Protein AF-A0A2D7BX86-F1 (afdb_monomer_lite)

Secondary structure (DSSP, 8-state):
-----HHHHHHHHHHHHHHHHHHHHHHHHHHHHHHHHHHHHHHHHHHHHHHHHHHHHTT--TT-TTTTS-HHHHHHHHHHHHHHHHHHHHHHHTT-HHHHHHHHHHHHHHHHHHHHHHHHHHHHS----------S-----SSEEEEE-TTS-EEEEEEE--SSGGG-EEEEEEE-TTS-EEEEEEEE-TTS-TT--EEEE-SSEEEEE-BSEEEEEETTT--EEEEEESB-TTT--SSS---B-TTT-SEEEEEEEES-TTPPTTSEEEEEEEEETTSEEEEEEEEEEEE---SS-SSPEEEEEEEEEE-----TTS--SEEEEEETTEEEEEETTEEEEEE--SSPPP-TTSSSPPTT--EEPPEEEEEE-BTTB-EEEEEEEE-TT-TT-EEEEEEETTS-EEEEEE-SSSSS-PEE-TT---GGGS-S----EEEE-SSSSS-PEEEE-

pLDDT: mean 82.87, std 12.18, range [40.62, 97.62]

Sequence (453 aa):
MGESESTDHVKRVERELAKEDSLLANMIEQAPGMIGMALMFIVTIVLGIWLQPWFDAAGLQAFGESGSTEVRWIALELVAIFAFTFMILWLAKNHLQHFIKYGILFVLFLALCYTTVPGAHILLVPEVETEAFEFTESEDIQEELFAVNSDGTMITHKTVYGDNVSNHTMKVSKRSLNTSLEWSTSLESFPGSPDIFAVAEGEFGYTVNNDAWIWTLNKEDGSVMSKYACFDVDTWNGSLQLSLNQDIGPCVSALEVIEDPDAETGEPKGAVYVLTLKNTIVRLNTFEGELVESNYTNDTELHRKAAEWIYPPIDMNGKALMNRQYDSETWLIGTASGVVMIELEETAGSYGGGSIAPPEWYDEASLEWLYVSEANNPISALNVVSSPWGDDEILAMVGHEDGEIDAWVMDSNKDGNLTEEKRFKGGDSFTGPIVFIASYDIDRENGDEVWIA

Foldseek 3Di:
DDDPPPPVVVVVVVVVVVVVVVVVVVCVVCVVVVVVVVVVVVVVVVLCVLLVVVCLVVQVDPQGPPQPPDPVNVVVVVVVVVVVVVVLVVCVVVPVVVCNVVVVVVVVVVVCCVSVVSVCCSVPPPPPCPPPDDDPDDDDDPWAWFAQDPQRKTWTWDWDDDPDLQPIWIKIFIAHNVRHTQEIDIGGQPPFDNVQWDWAAEPQFIWIDRQFKIFGAGPRHRDTPAIATQADQLPDDRDNDTRGPPQRHGFLDKDDAQPAPPADAQGFGGWIWTQHPQQKTWTWTFGPPAAHDHPNDDGHTDTHTAFMAHEDDDPSVDRWLHWYDPDNFWTWTHDQFWIWIFGPDRHADDDPPDDDDPPPDGGHTQTLDITGDDPVKTWQHWDKEQDLVDDPWIKIWTWIQQFDIWIWTDDPPPPSYTHTDPVDPRDPVDGGTWNDWYWDPPPVPRDTDIDID

Structure (mmCIF, N/CA/C/O backbone):
data_AF-A0A2D7BX86-F1
#
_entry.id   AF-A0A2D7BX86-F1
#
loop_
_atom_site.group_PDB
_atom_site.id
_atom_site.type_symbol
_atom_site.label_atom_id
_atom_site.label_alt_id
_atom_site.label_comp_id
_atom_site.label_asym_id
_atom_site.label_entity_id
_atom_site.label_seq_id
_atom_site.pdbx_PDB_ins_code
_atom_site.Cartn_x
_atom_site.Cartn_y
_atom_site.Cartn_z
_atom_site.occupancy
_atom_site.B_iso_or_equiv
_atom_site.auth_seq_id
_atom_site.auth_comp_id
_atom_site.auth_asym_id
_atom_site.auth_atom_id
_atom_site.pdbx_PDB_model_num
ATOM 1 N N . MET A 1 1 ? -107.412 25.456 51.724 1.00 43.81 1 MET A N 1
ATOM 2 C CA . MET A 1 1 ? -106.820 24.439 50.832 1.00 43.81 1 MET A CA 1
ATOM 3 C C . MET A 1 1 ? -105.575 25.076 50.234 1.00 43.81 1 MET A C 1
ATOM 5 O O . MET A 1 1 ? -105.695 26.214 49.799 1.00 43.81 1 MET A O 1
ATOM 9 N N . GLY A 1 2 ? -104.418 24.416 50.332 1.00 40.62 2 GLY A N 1
ATOM 10 C CA . GLY A 1 2 ? -103.083 24.972 50.042 1.00 40.62 2 GLY A CA 1
ATOM 11 C C . GLY A 1 2 ? -102.268 25.146 51.331 1.00 40.62 2 GLY A C 1
ATOM 12 O O . GLY A 1 2 ? -102.244 26.237 51.887 1.00 40.62 2 GLY A O 1
ATOM 13 N N . GLU A 1 3 ? -101.973 24.063 52.055 1.00 40.66 3 GLU A N 1
ATOM 14 C CA . GLU A 1 3 ? -100.733 23.257 51.954 1.00 40.66 3 GLU A CA 1
ATOM 15 C C . GLU A 1 3 ? -99.474 24.020 52.396 1.00 40.66 3 GLU A C 1
ATOM 17 O O . GLU A 1 3 ? -98.858 24.774 51.651 1.00 40.66 3 GLU A O 1
ATOM 22 N N . SER A 1 4 ? -99.096 23.797 53.658 1.00 46.91 4 SER A N 1
ATOM 23 C CA . SER A 1 4 ? -97.821 24.192 54.251 1.00 46.91 4 SER A CA 1
ATOM 24 C C . SER A 1 4 ? -96.759 23.121 53.964 1.00 46.91 4 SER A C 1
ATOM 26 O O . SER A 1 4 ? -96.308 22.437 54.881 1.00 46.91 4 SER A O 1
ATOM 28 N N . GLU A 1 5 ? -96.386 22.936 52.696 1.00 51.25 5 GLU A N 1
ATOM 29 C CA . GLU A 1 5 ? -95.314 21.999 52.313 1.00 51.25 5 GLU A CA 1
ATOM 30 C C . GLU A 1 5 ? -93.905 22.510 52.678 1.00 51.25 5 GLU A C 1
ATOM 32 O O . GLU A 1 5 ? -92.954 21.739 52.723 1.00 51.25 5 GLU A O 1
ATOM 37 N N . SER A 1 6 ? -93.714 23.793 52.998 1.00 53.91 6 SER A N 1
ATOM 38 C CA . SER A 1 6 ? -92.361 24.373 53.025 1.00 53.91 6 SER A CA 1
ATOM 39 C C . SER A 1 6 ? -91.492 24.020 54.241 1.00 53.91 6 SER A C 1
ATOM 41 O O . SER A 1 6 ? -90.282 24.218 54.189 1.00 53.91 6 SER A O 1
ATOM 43 N N . THR A 1 7 ? -92.048 23.522 55.349 1.00 54.53 7 THR A N 1
ATOM 44 C CA . THR A 1 7 ? -91.280 23.316 56.597 1.00 54.53 7 THR A CA 1
ATOM 45 C C . THR A 1 7 ? -90.671 21.921 56.737 1.00 54.53 7 THR A C 1
ATOM 47 O O . THR A 1 7 ? -89.726 21.758 57.511 1.00 54.53 7 THR A O 1
ATOM 50 N N . ASP A 1 8 ? -91.160 20.932 55.986 1.00 54.47 8 ASP A N 1
ATOM 51 C CA . ASP A 1 8 ? -90.662 19.549 56.047 1.00 54.47 8 ASP A CA 1
ATOM 52 C C . ASP A 1 8 ? -89.486 19.319 55.076 1.00 54.47 8 ASP A C 1
ATOM 54 O O . ASP A 1 8 ? -88.525 18.618 55.400 1.00 54.47 8 ASP A O 1
ATOM 58 N N . HIS A 1 9 ? -89.481 20.012 53.930 1.00 58.41 9 HIS A N 1
ATOM 59 C CA . HIS A 1 9 ? -88.342 20.024 53.004 1.00 58.41 9 HIS A CA 1
ATOM 60 C C . HIS A 1 9 ? -87.117 20.724 53.597 1.00 58.41 9 HIS A C 1
ATOM 62 O O . HIS A 1 9 ? -86.016 20.197 53.490 1.00 58.41 9 HIS A O 1
ATOM 68 N N . VAL A 1 10 ? -87.294 21.855 54.287 1.00 64.19 10 VAL A N 1
ATOM 69 C CA . VAL A 1 10 ? -86.173 22.595 54.898 1.00 64.19 10 VAL A CA 1
ATOM 70 C C . VAL A 1 10 ? -85.510 21.774 56.006 1.00 64.19 10 VAL A C 1
ATOM 72 O O . VAL A 1 10 ? -84.294 21.636 56.013 1.00 64.19 10 VAL A O 1
ATOM 75 N N . LYS A 1 11 ? -86.286 21.118 56.880 1.00 60.84 11 LYS A N 1
ATOM 76 C CA . LYS A 1 11 ? -85.730 20.253 57.940 1.00 60.84 11 LYS A CA 1
ATOM 77 C C . LYS A 1 11 ? -85.091 18.967 57.411 1.00 60.84 11 LYS A C 1
ATOM 79 O O . LYS A 1 11 ? -84.198 18.418 58.058 1.00 60.84 11 LYS A O 1
ATOM 84 N N . ARG A 1 12 ? -85.548 18.461 56.260 1.00 65.06 12 ARG A N 1
ATOM 85 C CA . ARG A 1 12 ? -84.904 17.342 55.557 1.00 65.06 12 ARG A CA 1
ATOM 86 C C . ARG A 1 12 ? -83.574 17.778 54.944 1.00 65.06 12 ARG A C 1
ATOM 88 O O . ARG A 1 12 ? -82.581 17.099 55.170 1.00 65.06 12 ARG A O 1
ATOM 95 N N . VAL A 1 13 ? -83.554 18.922 54.262 1.00 66.88 13 VAL A N 1
ATOM 96 C CA . VAL A 1 13 ? -82.348 19.513 53.666 1.00 66.88 13 VAL A CA 1
ATOM 97 C C . VAL A 1 13 ? -81.322 19.876 54.744 1.00 66.88 13 VAL A C 1
ATOM 99 O O . VAL A 1 13 ? -80.152 19.577 54.574 1.00 66.88 13 VAL A O 1
ATOM 102 N N . GLU A 1 14 ? -81.736 20.398 55.902 1.00 64.62 14 GLU A N 1
ATOM 103 C CA . GLU A 1 14 ? -80.836 20.658 57.040 1.00 64.62 14 GLU A CA 1
ATOM 104 C C . GLU A 1 14 ? -80.234 19.373 57.637 1.00 64.62 14 GLU A C 1
ATOM 106 O O . GLU A 1 14 ? -79.075 19.368 58.046 1.00 64.62 14 GLU A O 1
ATOM 111 N N . ARG A 1 15 ? -80.981 18.257 57.669 1.00 63.88 15 ARG A N 1
ATOM 112 C CA . ARG A 1 15 ? -80.430 16.950 58.079 1.00 63.88 15 ARG A CA 1
ATOM 113 C C . ARG A 1 15 ? -79.520 16.333 57.024 1.00 63.88 15 ARG A C 1
ATOM 115 O O . ARG A 1 15 ? -78.590 15.627 57.401 1.00 63.88 15 ARG A O 1
ATOM 122 N N . GLU A 1 16 ? -79.795 16.552 55.742 1.00 62.09 16 GLU A N 1
ATOM 123 C CA . GLU A 1 16 ? -78.922 16.112 54.650 1.00 62.09 16 GLU A CA 1
ATOM 124 C C . GLU A 1 16 ? -77.624 16.931 54.626 1.00 62.09 16 GLU A C 1
ATOM 126 O O . GLU A 1 16 ? -76.559 16.326 54.624 1.00 62.09 16 GLU A O 1
ATOM 131 N N . LEU A 1 17 ? -77.691 18.257 54.797 1.00 58.97 17 LEU A N 1
ATOM 132 C CA . LEU A 1 17 ? -76.531 19.146 54.969 1.00 58.97 17 LEU A CA 1
ATOM 133 C C . LEU A 1 17 ? -75.704 18.797 56.212 1.00 58.97 17 LEU A C 1
ATOM 135 O O . LEU A 1 17 ? -74.488 18.699 56.124 1.00 58.97 17 LEU A O 1
ATOM 139 N N . ALA A 1 18 ? -76.335 18.529 57.361 1.00 61.97 18 ALA A N 1
ATOM 140 C CA . ALA A 1 18 ? -75.609 18.113 58.567 1.00 61.97 18 ALA A CA 1
ATOM 141 C C . ALA A 1 18 ? -74.947 16.729 58.415 1.00 61.97 18 ALA A C 1
ATOM 143 O O . ALA A 1 18 ? -73.921 16.447 59.037 1.00 61.97 18 ALA A O 1
ATOM 144 N N . LYS A 1 19 ? -75.526 15.849 57.587 1.00 60.62 19 LYS A N 1
ATOM 145 C CA . LYS A 1 19 ? -74.945 14.545 57.258 1.00 60.62 19 LYS A CA 1
ATOM 146 C C . LYS A 1 19 ? -73.789 14.695 56.265 1.00 60.62 19 LYS A C 1
ATOM 148 O O . LYS A 1 19 ? -72.775 14.028 56.456 1.00 60.62 19 LYS A O 1
ATOM 153 N N . GLU A 1 20 ? -73.904 15.579 55.276 1.00 58.81 20 GLU A N 1
ATOM 154 C CA . GLU A 1 20 ? -72.831 15.934 54.339 1.00 58.81 20 GLU A CA 1
ATOM 155 C C . GLU A 1 20 ? -71.655 16.633 55.033 1.00 58.81 20 GLU A C 1
ATOM 157 O O . GLU A 1 20 ? -70.522 16.216 54.817 1.00 58.81 20 GLU A O 1
ATOM 162 N N . ASP A 1 21 ? -71.891 17.575 55.950 1.00 59.38 21 ASP A N 1
ATOM 163 C CA . ASP A 1 21 ? -70.834 18.192 56.769 1.00 59.38 21 ASP A CA 1
ATOM 164 C C . ASP A 1 21 ? -70.145 17.162 57.672 1.00 59.38 21 ASP A C 1
ATOM 166 O O . ASP A 1 21 ? -68.929 17.206 57.846 1.00 59.38 21 ASP A O 1
ATOM 170 N N . SER A 1 22 ? -70.880 16.175 58.203 1.00 66.44 22 SER A N 1
ATOM 171 C CA . SER A 1 22 ? -70.264 15.069 58.950 1.00 66.44 22 SER A CA 1
ATOM 172 C C . SER A 1 22 ? -69.425 14.151 58.051 1.00 66.44 22 SER A C 1
ATOM 174 O O . SER A 1 22 ? -68.390 13.654 58.482 1.00 66.44 22 SER A O 1
ATOM 176 N N . LEU A 1 23 ? -69.830 13.935 56.795 1.00 65.56 23 LEU A N 1
ATOM 177 C CA . LEU A 1 23 ? -69.080 13.133 55.824 1.00 65.56 23 LEU A CA 1
ATOM 178 C C . LEU A 1 23 ? -67.841 13.879 55.319 1.00 65.56 23 LEU A C 1
ATOM 180 O O . LEU A 1 23 ? -66.780 13.270 55.231 1.00 65.56 23 LEU A O 1
ATOM 184 N N . LEU A 1 24 ? -67.940 15.184 55.060 1.00 68.19 24 LEU A N 1
ATOM 185 C CA . LEU A 1 24 ? -66.812 16.041 54.700 1.00 68.19 24 LEU A CA 1
ATOM 186 C C . LEU A 1 24 ? -65.831 16.212 55.862 1.00 68.19 24 LEU A C 1
ATOM 188 O O . LEU A 1 24 ? -64.629 16.115 55.640 1.00 68.19 24 LEU A O 1
ATOM 192 N N . ALA A 1 25 ? -66.309 16.383 57.097 1.00 72.94 25 ALA A N 1
ATOM 193 C CA . ALA A 1 25 ? -65.452 16.420 58.282 1.00 72.94 25 ALA A CA 1
ATOM 194 C C . ALA A 1 25 ? -64.713 15.087 58.483 1.00 72.94 25 ALA A C 1
ATOM 196 O O . ALA A 1 25 ? -63.497 15.088 58.661 1.00 72.94 25 ALA A O 1
ATOM 197 N N . ASN A 1 26 ? -65.411 13.954 58.341 1.00 72.38 26 ASN A N 1
ATOM 198 C CA . ASN A 1 26 ? -64.800 12.622 58.404 1.00 72.38 26 ASN A CA 1
ATOM 199 C C . ASN A 1 26 ? -63.818 12.367 57.238 1.00 72.38 26 ASN A C 1
ATOM 201 O O . ASN A 1 26 ? -62.797 11.705 57.425 1.00 72.38 26 ASN A O 1
ATOM 205 N N . MET A 1 27 ? -64.086 12.901 56.040 1.00 66.44 27 MET A N 1
ATOM 206 C CA . MET A 1 27 ? -63.169 12.833 54.894 1.00 66.44 27 MET A CA 1
ATOM 207 C C . MET A 1 27 ? -61.939 13.723 55.083 1.00 66.44 27 MET A C 1
ATOM 209 O O . MET A 1 27 ? -60.846 13.301 54.726 1.00 66.44 27 MET A O 1
ATOM 213 N N . ILE A 1 28 ? -62.081 14.919 55.658 1.00 73.88 28 ILE A N 1
ATOM 214 C CA . ILE A 1 28 ? -60.965 15.827 55.969 1.00 73.88 28 ILE A CA 1
ATOM 215 C C . ILE A 1 28 ? -60.084 15.244 57.080 1.00 73.88 28 ILE A C 1
ATOM 217 O O . ILE A 1 28 ? -58.862 15.355 57.010 1.00 73.88 28 ILE A O 1
ATOM 221 N N . GLU A 1 29 ? -60.676 14.565 58.063 1.00 74.88 29 GLU A N 1
ATOM 222 C CA . GLU A 1 29 ? -59.941 13.894 59.139 1.00 74.88 29 GLU A CA 1
ATOM 223 C C . GLU A 1 29 ? -59.154 12.664 58.632 1.00 74.88 29 GLU A C 1
ATOM 225 O O . GLU A 1 29 ? -58.073 12.365 59.138 1.00 74.88 29 GLU A O 1
ATOM 230 N N . GLN A 1 30 ? -59.626 11.998 57.567 1.00 66.81 30 GLN A N 1
ATOM 231 C CA . GLN A 1 30 ? -58.925 10.886 56.897 1.00 66.81 30 GLN A CA 1
ATOM 232 C C . GLN A 1 30 ? -58.059 11.301 55.690 1.00 66.81 30 GLN A C 1
ATOM 234 O O . GLN A 1 30 ? -57.198 10.529 55.254 1.00 66.81 30 GLN A O 1
ATOM 239 N N . ALA A 1 31 ? -58.228 12.519 55.168 1.00 72.75 31 ALA A N 1
ATOM 240 C CA . ALA A 1 31 ? -57.461 13.071 54.054 1.00 72.75 31 ALA A CA 1
ATOM 241 C C . ALA A 1 31 ? -55.935 13.031 54.261 1.00 72.75 31 ALA A C 1
ATOM 243 O O . ALA A 1 31 ? -55.249 12.601 53.334 1.00 72.75 31 ALA A O 1
ATOM 244 N N . PRO A 1 32 ? -55.356 13.393 55.427 1.00 78.31 32 PRO A N 1
ATOM 245 C CA . PRO A 1 32 ? -53.901 13.359 55.592 1.00 78.31 32 PRO A CA 1
ATOM 246 C C . PRO A 1 32 ? -53.319 11.939 55.487 1.00 78.31 32 PRO A C 1
ATOM 248 O O . PRO A 1 32 ? -52.226 11.767 54.949 1.00 78.31 32 PRO A O 1
ATOM 251 N N . GLY A 1 33 ? -54.057 10.910 55.921 1.00 78.25 33 GLY A N 1
ATOM 252 C CA . GLY A 1 33 ? -53.639 9.511 55.772 1.00 78.25 33 GLY A CA 1
ATOM 253 C C . GLY A 1 33 ? -53.737 9.009 54.327 1.00 78.25 33 GLY A C 1
ATOM 254 O O . GLY A 1 33 ? -52.836 8.322 53.843 1.00 78.25 33 GLY A O 1
ATOM 255 N N . MET A 1 34 ? -54.799 9.394 53.614 1.00 80.75 34 MET A N 1
ATOM 256 C CA . MET A 1 34 ? -55.014 9.011 52.213 1.00 80.75 34 MET A CA 1
ATOM 257 C C . MET A 1 34 ? -54.033 9.715 51.261 1.00 80.75 34 MET A C 1
ATOM 259 O O . MET A 1 34 ? -53.487 9.084 50.356 1.00 80.75 34 MET A O 1
ATOM 263 N N . ILE A 1 35 ? -53.746 10.997 51.507 1.00 86.31 35 ILE A N 1
ATOM 264 C CA . ILE A 1 35 ? -52.751 11.781 50.762 1.00 86.31 35 ILE A CA 1
ATOM 265 C C . ILE A 1 35 ? -51.341 11.230 50.999 1.00 86.31 35 ILE A C 1
ATOM 267 O O . ILE A 1 35 ? -50.559 11.146 50.056 1.00 86.31 35 ILE A O 1
ATOM 271 N N . GLY A 1 36 ? -51.021 10.797 52.224 1.00 86.81 36 GLY A N 1
ATOM 272 C CA . GLY A 1 36 ? -49.720 10.204 52.545 1.00 86.81 36 GLY A CA 1
ATOM 273 C C . GLY A 1 36 ? -49.411 8.943 51.729 1.00 86.81 36 GLY A C 1
ATOM 274 O O . GLY A 1 36 ? -48.318 8.827 51.174 1.00 86.81 36 GLY A O 1
ATOM 275 N N . MET A 1 37 ? -50.380 8.030 51.587 1.00 87.44 37 MET A N 1
ATOM 276 C CA . MET A 1 37 ? -50.205 6.844 50.735 1.00 87.44 37 MET A CA 1
ATOM 277 C C . MET A 1 37 ? -50.089 7.202 49.250 1.00 87.44 37 MET A C 1
ATOM 279 O O . MET A 1 37 ? -49.246 6.638 48.553 1.00 87.44 37 MET A O 1
ATOM 283 N N . ALA A 1 38 ? -50.888 8.157 48.768 1.00 86.62 38 ALA A N 1
ATOM 284 C CA . ALA A 1 38 ? -50.807 8.606 47.380 1.00 86.62 38 ALA A CA 1
ATOM 285 C C . ALA A 1 38 ? -49.444 9.247 47.059 1.00 86.62 38 ALA A C 1
ATOM 287 O O . ALA A 1 38 ? -48.861 8.973 46.013 1.00 86.62 38 ALA A O 1
ATOM 288 N N . LEU A 1 39 ? -48.898 10.050 47.978 1.00 90.69 39 LEU A N 1
ATOM 289 C CA . LEU A 1 39 ? -47.591 10.686 47.817 1.00 90.69 39 LEU A CA 1
ATOM 290 C C . LEU A 1 39 ? -46.468 9.647 47.775 1.00 90.69 39 LEU A C 1
ATOM 292 O O . LEU A 1 39 ? -45.618 9.712 46.890 1.00 90.69 39 LEU A O 1
ATOM 296 N N . MET A 1 40 ? -46.487 8.658 48.675 1.00 90.62 40 MET A N 1
ATOM 297 C CA . MET A 1 40 ? -45.496 7.577 48.668 1.00 90.62 40 MET A CA 1
ATOM 298 C C . MET A 1 40 ? -45.510 6.810 47.338 1.00 90.62 40 MET A C 1
ATOM 300 O O . MET A 1 40 ? -44.451 6.504 46.791 1.00 90.62 40 MET A O 1
ATOM 304 N N . PHE A 1 41 ? -46.699 6.547 46.789 1.00 91.69 41 PHE A N 1
ATOM 305 C CA . PHE A 1 41 ? -46.853 5.883 45.496 1.00 91.69 41 PHE A CA 1
ATOM 306 C C . PHE A 1 41 ? -46.245 6.701 44.348 1.00 91.69 41 PHE A C 1
ATOM 308 O O . PHE A 1 41 ? -45.435 6.176 43.587 1.00 91.69 41 PHE A O 1
ATOM 315 N N . ILE A 1 42 ? -46.563 7.998 44.266 1.00 93.38 42 ILE A N 1
ATOM 316 C CA . ILE A 1 42 ? -46.030 8.888 43.223 1.00 93.38 42 ILE A CA 1
ATOM 317 C C . ILE A 1 42 ? -44.505 8.993 43.320 1.00 93.38 42 ILE A C 1
ATOM 319 O O . ILE A 1 42 ? -43.817 8.839 42.315 1.00 93.38 42 ILE A O 1
ATOM 323 N N . VAL A 1 43 ? -43.964 9.203 44.524 1.00 93.06 43 VAL A N 1
ATOM 324 C CA . VAL A 1 43 ? -42.511 9.304 44.735 1.00 93.06 43 VAL A CA 1
ATOM 325 C C . VAL A 1 43 ? -41.798 8.017 44.320 1.00 93.06 43 VAL A C 1
ATOM 327 O O . VAL A 1 43 ? -40.744 8.084 43.696 1.00 93.06 43 VAL A O 1
ATOM 330 N N . THR A 1 44 ? -42.382 6.850 44.602 1.00 91.06 44 THR A N 1
ATOM 331 C CA . THR A 1 44 ? -41.794 5.558 44.214 1.00 91.06 44 THR A CA 1
ATOM 332 C C . THR A 1 44 ? -41.770 5.382 42.694 1.00 91.06 44 THR A C 1
ATOM 334 O O . THR A 1 44 ? -40.770 4.913 42.160 1.00 91.06 44 THR A O 1
ATOM 337 N N . ILE A 1 45 ? -42.825 5.803 41.985 1.00 90.56 45 ILE A N 1
ATOM 338 C CA . ILE A 1 45 ? -42.850 5.774 40.513 1.00 90.56 45 ILE A CA 1
ATOM 339 C C . ILE A 1 45 ? -41.782 6.702 39.937 1.00 90.56 45 ILE A C 1
ATOM 341 O O . ILE A 1 45 ? -41.036 6.292 39.054 1.00 90.56 45 ILE A O 1
ATOM 345 N N . VAL A 1 46 ? -41.679 7.932 40.448 1.00 92.00 46 VAL A N 1
ATOM 346 C CA . VAL A 1 46 ? -40.685 8.906 39.972 1.00 92.00 46 VAL A CA 1
ATOM 347 C C . VAL A 1 46 ? -39.263 8.397 40.206 1.00 92.00 46 VAL A C 1
ATOM 349 O O . VAL A 1 46 ? -38.444 8.467 39.298 1.00 92.00 46 VAL A O 1
ATOM 352 N N . LEU A 1 47 ? -38.980 7.831 41.384 1.00 88.56 47 LEU A N 1
ATOM 353 C CA . LEU A 1 47 ? -37.682 7.211 41.671 1.00 88.56 47 LEU A CA 1
ATOM 354 C C . LEU A 1 47 ? -37.405 6.004 40.767 1.00 88.56 47 LEU A C 1
ATOM 356 O O . LEU A 1 47 ? -36.270 5.824 40.339 1.00 88.56 47 LEU A O 1
ATOM 360 N N . GLY A 1 48 ? -38.427 5.204 40.455 1.00 87.25 48 GLY A N 1
ATOM 361 C CA . GLY A 1 48 ? -38.313 4.082 39.524 1.00 87.25 48 GLY A CA 1
ATOM 362 C C . GLY A 1 48 ? -37.940 4.533 38.113 1.00 87.25 48 GLY A C 1
ATOM 363 O O . GLY A 1 48 ? -36.965 4.036 37.562 1.00 87.25 48 GLY A O 1
ATOM 364 N N . ILE A 1 49 ? -38.657 5.522 37.567 1.00 88.69 49 ILE A N 1
ATOM 365 C CA . ILE A 1 49 ? -38.369 6.105 36.244 1.00 88.69 49 ILE A CA 1
ATOM 366 C C . ILE A 1 49 ? -36.972 6.737 36.223 1.00 88.69 49 ILE A C 1
ATOM 368 O O . ILE A 1 49 ? -36.248 6.601 35.244 1.00 88.69 49 ILE A O 1
ATOM 372 N N . TRP A 1 50 ? -36.575 7.404 37.308 1.00 88.44 50 TRP A N 1
ATOM 373 C CA . TRP A 1 50 ? -35.266 8.049 37.404 1.00 88.44 50 TRP A CA 1
ATOM 374 C C . TRP A 1 50 ? -34.098 7.052 37.442 1.00 88.44 50 TRP A C 1
ATOM 376 O O . TRP A 1 50 ? -33.051 7.325 36.869 1.00 88.44 50 TRP A O 1
ATOM 386 N N . LEU A 1 51 ? -34.270 5.891 38.081 1.00 87.31 51 LEU A N 1
ATOM 387 C CA . LEU A 1 51 ? -33.243 4.844 38.129 1.00 87.31 51 LEU A CA 1
ATOM 388 C C . LEU A 1 51 ? -33.212 3.960 36.875 1.00 87.31 51 LEU A C 1
ATOM 390 O O . LEU A 1 51 ? -32.183 3.347 36.594 1.00 87.31 51 LEU A O 1
ATOM 394 N N . GLN A 1 52 ? -34.320 3.890 36.136 1.00 84.94 52 GLN A N 1
ATOM 395 C CA . GLN A 1 52 ? -34.487 3.036 34.962 1.00 84.94 52 GLN A CA 1
ATOM 396 C C . GLN A 1 52 ? -33.319 3.080 33.949 1.00 84.94 52 GLN A C 1
ATOM 398 O O . GLN A 1 52 ? -32.806 2.004 33.641 1.00 84.94 52 GLN A O 1
ATOM 403 N N . PRO A 1 53 ? -32.833 4.246 33.468 1.00 82.38 53 PRO A N 1
ATOM 404 C CA . PRO A 1 53 ? -31.810 4.284 32.416 1.00 82.38 53 PRO A CA 1
ATOM 405 C C . PRO A 1 53 ? -30.500 3.585 32.803 1.00 82.38 53 PRO A C 1
ATOM 407 O O . PRO A 1 53 ? -29.871 2.952 31.963 1.00 82.38 53 PRO A O 1
ATOM 410 N N . TRP A 1 54 ? -30.104 3.632 34.079 1.00 82.50 54 TRP A N 1
ATOM 411 C CA . TRP A 1 54 ? -28.891 2.956 34.545 1.00 82.50 54 TRP A CA 1
ATOM 412 C C . TRP A 1 54 ? -29.051 1.431 34.574 1.00 82.50 54 TRP A C 1
ATOM 414 O O . TRP A 1 54 ? -28.135 0.703 34.197 1.00 82.50 54 TRP A O 1
ATOM 424 N N . PHE A 1 55 ? -30.218 0.934 34.998 1.00 80.56 55 PHE A N 1
ATOM 425 C CA . PHE A 1 55 ? -30.495 -0.506 35.019 1.00 80.56 55 PHE A CA 1
ATOM 426 C C . PHE A 1 55 ? -30.665 -1.090 33.613 1.00 80.56 55 PHE A C 1
ATOM 428 O O . PHE A 1 55 ? -30.259 -2.234 33.393 1.00 80.56 55 PHE A O 1
ATOM 435 N N . ASP A 1 56 ? -31.219 -0.306 32.684 1.00 78.12 56 ASP A N 1
ATOM 436 C CA . ASP A 1 56 ? -31.343 -0.674 31.273 1.00 78.12 56 ASP A CA 1
ATOM 437 C C . ASP A 1 56 ? -29.960 -0.705 30.594 1.00 78.12 56 ASP A C 1
ATOM 439 O O . ASP A 1 56 ? -29.618 -1.708 29.972 1.00 78.12 56 ASP A O 1
ATOM 443 N N . ALA A 1 57 ? -29.112 0.313 30.802 1.00 72.12 57 ALA A N 1
ATOM 444 C CA . ALA A 1 57 ? -27.749 0.354 30.254 1.00 72.12 57 ALA A CA 1
ATOM 445 C C . ALA A 1 57 ? -26.831 -0.754 30.806 1.00 72.12 57 ALA A C 1
ATOM 447 O O . ALA A 1 57 ? -26.023 -1.321 30.076 1.00 72.12 57 ALA A O 1
ATOM 448 N N . ALA A 1 58 ? -26.960 -1.096 32.091 1.00 68.75 58 ALA A N 1
ATOM 449 C CA . ALA A 1 58 ? -26.171 -2.158 32.715 1.00 68.75 58 ALA A CA 1
ATOM 450 C C . ALA A 1 58 ? -26.704 -3.577 32.421 1.00 68.75 58 ALA A C 1
ATOM 452 O O . ALA A 1 58 ? -26.147 -4.552 32.929 1.00 68.75 58 ALA A O 1
ATOM 453 N N . GLY A 1 59 ? -27.805 -3.716 31.667 1.00 67.50 59 GLY A N 1
ATOM 454 C CA . GLY A 1 59 ? -28.406 -5.013 31.342 1.00 67.50 59 GLY A CA 1
ATOM 455 C C . GLY A 1 59 ? -28.848 -5.820 32.570 1.00 67.50 59 GLY A C 1
ATOM 456 O O . GLY A 1 59 ? -28.950 -7.043 32.510 1.00 67.50 59 GLY A O 1
ATOM 457 N N . LEU A 1 60 ? -29.117 -5.163 33.706 1.00 65.06 60 LEU A N 1
ATOM 458 C CA . LEU A 1 60 ? -29.378 -5.805 35.008 1.00 65.06 60 LEU A CA 1
ATOM 459 C C . LEU A 1 60 ? -30.813 -6.332 35.164 1.00 65.06 60 LEU A C 1
ATOM 461 O O . LEU A 1 60 ? -31.287 -6.610 36.269 1.00 65.06 60 LEU A O 1
ATOM 465 N N . GLN A 1 61 ? -31.520 -6.490 34.054 1.00 69.75 61 GLN A N 1
ATOM 466 C CA . GLN A 1 61 ? -32.832 -7.109 34.017 1.00 69.75 61 GLN A CA 1
ATOM 467 C C . GLN A 1 61 ? -32.654 -8.618 34.222 1.00 69.75 61 GLN A C 1
ATOM 469 O O . GLN A 1 61 ? -31.948 -9.276 33.462 1.00 69.75 61 GLN A O 1
ATOM 474 N N . ALA A 1 62 ? -33.326 -9.195 35.225 1.00 63.81 62 ALA A N 1
ATOM 475 C CA . ALA A 1 62 ? -33.173 -10.609 35.596 1.00 63.81 62 ALA A CA 1
ATOM 476 C C . ALA A 1 62 ? -33.436 -11.609 34.446 1.00 63.81 62 ALA A C 1
ATOM 478 O O . ALA A 1 62 ? -33.038 -12.768 34.551 1.00 63.81 62 ALA A O 1
ATOM 479 N N . PHE A 1 63 ? -34.088 -11.168 33.360 1.00 59.50 63 PHE A N 1
ATOM 480 C CA . PHE A 1 63 ? -34.406 -11.984 32.186 1.00 59.50 63 PHE A CA 1
ATOM 481 C C . PHE A 1 63 ? -34.034 -11.332 30.833 1.00 59.50 63 PHE A C 1
ATOM 483 O O . PHE A 1 63 ? -34.435 -11.849 29.792 1.00 59.50 63 PHE A O 1
ATOM 490 N N . GLY A 1 64 ? -33.247 -10.246 30.826 1.00 61.28 64 GLY A N 1
ATOM 491 C CA . GLY A 1 64 ? -32.835 -9.527 29.609 1.00 61.28 64 GLY A CA 1
ATOM 492 C C . GLY A 1 64 ? -33.980 -8.848 28.835 1.00 61.28 64 GLY A C 1
ATOM 493 O O . GLY A 1 64 ? -35.155 -8.979 29.186 1.00 61.28 64 GLY A O 1
ATOM 494 N N . GLU A 1 65 ? -33.632 -8.162 27.742 1.00 59.31 65 GLU A N 1
ATOM 495 C CA . GLU A 1 65 ? -34.549 -7.327 26.942 1.00 59.31 65 GLU A CA 1
ATOM 496 C C . GLU A 1 65 ? -35.740 -8.124 26.365 1.00 59.31 65 GLU A C 1
ATOM 498 O O . GLU A 1 65 ? -36.857 -7.623 26.237 1.00 59.31 65 GLU A O 1
ATOM 503 N N . SER A 1 66 ? -35.538 -9.418 26.094 1.00 58.03 66 SER A N 1
ATOM 504 C CA . SER A 1 66 ? -36.561 -10.322 25.548 1.00 58.03 66 SER A CA 1
ATOM 505 C C . SER A 1 66 ? -37.376 -11.079 26.613 1.00 58.03 66 SER A C 1
ATOM 507 O O . SER A 1 66 ? -38.358 -11.742 26.280 1.00 58.03 66 SER A O 1
ATOM 509 N N . GLY A 1 67 ? -36.996 -11.023 27.895 1.00 54.69 67 GLY A N 1
ATOM 510 C CA . GLY A 1 67 ? -37.540 -11.907 28.936 1.00 54.69 67 GLY A CA 1
ATOM 511 C C . GLY A 1 67 ? -38.815 -11.427 29.631 1.00 54.69 67 GLY A C 1
ATOM 512 O O . GLY A 1 67 ? -39.497 -12.216 30.278 1.00 54.69 67 GLY A O 1
ATOM 513 N N . SER A 1 68 ? -39.185 -10.155 29.487 1.00 55.56 68 SER A N 1
ATOM 514 C CA . SER A 1 68 ? -40.368 -9.572 30.148 1.00 55.56 68 SER A CA 1
ATOM 515 C C . SER A 1 68 ? -41.709 -10.027 29.531 1.00 55.56 68 SER A C 1
ATOM 517 O O . SER A 1 68 ? -42.750 -9.991 30.190 1.00 55.56 68 SER A O 1
ATOM 519 N N . THR A 1 69 ? -41.702 -10.527 28.288 1.00 59.66 69 THR A N 1
ATOM 520 C CA . THR A 1 69 ? -42.935 -10.834 27.537 1.00 59.66 69 THR A CA 1
ATOM 521 C C . THR A 1 69 ? -43.297 -12.322 27.461 1.00 59.66 69 THR A C 1
ATOM 523 O O . THR A 1 69 ? -44.426 -12.647 27.082 1.00 59.66 69 THR A O 1
ATOM 526 N N . GLU A 1 70 ? -42.417 -13.248 27.868 1.00 67.38 70 GLU A N 1
ATOM 527 C CA . GLU A 1 70 ? -42.769 -14.675 27.903 1.00 67.38 70 GLU A CA 1
ATOM 528 C C . GLU A 1 70 ? -43.409 -15.075 29.242 1.00 67.38 70 GLU A C 1
ATOM 530 O O . GLU A 1 70 ? -42.827 -14.926 30.317 1.00 67.38 70 GLU A O 1
ATOM 535 N N . VAL A 1 71 ? -44.572 -15.730 29.173 1.00 76.94 71 VAL A N 1
ATOM 536 C CA . VAL A 1 71 ? -45.300 -16.290 30.334 1.00 76.94 71 VAL A CA 1
ATOM 537 C C . VAL A 1 71 ? -44.419 -17.205 31.206 1.00 76.94 71 VAL A C 1
ATOM 539 O O . VAL A 1 71 ? -44.643 -17.328 32.412 1.00 76.94 71 VAL A O 1
ATOM 542 N N . ARG A 1 72 ? -43.392 -17.831 30.616 1.00 75.62 72 ARG A N 1
ATOM 543 C CA . ARG A 1 72 ? -42.420 -18.687 31.311 1.00 75.62 72 ARG A CA 1
ATOM 544 C C . ARG A 1 72 ? -41.633 -17.934 32.390 1.00 75.62 72 ARG A C 1
ATOM 546 O O . ARG A 1 72 ? -41.442 -18.483 33.473 1.00 75.62 72 ARG A O 1
ATOM 553 N N . TRP A 1 73 ? -41.200 -16.705 32.116 1.00 78.56 73 TRP A N 1
ATOM 554 C CA . TRP A 1 73 ? -40.370 -15.923 33.038 1.00 78.56 73 TRP A CA 1
ATOM 555 C C . TRP A 1 73 ? -41.185 -15.363 34.204 1.00 78.56 73 TRP A C 1
ATOM 557 O O . TRP A 1 73 ? -40.761 -15.465 35.354 1.00 78.56 73 TRP A O 1
ATOM 567 N N . ILE A 1 74 ? -42.422 -14.938 33.933 1.00 79.12 74 ILE A N 1
ATOM 568 C CA . ILE A 1 74 ? -43.389 -14.517 34.960 1.00 79.12 74 ILE A CA 1
ATOM 569 C C . ILE A 1 74 ? -43.684 -15.667 35.941 1.00 79.12 74 ILE A C 1
ATOM 571 O O . ILE A 1 74 ? -43.760 -15.469 37.155 1.00 79.12 74 ILE A O 1
ATOM 575 N N . ALA A 1 75 ? -43.823 -16.900 35.438 1.00 82.56 75 ALA A N 1
ATOM 576 C CA . ALA A 1 75 ? -44.030 -18.068 36.293 1.00 82.56 75 ALA A CA 1
ATOM 577 C C . ALA A 1 75 ? -42.812 -18.362 37.190 1.00 82.56 75 ALA A C 1
ATOM 579 O O . ALA A 1 75 ? -42.984 -18.751 38.347 1.00 82.56 75 ALA A O 1
ATOM 580 N N . LEU A 1 76 ? -41.593 -18.157 36.680 1.00 82.06 76 LEU A N 1
ATOM 581 C CA . LEU A 1 76 ? -40.356 -18.348 37.441 1.00 82.06 76 LEU A CA 1
ATOM 582 C C . LEU A 1 76 ? -40.218 -17.301 38.556 1.00 82.06 76 LEU A C 1
ATOM 584 O O . LEU A 1 76 ? -39.914 -17.666 39.693 1.00 82.06 76 LEU A O 1
ATOM 588 N N . GLU A 1 77 ? -40.512 -16.032 38.267 1.00 84.06 77 GLU A N 1
ATOM 589 C CA . GLU A 1 77 ? -40.528 -14.950 39.261 1.00 84.06 77 GLU A CA 1
ATOM 590 C C . GLU A 1 77 ? -41.491 -15.259 40.418 1.00 84.06 77 GLU A C 1
ATOM 592 O O . GLU A 1 77 ? -41.127 -15.189 41.595 1.00 84.06 77 GLU A O 1
ATOM 597 N N . LEU A 1 78 ? -42.708 -15.702 40.093 1.00 87.19 78 LEU A N 1
ATOM 598 C CA . LEU A 1 78 ? -43.722 -16.055 41.083 1.00 87.19 78 LEU A CA 1
ATOM 599 C C . LEU A 1 78 ? -43.266 -17.221 41.983 1.00 87.19 78 LEU A C 1
ATOM 601 O O . LEU A 1 78 ? -43.462 -17.185 43.203 1.00 87.19 78 LEU A O 1
ATOM 605 N N . VAL A 1 79 ? -42.597 -18.231 41.414 1.00 89.44 79 VAL A N 1
ATOM 606 C CA . VAL A 1 79 ? -41.990 -19.332 42.185 1.00 89.44 79 VAL A CA 1
ATOM 607 C C . VAL A 1 79 ? -40.883 -18.822 43.110 1.00 89.44 79 VAL A C 1
ATOM 609 O O . VAL A 1 79 ? -40.816 -19.255 44.263 1.00 89.44 79 VAL A O 1
ATOM 612 N N . ALA A 1 80 ? -40.047 -17.885 42.658 1.00 87.00 80 ALA A N 1
ATOM 613 C CA . ALA A 1 80 ? -38.984 -17.305 43.476 1.00 87.00 80 ALA A CA 1
ATOM 614 C C . ALA A 1 80 ? -39.542 -16.543 44.692 1.00 87.00 80 ALA A C 1
ATOM 616 O O . ALA A 1 80 ? -39.034 -16.705 45.805 1.00 87.00 80 ALA A O 1
ATOM 617 N N . ILE A 1 81 ? -40.641 -15.798 44.527 1.00 90.12 81 ILE A N 1
ATOM 618 C CA . ILE A 1 81 ? -41.332 -15.118 45.637 1.00 90.12 81 ILE A CA 1
ATOM 619 C C . ILE A 1 81 ? -41.872 -16.137 46.651 1.00 90.12 81 ILE A C 1
ATOM 621 O O . ILE A 1 81 ? -41.725 -15.960 47.867 1.00 90.12 81 ILE A O 1
ATOM 625 N N . PHE A 1 82 ? -42.463 -17.242 46.187 1.00 92.06 82 PHE A N 1
ATOM 626 C CA . PHE A 1 82 ? -42.920 -18.308 47.084 1.00 92.06 82 PHE A CA 1
ATOM 627 C C . PHE A 1 82 ? -41.770 -19.012 47.807 1.00 92.06 82 PHE A C 1
ATOM 629 O O . PHE A 1 82 ? -41.878 -19.288 49.002 1.00 92.06 82 PHE A O 1
ATOM 636 N N . ALA A 1 83 ? -40.648 -19.248 47.131 1.00 91.12 83 ALA A N 1
ATOM 637 C CA . ALA A 1 83 ? -39.458 -19.808 47.759 1.00 91.12 83 ALA A CA 1
ATOM 638 C C . ALA A 1 83 ? -38.894 -18.864 48.836 1.00 91.12 83 ALA A C 1
ATOM 640 O O . ALA A 1 83 ? -38.600 -19.299 49.951 1.00 91.12 83 ALA A O 1
ATOM 641 N N . PHE A 1 84 ? -38.813 -17.564 48.543 1.00 88.44 84 PHE A N 1
ATOM 642 C CA . PHE A 1 84 ? -38.338 -16.549 49.480 1.00 88.44 84 PHE A CA 1
ATOM 643 C C . PHE A 1 84 ? -39.247 -16.419 50.710 1.00 88.44 84 PHE A C 1
ATOM 645 O O . PHE A 1 84 ? -38.774 -16.436 51.848 1.00 88.44 84 PHE A O 1
ATOM 652 N N . THR A 1 85 ? -40.565 -16.362 50.506 1.00 89.88 85 THR A N 1
ATOM 653 C CA . THR A 1 85 ? -41.537 -16.291 51.610 1.00 89.88 85 THR A CA 1
ATOM 654 C C . THR A 1 85 ? -41.520 -17.561 52.462 1.00 89.88 85 THR A C 1
ATOM 656 O O . THR A 1 85 ? -41.510 -17.468 53.692 1.00 89.88 85 THR A O 1
ATOM 659 N N . PHE A 1 86 ? -41.426 -18.746 51.847 1.00 91.06 86 PHE A N 1
ATOM 660 C CA . PHE A 1 86 ? -41.241 -20.007 52.567 1.00 91.06 86 PHE A CA 1
ATOM 661 C C . PHE A 1 86 ? -39.947 -20.012 53.391 1.00 91.06 86 PHE A C 1
ATOM 663 O O . PHE A 1 86 ? -39.974 -20.393 54.561 1.00 91.06 86 PHE A O 1
ATOM 670 N N . MET A 1 87 ? -38.832 -19.543 52.820 1.00 85.88 87 MET A N 1
ATOM 671 C CA . MET A 1 87 ? -37.543 -19.458 53.509 1.00 85.88 87 MET A CA 1
ATOM 672 C C . MET A 1 87 ? -37.617 -18.555 54.746 1.00 85.88 87 MET A C 1
ATOM 674 O O . MET A 1 87 ? -37.144 -18.946 55.815 1.00 85.88 87 MET A O 1
ATOM 678 N N . ILE A 1 88 ? -38.266 -17.390 54.643 1.00 85.19 88 ILE A N 1
ATOM 679 C CA . ILE A 1 88 ? -38.472 -16.491 55.788 1.00 85.19 88 ILE A CA 1
ATOM 680 C C . ILE A 1 88 ? -39.332 -17.159 56.867 1.00 85.19 88 ILE A C 1
ATOM 682 O O . ILE A 1 88 ? -38.973 -17.124 58.046 1.00 85.19 88 ILE A O 1
ATOM 686 N N . LEU A 1 89 ? -40.444 -17.798 56.492 1.00 86.44 89 LEU A N 1
ATOM 687 C CA . LEU A 1 89 ? -41.326 -18.477 57.448 1.00 86.44 89 LEU A CA 1
ATOM 688 C C . LEU A 1 89 ? -40.637 -19.670 58.127 1.00 86.44 89 LEU A C 1
ATOM 690 O O . LEU A 1 89 ? -40.822 -19.900 59.324 1.00 86.44 89 LEU A O 1
ATOM 694 N N . TRP A 1 90 ? -39.812 -20.411 57.388 1.00 85.94 90 TRP A N 1
ATOM 695 C CA . TRP A 1 90 ? -39.013 -21.510 57.920 1.00 85.94 90 TRP A CA 1
ATOM 696 C C . TRP A 1 90 ? -37.953 -21.016 58.914 1.00 85.94 90 TRP A C 1
ATOM 698 O O . TRP A 1 90 ? -37.842 -21.559 60.016 1.00 85.94 90 TRP A O 1
ATOM 708 N N . LEU A 1 91 ? -37.237 -19.936 58.580 1.00 82.25 91 LEU A N 1
ATOM 709 C CA . LEU A 1 91 ? -36.290 -19.278 59.487 1.00 82.25 91 LEU A CA 1
ATOM 710 C C . LEU A 1 91 ? -36.981 -18.772 60.761 1.00 82.25 91 LEU A C 1
ATOM 712 O O . LEU A 1 91 ? -36.453 -18.957 61.861 1.00 82.25 91 LEU A O 1
ATOM 716 N N . ALA A 1 92 ? -38.180 -18.195 60.628 1.00 81.69 92 ALA A N 1
ATOM 717 C CA . ALA A 1 92 ? -38.986 -17.732 61.755 1.00 81.69 92 ALA A CA 1
ATOM 718 C C . ALA A 1 92 ? -39.405 -18.884 62.682 1.00 81.69 92 ALA A C 1
ATOM 720 O O . ALA A 1 92 ? -39.292 -18.767 63.903 1.00 81.69 92 ALA A O 1
ATOM 721 N N . LYS A 1 93 ? -39.824 -20.022 62.114 1.00 84.31 93 LYS A N 1
ATOM 722 C CA . LYS A 1 93 ? -40.234 -21.212 62.874 1.00 84.31 93 LYS A CA 1
ATOM 723 C C . LYS A 1 93 ? -39.081 -21.845 63.661 1.00 84.31 93 LYS A C 1
ATOM 725 O O . LYS A 1 93 ? -39.305 -22.365 64.750 1.00 84.31 93 LYS A O 1
ATOM 730 N N . ASN A 1 94 ? -37.856 -21.784 63.142 1.00 81.06 94 ASN A N 1
ATOM 731 C CA . ASN A 1 94 ? -36.683 -22.373 63.794 1.00 81.06 94 ASN A CA 1
ATOM 732 C C . ASN A 1 94 ? -36.073 -21.486 64.898 1.00 81.06 94 ASN A C 1
ATOM 734 O O . ASN A 1 94 ? -35.056 -21.858 65.475 1.00 81.06 94 ASN A O 1
ATOM 738 N N . HIS A 1 95 ? -36.675 -20.332 65.220 1.00 73.12 95 HIS A N 1
ATOM 739 C CA . HIS A 1 95 ? -36.209 -19.409 66.266 1.00 73.12 95 HIS A CA 1
ATOM 740 C C . HIS A 1 95 ? -34.751 -18.925 66.103 1.00 73.12 95 HIS A C 1
ATOM 742 O O . HIS A 1 95 ? -34.117 -18.514 67.078 1.00 73.12 95 HIS A O 1
ATOM 748 N N . LEU A 1 96 ? -34.216 -18.885 64.874 1.00 72.12 96 LEU A N 1
ATOM 749 C CA . LEU A 1 96 ? -32.893 -18.317 64.573 1.00 72.12 96 LEU A CA 1
ATOM 750 C C . LEU A 1 96 ? -32.937 -16.774 64.589 1.00 72.12 96 LEU A C 1
ATOM 752 O O . LEU A 1 96 ? -32.698 -16.102 63.587 1.00 72.12 96 LEU A O 1
ATOM 756 N N . GLN A 1 97 ? -33.238 -16.192 65.751 1.00 72.12 97 GLN A N 1
ATOM 757 C CA . GLN A 1 97 ? -33.445 -14.747 65.920 1.00 72.12 97 GLN A CA 1
ATOM 758 C C . GLN A 1 97 ? -32.237 -13.904 65.478 1.00 72.12 97 GLN A C 1
ATOM 760 O O . GLN A 1 97 ? -32.412 -12.825 64.915 1.00 72.12 97 GLN A O 1
ATOM 765 N N . HIS A 1 98 ? -31.015 -14.409 65.669 1.00 74.31 98 HIS A N 1
ATOM 766 C CA . HIS A 1 98 ? -29.795 -13.735 65.217 1.00 74.31 98 HIS A CA 1
ATOM 767 C C . HIS A 1 98 ? -29.692 -13.711 63.685 1.00 74.31 98 HIS A C 1
ATOM 769 O O . HIS A 1 98 ? -29.379 -12.672 63.110 1.00 74.31 98 HIS A O 1
ATOM 775 N N . PHE A 1 99 ? -30.023 -14.819 63.019 1.00 76.38 99 PHE A N 1
ATOM 776 C CA . PHE A 1 99 ? -29.949 -14.922 61.561 1.00 76.38 99 PHE A CA 1
ATOM 777 C C . PHE A 1 99 ? -31.008 -14.052 60.877 1.00 76.38 99 PHE A C 1
ATOM 779 O O . PHE A 1 99 ? -30.719 -13.409 59.878 1.00 76.38 99 PHE A O 1
ATOM 786 N N . ILE A 1 100 ? -32.208 -13.955 61.456 1.00 77.12 100 ILE A N 1
ATOM 787 C CA . ILE A 1 100 ? -33.269 -13.068 60.956 1.00 77.12 100 ILE A CA 1
ATOM 788 C C . ILE A 1 100 ? -32.845 -11.601 61.087 1.00 77.12 100 ILE A C 1
ATOM 790 O O . ILE A 1 100 ? -32.965 -10.837 60.133 1.00 77.12 100 ILE A O 1
ATOM 794 N N . LYS A 1 101 ? -32.308 -11.203 62.249 1.00 80.88 101 LYS A N 1
ATOM 795 C CA . LYS A 1 101 ? -31.909 -9.812 62.499 1.00 80.88 101 LYS A CA 1
ATOM 796 C C . LYS A 1 101 ? -30.773 -9.363 61.578 1.00 80.88 101 LYS A C 1
ATOM 798 O O . LYS A 1 101 ? -30.881 -8.307 60.964 1.00 80.88 101 LYS A O 1
ATOM 803 N N . TYR A 1 102 ? -29.701 -10.149 61.482 1.00 84.62 102 TYR A N 1
ATOM 804 C CA . TYR A 1 102 ? -28.556 -9.795 60.638 1.00 84.62 102 TYR A CA 1
ATOM 805 C C . TYR A 1 102 ? -28.828 -10.038 59.151 1.00 84.62 102 TYR A C 1
ATOM 807 O O . TYR A 1 102 ? -28.407 -9.233 58.330 1.00 84.62 102 TYR A O 1
ATOM 815 N N . GLY A 1 103 ? -29.577 -11.087 58.802 1.00 84.50 103 GLY A N 1
ATOM 816 C CA . GLY A 1 103 ? -29.931 -11.401 57.419 1.00 84.50 103 GLY A CA 1
ATOM 817 C C . GLY A 1 103 ? -30.834 -10.345 56.787 1.00 84.50 103 GLY A C 1
ATOM 818 O O . GLY A 1 103 ? -30.536 -9.874 55.695 1.00 84.50 103 GLY A O 1
ATOM 819 N N . ILE A 1 104 ? -31.888 -9.899 57.483 1.00 85.31 104 ILE A N 1
ATOM 820 C CA . ILE A 1 104 ? -32.754 -8.822 56.971 1.00 85.31 104 ILE A CA 1
ATOM 821 C C . ILE A 1 104 ? -31.976 -7.508 56.875 1.00 85.31 104 ILE A C 1
ATOM 823 O O . ILE A 1 104 ? -32.100 -6.805 55.877 1.00 85.31 104 ILE A O 1
ATOM 827 N N . LEU A 1 105 ? -31.146 -7.189 57.875 1.00 87.38 105 LEU A N 1
ATOM 828 C CA . LEU A 1 105 ? -30.314 -5.985 57.840 1.00 87.38 105 LEU A CA 1
ATOM 829 C C . LEU A 1 105 ? -29.339 -6.003 56.653 1.00 87.38 105 LEU A C 1
ATOM 831 O O . LEU A 1 105 ? -29.151 -4.977 56.010 1.00 87.38 105 LEU A O 1
ATOM 835 N N . PHE A 1 106 ? -28.757 -7.162 56.343 1.00 88.50 106 PHE A N 1
ATOM 836 C CA . PHE A 1 106 ? -27.859 -7.341 55.205 1.00 88.50 106 PHE A CA 1
ATOM 837 C C . PHE A 1 106 ? -28.581 -7.192 53.861 1.00 88.50 106 PHE A C 1
ATOM 839 O O . PHE A 1 106 ? -28.102 -6.472 52.991 1.00 88.50 106 PHE A O 1
ATOM 846 N N . VAL A 1 107 ? -29.756 -7.809 53.701 1.00 88.44 107 VAL A N 1
ATOM 847 C CA . VAL A 1 107 ? -30.574 -7.652 52.484 1.00 88.44 107 VAL A CA 1
ATOM 848 C C . VAL A 1 107 ? -31.000 -6.193 52.300 1.00 88.44 107 VAL A C 1
ATOM 850 O O . VAL A 1 107 ? -30.943 -5.673 51.191 1.00 88.44 107 VAL A O 1
ATOM 853 N N . LEU A 1 108 ? -31.366 -5.507 53.386 1.00 89.25 108 LEU A N 1
ATOM 854 C CA . LEU A 1 108 ? -31.730 -4.091 53.351 1.00 89.25 108 LEU A CA 1
ATOM 855 C C . LEU A 1 108 ? -30.528 -3.205 52.997 1.00 89.25 108 LEU A C 1
ATOM 857 O O . LEU A 1 108 ? -30.670 -2.273 52.212 1.00 89.25 108 LEU A O 1
ATOM 861 N N . PHE A 1 109 ? -29.341 -3.519 53.522 1.00 91.25 109 PHE A N 1
ATOM 862 C CA . PHE A 1 109 ? -28.099 -2.837 53.158 1.00 91.25 109 PHE A CA 1
ATOM 863 C C . PHE A 1 109 ? -27.768 -3.012 51.672 1.00 91.25 109 PHE A C 1
ATOM 865 O O . PHE A 1 109 ? -27.496 -2.021 51.000 1.00 91.25 109 PHE A O 1
ATOM 872 N N . LEU A 1 110 ? -27.856 -4.237 51.140 1.00 90.31 110 LEU A N 1
ATOM 873 C CA . LEU A 1 110 ? -27.658 -4.478 49.710 1.00 90.31 110 LEU A CA 1
ATOM 874 C C . LEU A 1 110 ? -28.677 -3.708 48.868 1.00 90.31 110 LEU A C 1
ATOM 876 O O . LEU A 1 110 ? -28.274 -3.010 47.946 1.00 90.31 110 LEU A O 1
ATOM 880 N N . ALA A 1 111 ? -29.967 -3.761 49.208 1.00 89.56 111 ALA A N 1
ATOM 881 C CA . ALA A 1 111 ? -30.999 -3.007 48.494 1.00 89.56 111 ALA A CA 1
ATOM 882 C C . ALA A 1 111 ? -30.729 -1.490 48.504 1.00 89.56 111 ALA A C 1
ATOM 884 O O . ALA A 1 111 ? -30.948 -0.809 47.502 1.00 89.56 111 ALA A O 1
ATOM 885 N N . LEU A 1 112 ? -30.205 -0.958 49.614 1.00 90.50 112 LEU A N 1
ATOM 886 C CA . LEU A 1 112 ? -29.799 0.441 49.700 1.00 90.50 112 LEU A CA 1
ATOM 887 C C . LEU A 1 112 ? -28.601 0.734 48.787 1.00 90.50 112 LEU A C 1
ATOM 889 O O . LEU A 1 112 ? -28.666 1.678 48.015 1.00 90.50 112 LEU A O 1
ATOM 893 N N . CYS A 1 113 ? -27.540 -0.078 48.811 1.00 89.75 113 CYS A N 1
ATOM 894 C CA . CYS A 1 113 ? -26.391 0.099 47.915 1.00 89.75 113 CYS A CA 1
ATOM 895 C C . CYS A 1 113 ? -26.789 0.024 46.434 1.00 89.75 113 CYS A C 1
ATOM 897 O O . CYS A 1 113 ? -26.380 0.875 45.649 1.00 89.75 113 CYS A O 1
ATOM 899 N N . TYR A 1 114 ? -27.633 -0.944 46.070 1.00 86.25 114 TYR A N 1
ATOM 900 C CA . TYR A 1 114 ? -28.133 -1.124 44.704 1.00 86.25 114 TYR A CA 1
ATOM 901 C C . TYR A 1 114 ? -29.091 -0.019 44.243 1.00 86.25 114 TYR A C 1
ATOM 903 O O . TYR A 1 114 ? -29.410 0.033 43.065 1.00 86.25 114 TYR A O 1
ATOM 911 N N . THR A 1 115 ? -29.537 0.881 45.123 1.00 87.31 115 THR A N 1
ATOM 912 C CA . THR A 1 115 ? -30.342 2.054 44.735 1.00 87.31 115 THR A CA 1
ATOM 913 C C . THR A 1 115 ? -29.551 3.358 44.827 1.00 87.31 115 THR A C 1
ATOM 915 O O . THR A 1 115 ? -29.692 4.221 43.964 1.00 87.31 115 THR A O 1
ATOM 918 N N . THR A 1 116 ? -28.675 3.513 45.824 1.00 88.12 116 THR A N 1
ATOM 919 C CA . THR A 1 116 ? -27.912 4.752 46.034 1.00 88.12 116 THR A CA 1
ATOM 920 C C . THR A 1 116 ? -26.688 4.878 45.138 1.00 88.12 116 THR A C 1
ATOM 922 O O . THR A 1 116 ? -26.383 5.992 44.728 1.00 88.12 116 THR A O 1
ATOM 925 N N . VAL A 1 117 ? -25.994 3.781 44.812 1.00 87.12 117 VAL A N 1
ATOM 926 C CA . VAL A 1 117 ? -24.815 3.824 43.929 1.00 87.12 117 VAL A CA 1
ATOM 927 C C . VAL A 1 117 ? -25.204 4.221 42.499 1.00 87.12 117 VAL A C 1
ATOM 929 O O . VAL A 1 117 ? -24.621 5.183 41.999 1.00 87.12 117 VAL A O 1
ATOM 932 N N . PRO A 1 118 ? -26.222 3.601 41.865 1.00 84.44 118 PRO A N 1
ATOM 933 C CA . PRO A 1 118 ? -26.729 4.062 40.571 1.00 84.44 118 PRO A CA 1
ATOM 934 C C . PRO A 1 118 ? -27.200 5.512 40.610 1.00 84.44 118 PRO A C 1
ATOM 936 O O . PRO A 1 118 ? -26.838 6.309 39.751 1.00 84.44 118 PRO A O 1
ATOM 939 N N . GLY A 1 119 ? -27.948 5.886 41.654 1.00 84.00 119 GLY A N 1
ATOM 940 C CA . GLY A 1 119 ? -28.432 7.254 41.806 1.00 84.00 119 GLY A CA 1
ATOM 941 C C . GLY A 1 119 ? -27.303 8.281 41.939 1.00 84.00 119 GLY A C 1
ATOM 942 O O . GLY A 1 119 ? -27.387 9.370 41.379 1.00 84.00 119 GLY A O 1
ATOM 943 N N . ALA A 1 120 ? -26.224 7.937 42.646 1.00 85.12 120 ALA A N 1
ATOM 944 C CA . ALA A 1 120 ? -25.037 8.779 42.732 1.00 85.12 120 ALA A CA 1
ATOM 945 C C . ALA A 1 120 ? -24.305 8.865 41.387 1.00 85.12 120 ALA A C 1
ATOM 947 O O . ALA A 1 120 ? -23.848 9.944 41.032 1.00 85.12 120 ALA A O 1
ATOM 948 N N . HIS A 1 121 ? -24.230 7.770 40.628 1.00 81.00 121 HIS A N 1
ATOM 949 C CA . HIS A 1 121 ? -23.615 7.760 39.302 1.00 81.00 121 HIS A CA 1
ATOM 950 C C . HIS A 1 121 ? -24.365 8.670 38.322 1.00 81.00 121 HIS A C 1
ATOM 952 O O . HIS A 1 121 ? -23.737 9.492 37.669 1.00 81.00 121 HIS A O 1
ATOM 958 N N . ILE A 1 122 ? -25.700 8.585 38.282 1.00 80.25 122 ILE A N 1
ATOM 959 C CA . ILE A 1 122 ? -26.552 9.456 37.451 1.00 80.25 122 ILE A CA 1
ATOM 960 C C . ILE A 1 122 ? -26.373 10.940 37.822 1.00 80.25 122 ILE A C 1
ATOM 962 O O . ILE A 1 122 ? -26.496 11.812 36.972 1.00 80.25 122 ILE A O 1
ATOM 966 N N . LEU A 1 123 ? -26.104 11.249 39.096 1.00 79.25 123 LEU A N 1
ATOM 967 C CA . LEU A 1 123 ? -26.007 12.631 39.577 1.00 79.25 123 LEU A CA 1
ATOM 968 C C . LEU A 1 123 ? -24.593 13.225 39.468 1.00 79.25 123 LEU A C 1
ATOM 970 O O . LEU A 1 123 ? -24.458 14.434 39.297 1.00 79.25 123 LEU A O 1
ATOM 974 N N . LEU A 1 124 ? -23.551 12.407 39.641 1.00 76.69 124 LEU A N 1
ATOM 975 C CA . LEU A 1 124 ? -22.162 12.861 39.781 1.00 76.69 124 LEU A CA 1
ATOM 976 C C . LEU A 1 124 ? -21.312 12.661 38.529 1.00 76.69 124 LEU A C 1
ATOM 978 O O . LEU A 1 124 ? -20.300 13.347 38.401 1.00 76.69 124 LEU A O 1
ATOM 982 N N . VAL A 1 125 ? -21.676 11.731 37.646 1.00 67.06 125 VAL A N 1
ATOM 983 C CA . VAL A 1 125 ? -20.990 11.553 36.366 1.00 67.06 125 VAL A CA 1
ATOM 984 C C . VAL A 1 125 ? -21.714 12.450 35.368 1.00 67.06 125 VAL A C 1
ATOM 986 O O . VAL A 1 125 ? -22.842 12.117 35.005 1.00 67.06 125 VAL A O 1
ATOM 989 N N . PRO A 1 126 ? -21.147 13.608 34.974 1.00 58.25 126 PRO A N 1
ATOM 990 C CA . PRO A 1 126 ? -21.701 14.340 33.846 1.00 58.25 126 PRO A CA 1
ATOM 991 C C . PRO A 1 126 ? -21.755 13.369 32.669 1.00 58.25 126 PRO A C 1
ATOM 993 O O . PRO A 1 126 ? -20.786 12.642 32.434 1.00 58.25 126 PRO A O 1
ATOM 996 N N . GLU A 1 127 ? -22.894 13.321 31.976 1.00 57.72 127 GLU A N 1
ATOM 997 C CA . GLU A 1 127 ? -22.946 12.709 30.654 1.00 57.72 127 GLU A CA 1
ATOM 998 C C . GLU A 1 127 ? -21.758 13.292 29.892 1.00 57.72 127 GLU A C 1
ATOM 1000 O O . GLU A 1 127 ? -21.611 14.514 29.806 1.00 57.72 127 GLU A O 1
ATOM 1005 N N . VAL A 1 128 ? -20.833 12.435 29.458 1.00 53.19 128 VAL A N 1
ATOM 1006 C CA . VAL A 1 128 ? -19.845 12.863 28.480 1.00 53.19 128 VAL A CA 1
ATOM 1007 C C . VAL A 1 128 ? -20.699 13.158 27.261 1.00 53.19 128 VAL A C 1
ATOM 1009 O O . VAL A 1 128 ? -21.104 12.235 26.555 1.00 53.19 128 VAL A O 1
ATOM 1012 N N . GLU A 1 129 ? -21.078 14.426 27.098 1.00 50.56 129 GLU A N 1
ATOM 1013 C CA . GLU A 1 129 ? -21.588 14.958 25.848 1.00 50.56 129 GLU A CA 1
ATOM 1014 C C . GLU A 1 129 ? -20.454 14.737 24.852 1.00 50.56 129 GLU A C 1
ATOM 1016 O O . GLU A 1 129 ? -19.573 15.567 24.655 1.00 50.56 129 GLU A O 1
ATOM 1021 N N . THR A 1 130 ? -20.409 13.530 24.295 1.00 52.47 130 THR A N 1
ATOM 1022 C CA . THR A 1 130 ? -19.724 13.282 23.045 1.00 52.47 130 THR A CA 1
ATOM 1023 C C . THR A 1 130 ? -20.610 13.968 22.029 1.00 52.47 130 THR A C 1
ATOM 1025 O O . THR A 1 130 ? -21.558 13.393 21.496 1.00 52.47 130 THR A O 1
ATOM 1028 N N . GLU A 1 131 ? -20.394 15.276 21.878 1.00 56.25 131 GLU A N 1
ATOM 1029 C CA . GLU A 1 131 ? -20.923 16.010 20.743 1.00 56.25 131 GLU A CA 1
ATOM 1030 C C . GLU A 1 131 ? -20.618 15.151 19.516 1.00 56.25 131 GLU A C 1
ATOM 1032 O O . GLU A 1 131 ? -19.486 14.677 19.356 1.00 56.25 131 GLU A O 1
ATOM 1037 N N . ALA A 1 132 ? -21.650 14.840 18.726 1.00 57.78 132 ALA A N 1
ATOM 1038 C CA . ALA A 1 132 ? -21.460 14.026 17.538 1.00 57.78 132 ALA A CA 1
ATOM 1039 C C . ALA A 1 132 ? -20.339 14.671 16.724 1.00 57.78 132 ALA A C 1
ATOM 1041 O O . ALA A 1 132 ? -20.350 15.885 16.527 1.00 57.78 132 ALA A O 1
ATOM 1042 N N . PHE A 1 133 ? -19.353 13.876 16.315 1.00 53.31 133 PHE A N 1
ATOM 1043 C CA . PHE A 1 133 ? -18.246 14.383 15.522 1.00 53.31 133 PHE A CA 1
ATOM 1044 C C . PHE A 1 133 ? -18.811 15.029 14.248 1.00 53.31 133 PHE A C 1
ATOM 1046 O O . PHE A 1 133 ? -19.307 14.344 13.353 1.00 53.31 133 PHE A O 1
ATOM 1053 N N . GLU A 1 134 ? -18.796 16.360 14.202 1.00 66.44 134 GLU A N 1
ATOM 1054 C CA . GLU A 1 134 ? -19.230 17.139 13.051 1.00 66.44 134 GLU A CA 1
ATOM 1055 C C . GLU A 1 134 ? -17.990 17.623 12.305 1.00 66.44 134 GLU A C 1
ATOM 1057 O O . GLU A 1 134 ? -17.162 18.360 12.845 1.00 66.44 134 GLU A O 1
ATOM 1062 N N . PHE A 1 135 ? -17.865 17.217 11.039 1.00 64.69 135 PHE A N 1
ATOM 1063 C CA . PHE A 1 135 ? -16.854 17.768 10.145 1.00 64.69 135 PHE A CA 1
ATOM 1064 C C . PHE A 1 135 ? -17.077 19.280 10.022 1.00 64.69 135 PHE A C 1
ATOM 1066 O O . PHE A 1 135 ? -18.089 19.730 9.483 1.00 64.69 135 PHE A O 1
ATOM 1073 N N . THR A 1 136 ? -16.133 20.070 10.528 1.00 69.12 136 THR A N 1
ATOM 1074 C CA . THR A 1 136 ? -16.190 21.537 10.473 1.00 69.12 136 THR A CA 1
ATOM 1075 C C . THR A 1 136 ? -15.972 22.064 9.059 1.00 69.12 136 THR A C 1
ATOM 1077 O O . THR A 1 136 ? -16.538 23.095 8.692 1.00 69.12 136 THR A O 1
ATOM 1080 N N . GLU A 1 137 ? -15.187 21.347 8.255 1.00 69.75 137 GLU A N 1
ATOM 1081 C CA . GLU A 1 137 ? -14.872 21.675 6.870 1.00 69.75 137 GLU A CA 1
ATOM 1082 C C . GLU A 1 137 ? -14.784 20.389 6.035 1.00 69.75 137 GLU A C 1
ATOM 1084 O O . GLU A 1 137 ? -14.280 19.364 6.490 1.00 69.75 137 GLU A O 1
ATOM 1089 N N . SER A 1 138 ? -15.287 20.440 4.801 1.00 72.12 138 SER A N 1
ATOM 1090 C CA . SER A 1 138 ? -15.149 19.367 3.814 1.00 72.12 138 SER A CA 1
ATOM 1091 C C . SER A 1 138 ? -14.681 19.975 2.497 1.00 72.12 138 SER A C 1
ATOM 1093 O O . SER A 1 138 ? -15.378 20.824 1.932 1.00 72.12 138 SER A O 1
ATOM 1095 N N . GLU A 1 139 ? -13.525 19.547 2.001 1.00 76.81 139 GLU A N 1
ATOM 1096 C CA . GLU A 1 139 ? -13.004 19.951 0.697 1.00 76.81 139 GLU A CA 1
ATOM 1097 C C . GLU A 1 139 ? -13.145 18.788 -0.291 1.00 76.81 139 GLU A C 1
ATOM 1099 O O . GLU A 1 139 ? -12.698 17.676 -0.020 1.00 76.81 139 GLU A O 1
ATOM 1104 N N . ASP A 1 140 ? -13.786 19.040 -1.433 1.00 79.75 140 ASP A N 1
ATOM 1105 C CA . ASP A 1 140 ? -13.896 18.060 -2.514 1.00 79.75 140 ASP A CA 1
ATOM 1106 C C . ASP A 1 140 ? -12.732 18.250 -3.491 1.00 79.75 140 ASP A C 1
ATOM 1108 O O . ASP A 1 140 ? -12.664 19.234 -4.240 1.00 79.75 140 ASP A O 1
ATOM 1112 N N . ILE A 1 141 ? -11.799 17.303 -3.462 1.00 83.00 141 ILE A N 1
ATOM 1113 C CA . ILE A 1 141 ? -10.679 17.240 -4.390 1.00 83.00 141 ILE A CA 1
ATOM 1114 C C . ILE A 1 141 ? -11.076 16.283 -5.509 1.00 83.00 141 ILE A C 1
ATOM 1116 O O . ILE A 1 141 ? -11.257 15.091 -5.295 1.00 83.00 141 ILE A O 1
ATOM 1120 N N . GLN A 1 142 ? -11.149 16.794 -6.737 1.00 86.88 142 GLN A N 1
ATOM 1121 C CA . GLN A 1 142 ? -11.446 15.998 -7.936 1.00 86.88 142 GLN A CA 1
ATOM 1122 C C . GLN A 1 142 ? -10.245 15.144 -8.397 1.00 86.88 142 GLN A C 1
ATOM 1124 O O . GLN A 1 142 ? -9.887 15.172 -9.584 1.00 86.88 142 GLN A O 1
ATOM 1129 N N . GLU A 1 143 ? -9.583 14.473 -7.461 1.00 89.88 143 GLU A N 1
ATOM 1130 C CA . GLU A 1 143 ? -8.460 13.550 -7.628 1.00 89.88 143 GLU A CA 1
ATOM 1131 C C . GLU A 1 143 ? -8.722 12.358 -6.699 1.00 89.88 143 GLU A C 1
ATOM 1133 O O . GLU A 1 143 ? -9.258 12.510 -5.605 1.00 89.88 143 GLU A O 1
ATOM 1138 N N . GLU A 1 144 ? -8.390 11.160 -7.150 1.00 89.81 144 GLU A N 1
ATOM 1139 C CA . GLU A 1 144 ? -8.619 9.937 -6.398 1.00 89.81 144 GLU A CA 1
ATOM 1140 C C . GLU A 1 144 ? -7.455 9.681 -5.437 1.00 89.81 144 GLU A C 1
ATOM 1142 O O . GLU A 1 144 ? -6.297 9.744 -5.845 1.00 89.81 144 GLU A O 1
ATOM 1147 N N . LEU A 1 145 ? -7.749 9.372 -4.171 1.00 88.19 145 LEU A N 1
ATOM 1148 C CA . LEU A 1 145 ? -6.742 8.909 -3.215 1.00 88.19 145 LEU A CA 1
ATOM 1149 C C . LEU A 1 145 ? -6.310 7.478 -3.564 1.00 88.19 145 LEU A C 1
ATOM 1151 O O . LEU A 1 145 ? -7.160 6.591 -3.727 1.00 88.19 145 LEU A O 1
ATOM 1155 N N . PHE A 1 146 ? -4.995 7.275 -3.665 1.00 87.06 146 PHE A N 1
ATOM 1156 C CA . PHE A 1 146 ? -4.390 5.982 -3.989 1.00 87.06 146 PHE A CA 1
ATOM 1157 C C . PHE A 1 146 ? -3.492 5.434 -2.888 1.00 87.06 146 PHE A C 1
ATOM 1159 O O . PHE A 1 146 ? -3.539 4.235 -2.646 1.00 87.06 146 PHE A O 1
ATOM 1166 N N . ALA A 1 147 ? -2.698 6.279 -2.230 1.00 86.75 147 ALA A N 1
ATOM 1167 C CA . ALA A 1 147 ? -1.823 5.840 -1.148 1.00 86.75 147 ALA A CA 1
ATOM 1168 C C . ALA A 1 147 ? -1.666 6.921 -0.078 1.00 86.75 147 ALA A C 1
ATOM 1170 O O . ALA A 1 147 ? -1.705 8.118 -0.377 1.00 86.75 147 ALA A O 1
ATOM 1171 N N . VAL A 1 148 ? -1.456 6.473 1.158 1.00 86.44 148 VAL A N 1
ATOM 1172 C CA . VAL A 1 148 ? -0.978 7.291 2.275 1.00 86.44 148 VAL A CA 1
ATOM 1173 C C . VAL A 1 148 ? 0.436 6.819 2.593 1.00 86.44 148 VAL A C 1
ATOM 1175 O O . VAL A 1 148 ? 0.663 5.629 2.795 1.00 86.44 148 VAL A O 1
ATOM 1178 N N . ASN A 1 149 ? 1.383 7.746 2.577 1.00 87.19 149 ASN A N 1
ATOM 1179 C CA . ASN A 1 149 ? 2.806 7.470 2.724 1.00 87.19 149 ASN A CA 1
ATOM 1180 C C . ASN A 1 149 ? 3.217 7.397 4.198 1.00 87.19 149 ASN A C 1
ATOM 1182 O O . ASN A 1 149 ? 2.488 7.836 5.091 1.00 87.19 149 ASN A O 1
ATOM 1186 N N . SER A 1 150 ? 4.434 6.913 4.441 1.00 82.44 150 SER A N 1
ATOM 1187 C CA . SER A 1 150 ? 5.048 6.862 5.775 1.00 82.44 150 SER A CA 1
ATOM 1188 C C . SER A 1 150 ? 5.105 8.218 6.505 1.00 82.44 150 SER A C 1
ATOM 1190 O O . SER A 1 150 ? 4.955 8.266 7.723 1.00 82.44 150 SER A O 1
ATOM 1192 N N . ASP A 1 151 ? 5.260 9.326 5.774 1.00 83.00 151 ASP A N 1
ATOM 1193 C CA . ASP A 1 151 ? 5.274 10.700 6.304 1.00 83.00 151 ASP A CA 1
ATOM 1194 C C . ASP A 1 151 ? 3.862 11.293 6.517 1.00 83.00 151 ASP A C 1
ATOM 1196 O O . ASP A 1 151 ? 3.717 12.460 6.888 1.00 83.00 151 ASP A O 1
ATOM 1200 N N . GLY A 1 152 ? 2.809 10.505 6.269 1.00 82.50 152 GLY A N 1
ATOM 1201 C CA . GLY A 1 152 ? 1.408 10.921 6.327 1.00 82.50 152 GLY A CA 1
ATOM 1202 C C . GLY A 1 152 ? 0.936 11.708 5.101 1.00 82.50 152 GLY A C 1
ATOM 1203 O O . GLY A 1 152 ? -0.236 12.074 5.017 1.00 82.50 152 GLY A O 1
ATOM 1204 N N . THR A 1 153 ? 1.808 11.978 4.129 1.00 90.00 153 THR A N 1
ATOM 1205 C CA . THR A 1 153 ? 1.386 12.614 2.877 1.00 90.00 153 THR A CA 1
ATOM 1206 C C . THR A 1 153 ? 0.590 11.641 2.014 1.00 90.00 153 THR A C 1
ATOM 1208 O O . THR A 1 153 ? 0.663 10.424 2.161 1.00 90.00 153 THR A O 1
ATOM 1211 N N . MET A 1 154 ? -0.203 12.179 1.098 1.00 91.50 154 MET A N 1
ATOM 1212 C CA . MET A 1 154 ? -1.115 11.415 0.258 1.00 91.50 154 MET A CA 1
ATOM 1213 C C . MET A 1 154 ? -0.674 11.474 -1.198 1.00 91.50 154 MET A C 1
ATOM 1215 O O . MET A 1 154 ? -0.441 12.561 -1.734 1.00 91.50 154 MET A O 1
ATOM 1219 N N . ILE A 1 155 ? -0.641 10.322 -1.864 1.00 93.50 155 ILE A N 1
ATOM 1220 C CA . ILE A 1 155 ? -0.548 10.251 -3.321 1.00 93.50 155 ILE A CA 1
ATOM 1221 C C . ILE A 1 155 ? -1.955 10.162 -3.897 1.00 93.50 155 ILE A C 1
ATOM 1223 O O . ILE A 1 155 ? -2.750 9.276 -3.565 1.00 93.50 155 ILE A O 1
ATOM 1227 N N . THR A 1 156 ? -2.247 11.102 -4.787 1.00 93.69 156 THR A N 1
ATOM 1228 C CA . THR A 1 156 ? -3.515 11.193 -5.505 1.00 93.69 156 THR A CA 1
ATOM 1229 C C . THR A 1 156 ? -3.291 11.091 -7.005 1.00 93.69 156 THR A C 1
ATOM 1231 O O . THR A 1 156 ? -2.245 11.487 -7.527 1.00 93.69 156 THR A O 1
ATOM 1234 N N . HIS A 1 157 ? -4.288 10.561 -7.702 1.00 93.25 157 HIS A N 1
ATOM 1235 C CA . HIS A 1 157 ? -4.247 10.313 -9.134 1.00 93.25 157 HIS A CA 1
ATOM 1236 C C . HIS A 1 157 ? -5.469 10.916 -9.828 1.00 93.25 157 HIS A C 1
ATOM 1238 O O . HIS A 1 157 ? -6.580 10.941 -9.294 1.00 93.25 157 HIS A O 1
ATOM 1244 N N . LYS A 1 158 ? -5.276 11.400 -11.053 1.00 94.69 158 LYS A N 1
ATOM 1245 C CA . LYS A 1 158 ? -6.361 11.829 -11.928 1.00 94.69 158 LYS A CA 1
ATOM 1246 C C . LYS A 1 158 ? -6.057 11.489 -13.378 1.00 94.69 158 LYS A C 1
ATOM 1248 O O . LYS A 1 158 ? -5.118 12.032 -13.963 1.00 94.69 158 LYS A O 1
ATOM 1253 N N . THR A 1 159 ? -6.940 10.705 -13.984 1.00 94.56 159 THR A N 1
ATOM 1254 C CA . THR A 1 159 ? -6.944 10.485 -15.428 1.00 94.56 159 THR A CA 1
ATOM 1255 C C . THR A 1 159 ? -7.346 11.760 -16.172 1.00 94.56 159 THR A C 1
ATOM 1257 O O . THR A 1 159 ? -8.375 12.380 -15.880 1.00 94.56 159 THR A O 1
ATOM 1260 N N . VAL A 1 160 ? -6.557 12.144 -17.176 1.00 94.31 160 VAL A N 1
ATOM 1261 C CA . VAL A 1 160 ? -6.861 13.246 -18.093 1.00 94.31 160 VAL A CA 1
ATOM 1262 C C . VAL A 1 160 ? -6.970 12.693 -19.512 1.00 94.31 160 VAL A C 1
ATOM 1264 O O . VAL A 1 160 ? -5.979 12.352 -20.157 1.00 94.31 160 VAL A O 1
ATOM 1267 N N . TYR A 1 161 ? -8.200 12.619 -20.018 1.00 93.88 161 TYR A N 1
ATOM 1268 C CA . TYR A 1 161 ? -8.469 12.150 -21.375 1.00 93.88 161 TYR A CA 1
ATOM 1269 C C . TYR A 1 161 ? -8.249 13.272 -22.399 1.00 93.88 161 TYR A C 1
ATOM 1271 O O . TYR A 1 161 ? -8.931 14.299 -22.375 1.00 93.88 161 TYR A O 1
ATOM 1279 N N . GLY A 1 162 ? -7.289 13.069 -23.302 1.00 91.19 162 GLY A N 1
ATOM 1280 C CA . GLY A 1 162 ? -7.106 13.879 -24.507 1.00 91.19 162 GLY A CA 1
ATOM 1281 C C . GLY A 1 162 ? -8.036 13.466 -25.658 1.00 91.19 162 GLY A C 1
ATOM 1282 O O . GLY A 1 162 ? -8.861 12.568 -25.526 1.00 91.19 162 GLY A O 1
ATOM 1283 N N . ASP A 1 163 ? -7.869 14.099 -26.824 1.00 91.25 163 ASP A N 1
ATOM 1284 C CA . ASP A 1 163 ? -8.706 13.829 -28.010 1.00 91.25 163 ASP A CA 1
ATOM 1285 C C . ASP A 1 163 ? -8.554 12.398 -28.563 1.00 91.25 163 ASP A C 1
ATOM 1287 O O . ASP A 1 163 ? -9.468 11.872 -29.195 1.00 91.25 163 ASP A O 1
ATOM 1291 N N . ASN A 1 164 ? -7.391 11.780 -28.337 1.00 89.81 164 ASN A N 1
ATOM 1292 C CA . ASN A 1 164 ? -7.041 10.425 -28.757 1.00 89.81 164 ASN A CA 1
ATOM 1293 C C . ASN A 1 164 ? -6.335 9.692 -27.607 1.00 89.81 164 ASN A C 1
ATOM 1295 O O . ASN A 1 164 ? -5.698 10.335 -26.774 1.00 89.81 164 ASN A O 1
ATOM 1299 N N . VAL A 1 165 ? -6.337 8.353 -27.647 1.00 86.31 165 VAL A N 1
ATOM 1300 C CA . VAL A 1 165 ? -5.693 7.483 -26.636 1.00 86.31 165 VAL A CA 1
ATOM 1301 C C . VAL A 1 165 ? -4.214 7.820 -26.417 1.00 86.31 165 VAL A C 1
ATOM 1303 O O . VAL A 1 165 ? -3.734 7.798 -25.294 1.00 86.31 165 VAL A O 1
ATOM 1306 N N . SER A 1 166 ? -3.499 8.215 -27.473 1.00 87.75 166 SER A N 1
ATOM 1307 C CA . SER A 1 166 ? -2.093 8.635 -27.400 1.00 87.75 166 SER A CA 1
ATOM 1308 C C . SER A 1 166 ? -1.855 9.930 -26.614 1.00 87.75 166 SER A C 1
ATOM 1310 O O . SER A 1 166 ? -0.732 10.198 -26.211 1.00 87.75 166 SER A O 1
ATOM 1312 N N . ASN A 1 167 ? -2.896 10.743 -26.423 1.00 91.44 167 ASN A N 1
ATOM 1313 C CA . ASN A 1 167 ? -2.833 12.024 -25.716 1.00 91.44 167 ASN A CA 1
ATOM 1314 C C . ASN A 1 167 ? -3.429 11.932 -24.306 1.00 91.44 167 ASN A C 1
ATOM 1316 O O . ASN A 1 167 ? -3.584 12.958 -23.646 1.00 91.44 167 ASN A O 1
ATOM 1320 N N . HIS A 1 168 ? -3.836 10.741 -23.867 1.00 93.75 168 HIS A N 1
ATOM 1321 C CA . HIS A 1 168 ? -4.263 10.538 -22.493 1.00 93.75 168 HIS A CA 1
ATOM 1322 C C . HIS A 1 168 ? -3.052 10.673 -21.562 1.00 93.75 168 HIS A C 1
ATOM 1324 O O . HIS A 1 168 ? -1.977 10.128 -21.839 1.00 93.75 168 HIS A O 1
ATOM 1330 N N . THR A 1 169 ? -3.233 11.362 -20.443 1.00 94.94 169 THR A N 1
ATOM 1331 C CA . THR A 1 169 ? -2.200 11.529 -19.420 1.00 94.94 169 THR A CA 1
ATOM 1332 C C . THR A 1 169 ? -2.727 11.146 -18.045 1.00 94.94 169 THR A C 1
ATOM 1334 O O . THR A 1 169 ? -3.933 11.142 -17.788 1.00 94.94 169 THR A O 1
ATOM 1337 N N . MET A 1 170 ? -1.799 10.807 -17.161 1.00 94.62 170 MET A N 1
ATOM 1338 C CA . MET A 1 170 ? -2.039 10.475 -15.764 1.00 94.62 170 MET A CA 1
ATOM 1339 C C . MET A 1 170 ? -1.431 11.581 -14.924 1.00 94.62 170 MET A C 1
ATOM 1341 O O . MET A 1 170 ? -0.225 11.822 -14.978 1.00 94.62 170 MET A O 1
ATOM 1345 N N . LYS A 1 171 ? -2.260 12.301 -14.177 1.00 95.94 171 LYS A N 1
ATOM 1346 C CA . LYS A 1 171 ? -1.781 13.327 -13.259 1.00 95.94 171 LYS A CA 1
ATOM 1347 C C . LYS A 1 171 ? -1.587 12.693 -11.889 1.00 95.94 171 LYS A C 1
ATOM 1349 O O . LYS A 1 171 ? -2.560 12.258 -11.279 1.00 95.94 171 LYS A O 1
ATOM 1354 N N . VAL A 1 172 ? -0.348 12.673 -11.421 1.00 96.38 172 VAL A N 1
ATOM 1355 C CA . VAL A 1 172 ? 0.038 12.196 -10.091 1.00 96.38 172 VAL A CA 1
ATOM 1356 C C . VAL A 1 172 ? 0.350 13.409 -9.233 1.00 96.38 172 VAL A C 1
ATOM 1358 O O . VAL A 1 172 ? 1.051 14.318 -9.681 1.00 96.38 172 VAL A O 1
ATOM 1361 N N . SER A 1 173 ? -0.189 13.459 -8.022 1.00 96.38 173 SER A N 1
ATOM 1362 C CA . SER A 1 173 ? 0.020 14.583 -7.113 1.00 96.38 173 SER A CA 1
ATOM 1363 C C . SER A 1 173 ? 0.321 14.089 -5.707 1.00 96.38 173 SER A C 1
ATOM 1365 O O . SER A 1 173 ? -0.402 13.234 -5.192 1.00 96.38 173 SER A O 1
ATOM 1367 N N . LYS A 1 174 ? 1.322 14.693 -5.065 1.00 95.88 174 LYS A N 1
ATOM 1368 C CA . LYS A 1 174 ? 1.554 14.553 -3.627 1.00 95.88 174 LYS A CA 1
ATOM 1369 C C . LYS A 1 174 ? 0.857 15.682 -2.888 1.00 95.88 174 LYS A C 1
ATOM 1371 O O . LYS A 1 174 ? 0.972 16.857 -3.256 1.00 95.88 174 LYS A O 1
ATOM 1376 N N . ARG A 1 175 ? 0.110 15.320 -1.854 1.00 93.94 175 ARG A N 1
ATOM 1377 C CA . ARG A 1 175 ? -0.629 16.249 -1.006 1.00 93.94 175 ARG A CA 1
ATOM 1378 C C . ARG A 1 175 ? -0.231 16.071 0.443 1.00 93.94 175 ARG A C 1
ATOM 1380 O O . ARG A 1 175 ? -0.028 14.953 0.901 1.00 93.94 175 ARG A O 1
ATOM 1387 N N . SER A 1 176 ? -0.158 17.176 1.163 1.00 91.38 176 SER A N 1
ATOM 1388 C CA . SER A 1 176 ? 0.084 17.148 2.599 1.00 91.38 176 SER A CA 1
ATOM 1389 C C . SER A 1 176 ? -1.170 16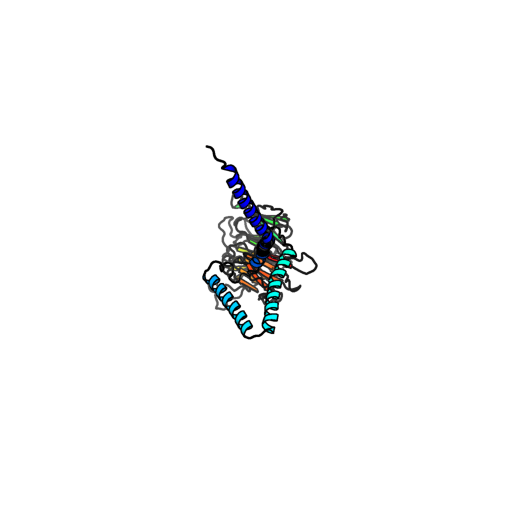.688 3.358 1.00 91.38 176 SER A C 1
ATOM 1391 O O . SER A 1 176 ? -2.263 16.623 2.790 1.00 91.38 176 SER A O 1
ATOM 1393 N N . LEU A 1 177 ? -1.033 16.414 4.658 1.00 83.62 177 LEU A N 1
ATOM 1394 C CA . LEU A 1 177 ? -2.125 16.004 5.557 1.00 83.62 177 LEU A CA 1
ATOM 1395 C C . LEU A 1 177 ? -3.312 16.979 5.548 1.00 83.62 177 LEU A C 1
ATOM 1397 O O . LEU A 1 177 ? -4.460 16.583 5.708 1.00 83.62 177 LEU A O 1
ATOM 1401 N N . ASN A 1 178 ? -3.039 18.264 5.325 1.00 84.12 178 ASN A N 1
ATOM 1402 C CA . ASN A 1 178 ? -4.046 19.318 5.213 1.00 84.12 178 ASN A CA 1
ATOM 1403 C C . ASN A 1 178 ? -4.590 19.491 3.784 1.00 84.12 178 ASN A C 1
ATOM 1405 O O . ASN A 1 178 ? -4.943 20.612 3.430 1.00 84.12 178 ASN A O 1
ATOM 1409 N N . THR A 1 179 ? -4.516 18.445 2.954 1.00 85.44 179 THR A N 1
ATOM 1410 C CA . THR A 1 179 ? -4.918 18.397 1.535 1.00 85.44 179 THR A CA 1
ATOM 1411 C C . THR A 1 179 ? -4.189 19.343 0.578 1.00 85.44 179 THR A C 1
ATOM 1413 O O . THR A 1 179 ? -4.400 19.263 -0.640 1.00 85.44 179 THR A O 1
ATOM 1416 N N . SER A 1 180 ? -3.289 20.205 1.062 1.00 91.00 180 SER A N 1
ATOM 1417 C CA . SER A 1 180 ? -2.563 21.147 0.210 1.00 91.00 180 SER A CA 1
ATOM 1418 C C . SER A 1 180 ? -1.657 20.426 -0.790 1.00 91.00 180 SER A C 1
ATOM 1420 O O . SER A 1 180 ? -1.083 19.379 -0.499 1.00 91.00 180 SER A O 1
ATOM 1422 N N . LEU A 1 181 ? -1.566 20.974 -2.003 1.00 94.44 181 LEU A N 1
ATOM 1423 C CA . LEU A 1 181 ? -0.749 20.405 -3.071 1.00 94.44 181 LEU A CA 1
ATOM 1424 C C . LEU A 1 181 ? 0.732 20.713 -2.822 1.00 94.44 181 LEU A C 1
ATOM 1426 O O . LEU A 1 181 ? 1.099 21.887 -2.800 1.00 94.44 181 LEU A O 1
ATOM 1430 N N . GLU A 1 182 ? 1.565 19.678 -2.701 1.00 95.31 182 GLU A N 1
ATOM 1431 C CA . GLU A 1 182 ? 3.024 19.830 -2.629 1.00 95.31 182 GLU A CA 1
ATOM 1432 C C . GLU A 1 182 ? 3.613 19.891 -4.039 1.00 95.31 182 GLU A C 1
ATOM 1434 O O . GLU A 1 182 ? 4.199 20.899 -4.437 1.00 95.31 182 GLU A O 1
ATOM 1439 N N . TRP A 1 183 ? 3.365 18.853 -4.837 1.00 97.00 183 TRP A N 1
ATOM 1440 C CA . TRP A 1 183 ? 3.767 18.798 -6.238 1.00 97.00 183 TRP A CA 1
ATOM 1441 C C . TRP A 1 183 ? 2.762 18.013 -7.074 1.00 97.00 183 TRP A C 1
ATOM 1443 O O . TRP A 1 183 ? 1.935 17.253 -6.565 1.00 97.00 183 TRP A O 1
ATOM 1453 N N . SER A 1 184 ? 2.824 18.216 -8.389 1.00 96.75 184 SER A N 1
ATOM 1454 C CA . SER A 1 184 ? 2.051 17.436 -9.346 1.00 96.75 184 SER A CA 1
ATOM 1455 C C . SER A 1 184 ? 2.794 17.264 -10.659 1.00 96.75 184 SER A C 1
ATOM 1457 O O . SER A 1 184 ? 3.304 18.237 -11.217 1.00 96.75 184 SER A O 1
ATOM 1459 N N . THR A 1 185 ? 2.755 16.043 -11.180 1.00 96.88 185 THR A N 1
ATOM 1460 C CA . THR A 1 185 ? 3.422 15.640 -12.414 1.00 96.88 185 THR A CA 1
ATOM 1461 C C . THR A 1 185 ? 2.421 14.968 -13.340 1.00 96.88 185 THR A C 1
ATOM 1463 O O . THR A 1 185 ? 1.587 14.170 -12.918 1.00 96.88 185 THR A O 1
ATOM 1466 N N . SER A 1 186 ? 2.466 15.331 -14.621 1.00 96.56 186 SER A N 1
ATOM 1467 C CA . SER A 1 186 ? 1.657 14.691 -15.660 1.00 96.56 186 SER A CA 1
ATOM 1468 C C . SER A 1 186 ? 2.516 13.699 -16.427 1.00 96.56 186 SER A C 1
ATOM 1470 O O . SER A 1 186 ? 3.476 14.101 -17.079 1.00 96.56 186 SER A O 1
ATOM 1472 N N . LEU A 1 187 ? 2.147 12.427 -16.347 1.00 95.56 187 LEU A N 1
ATOM 1473 C CA . LEU A 1 187 ? 2.788 11.317 -17.036 1.00 95.56 187 LEU A CA 1
ATOM 1474 C C . LEU A 1 187 ? 1.985 10.954 -18.282 1.00 95.56 187 LEU A C 1
ATOM 1476 O O . LEU A 1 187 ? 0.756 11.053 -18.316 1.00 95.56 187 LEU A O 1
ATOM 1480 N N . GLU A 1 188 ? 2.680 10.553 -19.332 1.00 93.19 188 GLU A N 1
ATOM 1481 C CA . GLU A 1 188 ? 2.047 10.022 -20.534 1.00 93.19 188 GLU A CA 1
ATOM 1482 C C . GLU A 1 188 ? 1.508 8.621 -20.271 1.00 93.19 188 GLU A C 1
ATOM 1484 O O . GLU A 1 188 ? 2.176 7.806 -19.652 1.00 93.19 188 GLU A O 1
ATOM 1489 N N . SER A 1 189 ? 0.295 8.321 -20.736 1.00 92.44 189 SER A N 1
ATOM 1490 C CA . SER A 1 189 ? -0.265 6.987 -20.492 1.00 92.44 189 SER A CA 1
ATOM 1491 C C . SER A 1 189 ? 0.032 5.991 -21.614 1.00 92.44 189 SER A C 1
ATOM 1493 O O . SER A 1 189 ? 0.154 4.797 -21.374 1.00 92.44 189 SER A O 1
ATOM 1495 N N . PHE A 1 190 ? 0.186 6.458 -22.849 1.00 92.50 190 PHE A N 1
ATOM 1496 C CA . PHE A 1 190 ? 0.297 5.592 -24.020 1.00 92.50 190 PHE A CA 1
ATOM 1497 C C . PHE A 1 190 ? 1.652 4.872 -24.098 1.00 92.50 190 PHE A C 1
ATOM 1499 O O . PHE A 1 190 ? 2.673 5.542 -23.953 1.00 92.50 190 PHE A O 1
ATOM 1506 N N . PRO A 1 191 ? 1.710 3.561 -24.418 1.00 91.25 191 PRO A N 1
ATOM 1507 C CA . PRO A 1 191 ? 0.621 2.690 -24.888 1.00 91.25 191 PRO A CA 1
ATOM 1508 C C . PRO A 1 191 ? -0.183 1.980 -23.788 1.00 91.25 191 PRO A C 1
ATOM 1510 O O . PRO A 1 191 ? -1.080 1.207 -24.121 1.00 91.25 191 PRO A O 1
ATOM 1513 N N . GLY A 1 192 ? 0.130 2.228 -22.517 1.00 89.75 192 GLY A N 1
ATOM 1514 C CA . GLY A 1 192 ? -0.633 1.747 -21.367 1.00 89.75 192 GLY A CA 1
ATOM 1515 C C . GLY A 1 192 ? -1.986 2.442 -21.201 1.00 89.75 192 GLY A C 1
ATOM 1516 O O . GLY A 1 192 ? -2.472 3.163 -22.081 1.00 89.75 192 GLY A O 1
ATOM 1517 N N . SER A 1 193 ? -2.613 2.208 -20.050 1.00 89.94 193 SER A N 1
ATOM 1518 C CA . SER A 1 193 ? -3.925 2.767 -19.719 1.00 89.94 193 SER A CA 1
ATOM 1519 C C . SER A 1 193 ? -3.790 3.807 -18.616 1.00 89.94 193 SER A C 1
ATOM 1521 O O . SER A 1 193 ? -3.162 3.509 -17.606 1.00 89.94 193 SER A O 1
ATOM 1523 N N . PRO A 1 194 ? -4.412 4.994 -18.733 1.00 90.69 194 PRO A N 1
ATOM 1524 C CA . PRO A 1 194 ? -4.398 5.953 -17.640 1.00 90.69 194 PRO A CA 1
ATOM 1525 C C . PRO A 1 194 ? -5.238 5.510 -16.435 1.00 90.69 194 PRO A C 1
ATOM 1527 O O . PRO A 1 194 ? -5.061 6.036 -15.348 1.00 90.69 194 PRO A O 1
ATOM 1530 N N . ASP A 1 195 ? -6.148 4.553 -16.629 1.00 89.75 195 ASP A N 1
ATOM 1531 C CA . ASP A 1 195 ? -7.041 4.056 -15.579 1.00 89.75 195 ASP A CA 1
ATOM 1532 C C . ASP A 1 195 ? -6.427 2.895 -14.785 1.00 89.75 195 ASP A C 1
ATOM 1534 O O . ASP A 1 195 ? -6.957 2.509 -13.747 1.00 89.75 195 ASP A O 1
ATOM 1538 N N . ILE A 1 196 ? -5.317 2.333 -15.274 1.00 88.75 196 ILE A N 1
ATOM 1539 C CA . ILE A 1 196 ? -4.515 1.370 -14.523 1.00 88.75 196 ILE A CA 1
ATOM 1540 C C . ILE A 1 196 ? -3.408 2.172 -13.854 1.00 88.75 196 ILE A C 1
ATOM 1542 O O . ILE A 1 196 ? -2.589 2.786 -14.532 1.00 88.75 196 ILE A O 1
ATOM 1546 N N . PHE A 1 197 ? -3.415 2.188 -12.528 1.00 90.50 197 PHE A N 1
ATOM 1547 C CA . PHE A 1 197 ? -2.464 2.942 -11.729 1.00 90.50 197 PHE A CA 1
ATOM 1548 C C . PHE A 1 197 ? -2.098 2.128 -10.496 1.00 90.50 197 PHE A C 1
ATOM 1550 O O . PHE A 1 197 ? -2.975 1.739 -9.724 1.00 90.50 197 PHE A O 1
ATOM 1557 N N . ALA A 1 198 ? -0.804 1.927 -10.289 1.00 91.81 198 ALA A N 1
ATOM 1558 C CA . ALA A 1 198 ? -0.265 1.499 -9.012 1.00 91.81 198 ALA A CA 1
ATOM 1559 C C . ALA A 1 198 ? 0.910 2.401 -8.642 1.00 91.81 198 ALA A C 1
ATOM 1561 O O . ALA A 1 198 ? 1.604 2.936 -9.510 1.00 91.81 198 ALA A O 1
ATOM 1562 N N . VAL A 1 199 ? 1.085 2.600 -7.339 1.00 93.88 199 VAL A N 1
ATOM 1563 C CA . VAL A 1 199 ? 2.197 3.351 -6.765 1.00 93.88 199 VAL A CA 1
ATOM 1564 C C . VAL A 1 199 ? 2.787 2.550 -5.617 1.00 93.88 199 VAL A C 1
ATOM 1566 O O . VAL A 1 199 ? 2.038 2.033 -4.786 1.00 93.88 199 VAL A O 1
ATOM 1569 N N . ALA A 1 200 ? 4.110 2.453 -5.591 1.00 94.75 200 ALA A N 1
ATOM 1570 C CA . ALA A 1 200 ? 4.888 1.939 -4.479 1.00 94.75 200 ALA A CA 1
ATOM 1571 C C . ALA A 1 200 ? 5.768 3.059 -3.912 1.00 94.75 200 ALA A C 1
ATOM 1573 O O . ALA A 1 200 ? 6.460 3.766 -4.652 1.00 94.75 200 ALA A O 1
ATOM 1574 N N . GLU A 1 201 ? 5.749 3.228 -2.595 1.00 95.25 201 GLU A N 1
ATOM 1575 C CA . GLU A 1 201 ? 6.701 4.089 -1.896 1.00 95.25 201 GLU A CA 1
ATOM 1576 C C . GLU A 1 201 ? 8.035 3.341 -1.749 1.00 95.25 201 GLU A C 1
ATOM 1578 O O . GLU A 1 201 ? 8.142 2.437 -0.929 1.00 95.25 201 GLU A O 1
ATOM 1583 N N . GLY A 1 202 ? 9.046 3.691 -2.545 1.00 94.44 202 GLY A N 1
ATOM 1584 C CA . GLY A 1 202 ? 10.415 3.186 -2.385 1.00 94.44 202 GLY A CA 1
ATOM 1585 C C . GLY A 1 202 ? 11.254 4.082 -1.480 1.00 94.44 202 GLY A C 1
ATOM 1586 O O . GLY A 1 202 ? 10.819 5.173 -1.113 1.00 94.44 202 GLY A O 1
ATOM 1587 N N . GLU A 1 203 ? 12.475 3.675 -1.140 1.00 92.19 203 GLU A N 1
ATOM 1588 C CA . GLU A 1 203 ? 13.396 4.508 -0.349 1.00 92.19 203 GLU A CA 1
ATOM 1589 C C . GLU A 1 203 ? 13.747 5.814 -1.092 1.00 92.19 203 GLU A C 1
ATOM 1591 O O . GLU A 1 203 ? 13.595 6.912 -0.549 1.00 92.19 203 GLU A O 1
ATOM 1596 N N . PHE A 1 204 ? 14.103 5.697 -2.377 1.00 89.62 204 PHE A N 1
ATOM 1597 C CA . PHE A 1 204 ? 14.599 6.797 -3.213 1.00 89.62 204 PHE A CA 1
ATOM 1598 C C . PHE A 1 204 ? 13.503 7.630 -3.892 1.00 89.62 204 PHE A C 1
ATOM 1600 O O . PHE A 1 204 ? 13.708 8.809 -4.184 1.00 89.62 204 PHE A O 1
ATOM 1607 N N . GLY A 1 205 ? 12.335 7.042 -4.152 1.00 94.31 205 GLY A N 1
ATOM 1608 C CA . GLY A 1 205 ? 11.289 7.673 -4.954 1.00 94.31 205 GLY A CA 1
ATOM 1609 C C . GLY A 1 205 ? 9.956 6.938 -4.895 1.00 94.31 205 GLY A C 1
ATOM 1610 O O . GLY A 1 205 ? 9.851 5.845 -4.342 1.00 94.31 205 GLY A O 1
ATOM 1611 N N . TYR A 1 206 ? 8.924 7.545 -5.475 1.00 96.50 206 TYR A N 1
ATOM 1612 C CA . TYR A 1 206 ? 7.642 6.880 -5.703 1.00 96.50 206 TYR A CA 1
ATOM 1613 C C . TYR A 1 206 ? 7.680 6.184 -7.057 1.00 96.50 206 TYR A C 1
ATOM 1615 O O . TYR A 1 206 ? 7.761 6.856 -8.084 1.00 96.50 206 TYR A O 1
ATOM 1623 N N . THR A 1 207 ? 7.610 4.855 -7.066 1.00 96.62 207 THR A N 1
ATOM 1624 C CA . THR A 1 207 ? 7.540 4.085 -8.311 1.00 96.62 207 THR A CA 1
ATOM 1625 C C . THR A 1 207 ? 6.082 3.960 -8.726 1.00 96.62 207 THR A C 1
ATOM 1627 O O . THR A 1 207 ? 5.256 3.485 -7.955 1.00 96.62 207 THR A O 1
ATOM 1630 N N . VAL A 1 208 ? 5.746 4.420 -9.923 1.00 95.50 208 VAL A N 1
ATOM 1631 C CA . VAL A 1 208 ? 4.386 4.492 -10.456 1.00 95.50 208 VAL A CA 1
ATOM 1632 C C . VAL A 1 208 ? 4.333 3.731 -11.768 1.00 95.50 208 VAL A C 1
ATOM 1634 O O . VAL A 1 208 ? 5.225 3.886 -12.597 1.00 95.50 208 VAL A O 1
ATOM 1637 N N . ASN A 1 209 ? 3.286 2.950 -12.009 1.00 93.69 209 ASN A N 1
ATOM 1638 C CA . ASN A 1 209 ? 3.133 2.218 -13.264 1.00 93.69 209 ASN A CA 1
ATOM 1639 C C . ASN A 1 209 ? 1.709 2.269 -13.811 1.00 93.69 209 ASN A C 1
ATOM 1641 O O . ASN A 1 209 ? 0.747 2.530 -13.087 1.00 93.69 209 ASN A O 1
ATOM 1645 N N . ASN A 1 210 ? 1.597 1.998 -15.113 1.00 92.31 210 ASN A N 1
ATOM 1646 C CA . ASN A 1 210 ? 0.333 2.051 -15.840 1.00 92.31 210 ASN A CA 1
ATOM 1647 C C . ASN A 1 210 ? 0.105 0.870 -16.795 1.00 92.31 210 ASN A C 1
ATOM 1649 O O . ASN A 1 210 ? -0.386 1.034 -17.918 1.00 92.31 210 ASN A O 1
ATOM 1653 N N . ASP A 1 211 ? 0.500 -0.319 -16.344 1.00 88.81 211 ASP A N 1
ATOM 1654 C CA . ASP A 1 211 ? 0.594 -1.569 -17.111 1.00 88.81 211 ASP A CA 1
ATOM 1655 C C . ASP A 1 211 ? 1.761 -1.628 -18.114 1.00 88.81 211 ASP A C 1
ATOM 1657 O O . ASP A 1 211 ? 2.470 -2.632 -18.177 1.00 88.81 211 ASP A O 1
ATOM 1661 N N . ALA A 1 212 ? 2.004 -0.553 -18.872 1.00 90.88 212 ALA A N 1
ATOM 1662 C CA . ALA A 1 212 ? 3.031 -0.529 -19.919 1.00 90.88 212 ALA A CA 1
ATOM 1663 C C . ALA A 1 212 ? 4.339 0.143 -19.489 1.00 90.88 212 ALA A C 1
ATOM 1665 O O . ALA A 1 212 ? 5.418 -0.329 -19.846 1.00 90.88 212 ALA A O 1
ATOM 1666 N N . TRP A 1 213 ? 4.247 1.251 -18.763 1.00 93.62 213 TRP A N 1
ATOM 1667 C CA . TRP A 1 213 ? 5.390 2.030 -18.306 1.00 93.62 213 TRP A CA 1
ATOM 1668 C C . TRP A 1 213 ? 5.508 1.982 -16.790 1.00 93.62 213 TRP A C 1
ATOM 1670 O O . TRP A 1 213 ? 4.517 1.804 -16.079 1.00 93.62 213 TRP A O 1
ATOM 1680 N N . ILE A 1 214 ? 6.734 2.192 -16.327 1.00 95.75 214 ILE A N 1
ATOM 1681 C CA . ILE A 1 214 ? 7.108 2.369 -14.930 1.00 95.75 214 ILE A CA 1
ATOM 1682 C C . ILE A 1 214 ? 7.907 3.670 -14.858 1.00 95.75 214 ILE A C 1
ATOM 1684 O O . ILE A 1 214 ? 8.832 3.862 -15.642 1.00 95.75 214 ILE A O 1
ATOM 1688 N N . TRP A 1 215 ? 7.571 4.553 -13.929 1.00 97.19 215 TRP A N 1
ATOM 1689 C CA . TRP A 1 215 ? 8.305 5.783 -13.648 1.00 97.19 215 TRP A CA 1
ATOM 1690 C C . TRP A 1 215 ? 8.672 5.827 -12.182 1.00 97.19 215 TRP A C 1
ATOM 1692 O O . TRP A 1 215 ? 7.830 5.518 -11.344 1.00 97.19 215 TRP A O 1
ATOM 1702 N N . THR A 1 216 ? 9.855 6.330 -11.867 1.00 97.25 216 THR A N 1
ATOM 1703 C CA . THR A 1 216 ? 10.176 6.709 -10.492 1.00 97.25 216 THR A CA 1
ATOM 1704 C C . THR A 1 216 ? 10.171 8.217 -10.375 1.00 97.25 216 THR A C 1
ATOM 1706 O O . THR A 1 216 ? 10.857 8.923 -11.117 1.00 97.25 216 THR A O 1
ATOM 1709 N N . LEU A 1 217 ? 9.357 8.721 -9.454 1.00 97.62 217 LEU A N 1
ATOM 1710 C CA . LEU A 1 217 ? 9.207 10.139 -9.170 1.00 97.62 217 LEU A CA 1
ATOM 1711 C C . LEU A 1 217 ? 10.003 10.507 -7.924 1.00 97.62 217 LEU A C 1
ATOM 1713 O O . LEU A 1 217 ? 9.941 9.816 -6.904 1.00 97.62 217 LEU A O 1
ATOM 1717 N N . ASN A 1 218 ? 10.692 11.640 -7.980 1.00 96.69 218 ASN A N 1
ATOM 1718 C CA . ASN A 1 218 ? 11.358 12.212 -6.822 1.00 96.69 218 ASN A CA 1
ATOM 1719 C C . ASN A 1 218 ? 10.327 12.585 -5.741 1.00 96.69 218 ASN A C 1
ATOM 1721 O O . ASN A 1 218 ? 9.297 13.199 -6.034 1.00 96.69 218 ASN A O 1
ATOM 1725 N N . LYS A 1 219 ? 10.602 12.236 -4.479 1.00 94.56 219 LYS A N 1
ATOM 1726 C CA . LYS A 1 219 ? 9.662 12.475 -3.372 1.00 94.56 219 LYS A CA 1
ATOM 1727 C C . LYS A 1 219 ? 9.432 13.957 -3.060 1.00 94.56 219 LYS A C 1
ATOM 1729 O O . LYS A 1 219 ? 8.351 14.305 -2.576 1.00 94.56 219 LYS A O 1
ATOM 1734 N N . GLU A 1 220 ? 10.425 14.809 -3.309 1.00 94.50 220 GLU A N 1
ATOM 1735 C CA . GLU A 1 220 ? 10.413 16.228 -2.946 1.00 94.50 220 GLU A CA 1
ATOM 1736 C C . GLU A 1 220 ? 9.701 17.097 -3.986 1.00 94.50 220 GLU A C 1
ATOM 1738 O O . GLU A 1 220 ? 8.921 17.973 -3.613 1.00 94.50 220 GLU A O 1
ATOM 1743 N N . ASP A 1 221 ? 9.951 16.870 -5.280 1.00 95.62 221 ASP A N 1
ATOM 1744 C CA . ASP A 1 221 ? 9.454 17.741 -6.356 1.00 95.62 221 ASP A CA 1
ATOM 1745 C C . ASP A 1 221 ? 8.589 17.038 -7.414 1.00 95.62 221 ASP A C 1
ATOM 1747 O O . ASP A 1 221 ? 8.009 17.706 -8.275 1.00 95.62 221 ASP A O 1
ATOM 1751 N N . GLY A 1 222 ? 8.468 15.708 -7.353 1.00 95.31 222 GLY A N 1
ATOM 1752 C CA . GLY A 1 222 ? 7.693 14.911 -8.300 1.00 95.31 222 GLY A CA 1
ATOM 1753 C C . GLY A 1 222 ? 8.325 14.772 -9.684 1.00 95.31 222 GLY A C 1
ATOM 1754 O O . GLY A 1 222 ? 7.662 14.272 -10.597 1.00 95.31 222 GLY A O 1
ATOM 1755 N N . SER A 1 223 ? 9.564 15.226 -9.887 1.00 97.12 223 SER A N 1
ATOM 1756 C CA . SER A 1 223 ? 10.264 15.074 -11.164 1.00 97.12 223 SER A CA 1
ATOM 1757 C C . SER A 1 223 ? 10.514 13.599 -11.490 1.00 97.12 223 SER A C 1
ATOM 1759 O O . SER A 1 223 ? 10.735 12.779 -10.600 1.00 97.12 223 SER A O 1
ATOM 1761 N N . VAL A 1 224 ? 10.454 13.247 -12.776 1.00 96.81 224 VAL A N 1
ATOM 1762 C CA . VAL A 1 224 ? 10.744 11.882 -13.237 1.00 96.81 224 VAL A CA 1
ATOM 1763 C C . VAL A 1 224 ? 12.251 11.656 -13.151 1.00 96.81 224 VAL A C 1
ATOM 1765 O O . VAL A 1 224 ? 13.013 12.339 -13.835 1.00 96.81 224 VAL A O 1
ATOM 1768 N N . MET A 1 225 ? 12.659 10.716 -12.303 1.00 94.69 225 MET A N 1
ATOM 1769 C CA . MET A 1 225 ? 14.053 10.317 -12.109 1.00 94.69 225 MET A CA 1
ATOM 1770 C C . MET A 1 225 ? 14.466 9.232 -13.096 1.00 94.69 225 MET A C 1
ATOM 1772 O O . MET A 1 225 ? 15.541 9.328 -13.677 1.00 94.69 225 MET A O 1
ATOM 1776 N N . SER A 1 226 ? 13.602 8.237 -13.288 1.00 95.31 226 SER A N 1
ATOM 1777 C CA . SER A 1 226 ? 13.833 7.092 -14.166 1.00 95.31 226 SER A CA 1
ATOM 1778 C C . SER A 1 226 ? 12.528 6.659 -14.831 1.00 95.31 226 SER A C 1
ATOM 1780 O O . SER A 1 226 ? 11.422 6.967 -14.359 1.00 95.31 226 SER A O 1
ATOM 1782 N N . LYS A 1 227 ? 12.653 5.968 -15.965 1.00 96.00 227 LYS A N 1
ATOM 1783 C CA . LYS A 1 227 ? 11.522 5.441 -16.732 1.00 96.00 227 LYS A CA 1
ATOM 1784 C C . LYS A 1 227 ? 11.886 4.112 -17.381 1.00 96.00 227 LYS A C 1
ATOM 1786 O O . LYS A 1 227 ? 12.836 4.034 -18.154 1.00 96.00 227 LYS A O 1
ATOM 1791 N N . TYR A 1 22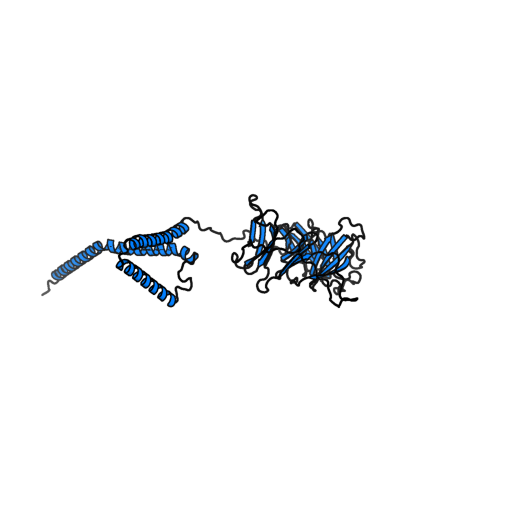8 ? 11.064 3.099 -17.143 1.00 94.38 228 TYR A N 1
ATOM 1792 C CA . TYR A 1 228 ? 11.227 1.736 -17.644 1.00 94.38 228 TYR A CA 1
ATOM 1793 C C . TYR A 1 228 ? 9.949 1.249 -18.332 1.00 94.38 228 TYR A C 1
ATOM 1795 O O . TYR A 1 228 ? 8.880 1.845 -18.195 1.00 94.38 228 TYR A O 1
ATOM 1803 N N . ALA A 1 229 ? 10.049 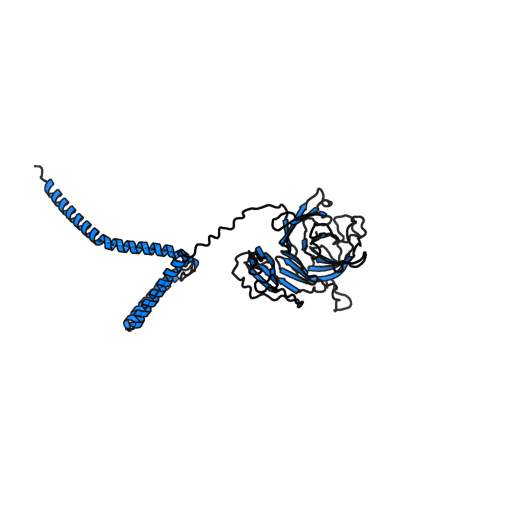0.145 -19.072 1.00 92.56 229 ALA A N 1
ATOM 1804 C CA . ALA A 1 229 ? 8.939 -0.417 -19.836 1.00 92.56 229 ALA A CA 1
ATOM 1805 C C . ALA A 1 229 ? 8.686 -1.891 -19.517 1.00 92.56 229 ALA A C 1
ATOM 1807 O O . ALA A 1 229 ? 9.619 -2.676 -19.389 1.00 92.56 229 ALA A O 1
ATOM 1808 N N . CYS A 1 230 ? 7.419 -2.283 -19.509 1.00 90.75 230 CYS A N 1
ATOM 1809 C CA . CYS A 1 230 ? 6.950 -3.658 -19.304 1.00 90.75 230 CYS A CA 1
ATOM 1810 C C . CYS A 1 230 ? 6.784 -4.442 -20.618 1.00 90.75 230 CYS A C 1
ATOM 1812 O O . CYS A 1 230 ? 6.244 -5.547 -20.657 1.00 90.75 230 CYS A O 1
ATOM 1814 N N . PHE A 1 231 ? 7.226 -3.856 -21.729 1.00 89.44 231 PHE A N 1
ATOM 1815 C CA . PHE A 1 231 ? 7.127 -4.404 -23.076 1.00 89.44 231 PHE A CA 1
ATOM 1816 C C . PHE A 1 231 ? 8.441 -4.197 -23.834 1.00 89.44 231 PHE A C 1
ATOM 1818 O O . PHE A 1 231 ? 9.304 -3.425 -23.414 1.00 89.44 231 PHE A O 1
ATOM 1825 N N . ASP A 1 232 ? 8.584 -4.869 -24.974 1.00 87.81 232 ASP A N 1
ATOM 1826 C CA . ASP A 1 232 ? 9.809 -4.811 -25.776 1.00 87.81 232 ASP A CA 1
ATOM 1827 C C . ASP A 1 232 ? 9.889 -3.497 -26.578 1.00 87.81 232 ASP A C 1
ATOM 1829 O O . ASP A 1 232 ? 9.353 -3.374 -27.684 1.00 87.81 232 ASP A O 1
ATOM 1833 N N . VAL A 1 233 ? 10.536 -2.482 -25.999 1.00 88.25 233 VAL A N 1
ATOM 1834 C CA . VAL A 1 233 ? 10.644 -1.115 -26.553 1.00 88.25 233 VAL A CA 1
ATOM 1835 C C . VAL A 1 233 ? 11.460 -1.046 -27.849 1.00 88.25 233 VAL A C 1
ATOM 1837 O O . VAL A 1 233 ? 11.186 -0.204 -28.711 1.00 88.25 233 VAL A O 1
ATOM 1840 N N . ASP A 1 234 ? 12.438 -1.934 -28.007 1.00 85.38 234 ASP A N 1
ATOM 1841 C CA . ASP A 1 234 ? 13.319 -2.045 -29.176 1.00 85.38 234 ASP A CA 1
ATOM 1842 C C . ASP A 1 234 ? 12.566 -2.509 -30.437 1.00 85.38 234 ASP A C 1
ATOM 1844 O O . ASP A 1 234 ? 12.854 -2.071 -31.554 1.00 85.38 234 ASP A O 1
ATOM 1848 N N . THR A 1 235 ? 11.563 -3.372 -30.260 1.00 85.69 235 THR A N 1
ATOM 1849 C CA . THR A 1 235 ? 10.717 -3.896 -31.344 1.00 85.69 235 THR A CA 1
ATOM 1850 C C . THR A 1 235 ? 9.377 -3.174 -31.477 1.00 85.69 235 THR A C 1
ATOM 1852 O O . THR A 1 235 ? 8.632 -3.412 -32.437 1.00 85.69 235 THR A O 1
ATOM 1855 N N . TRP A 1 236 ? 9.063 -2.269 -30.549 1.00 88.94 236 TRP A N 1
ATOM 1856 C CA . TRP A 1 236 ? 7.806 -1.538 -30.548 1.00 88.94 236 TRP A CA 1
ATOM 1857 C C . TRP A 1 236 ? 7.697 -0.571 -31.733 1.00 88.94 236 TRP A C 1
ATOM 1859 O O . TRP A 1 236 ? 8.624 0.153 -32.088 1.00 88.94 236 TRP A O 1
ATOM 1869 N N . ASN A 1 237 ? 6.518 -0.548 -32.356 1.00 85.19 237 ASN A N 1
ATOM 1870 C CA . ASN A 1 237 ? 6.227 0.214 -33.573 1.00 85.19 237 ASN A CA 1
ATOM 1871 C C . ASN A 1 237 ? 5.321 1.438 -33.331 1.00 85.19 237 ASN A C 1
ATOM 1873 O O . ASN A 1 237 ? 4.704 1.944 -34.274 1.00 85.19 237 ASN A O 1
ATOM 1877 N N . GLY A 1 238 ? 5.188 1.882 -32.079 1.00 84.88 238 GLY A N 1
ATOM 1878 C CA . GLY A 1 238 ? 4.317 3.001 -31.712 1.00 84.88 238 GLY A CA 1
ATOM 1879 C C . GLY A 1 238 ? 2.820 2.675 -31.761 1.00 84.88 238 GLY A C 1
ATOM 1880 O O . GLY A 1 238 ? 2.004 3.586 -31.894 1.00 84.88 238 GLY A O 1
ATOM 1881 N N . SER A 1 239 ? 2.437 1.394 -31.719 1.00 84.94 239 SER A N 1
ATOM 1882 C CA . SER A 1 239 ? 1.031 0.963 -31.719 1.00 84.94 239 SER A CA 1
ATOM 1883 C C . SER A 1 239 ? 0.550 0.503 -30.339 1.00 84.94 239 SER A C 1
ATOM 1885 O O . SER A 1 239 ? 1.348 0.221 -29.452 1.00 84.94 239 SER A O 1
ATOM 1887 N N . LEU A 1 240 ? -0.772 0.377 -30.173 1.00 82.50 240 LEU A N 1
ATOM 1888 C CA . LEU A 1 240 ? -1.390 -0.216 -28.975 1.00 82.50 240 LEU A CA 1
ATOM 1889 C C . LEU A 1 240 ? -1.144 -1.728 -28.855 1.00 82.50 240 LEU A C 1
ATOM 1891 O O . LEU A 1 240 ? -1.385 -2.309 -27.804 1.00 82.50 240 LEU A O 1
ATOM 1895 N N . GLN A 1 241 ? -0.721 -2.391 -29.935 1.00 79.44 241 GLN A N 1
ATOM 1896 C CA . GLN A 1 241 ? -0.367 -3.804 -29.877 1.00 79.44 241 GLN A CA 1
ATOM 1897 C C . GLN A 1 241 ? 1.068 -3.919 -29.380 1.00 79.44 241 GLN A C 1
ATOM 1899 O O . GLN A 1 241 ? 2.019 -3.799 -30.153 1.00 79.44 241 GLN A O 1
ATOM 1904 N N . LEU A 1 242 ? 1.201 -4.131 -28.075 1.00 77.31 242 LEU A N 1
ATOM 1905 C CA . LEU A 1 242 ? 2.488 -4.366 -27.445 1.00 77.31 242 LEU A CA 1
ATOM 1906 C C . LEU A 1 242 ? 2.971 -5.785 -27.761 1.00 77.31 242 LEU A C 1
ATOM 1908 O O . LEU A 1 242 ? 2.222 -6.757 -27.623 1.00 77.31 242 LEU A O 1
ATOM 1912 N N . SER A 1 243 ? 4.239 -5.900 -28.162 1.00 71.44 243 SER A N 1
ATOM 1913 C CA . SER A 1 243 ? 4.983 -7.141 -27.946 1.00 71.44 243 SER A CA 1
ATOM 1914 C C . SER A 1 243 ? 5.198 -7.233 -26.445 1.00 71.44 243 SER A C 1
ATOM 1916 O O . SER A 1 243 ? 6.085 -6.571 -25.906 1.00 71.44 243 SER A O 1
ATOM 1918 N N . LEU A 1 244 ? 4.309 -7.953 -25.759 1.00 67.44 244 LEU A N 1
ATOM 1919 C CA . LEU A 1 244 ? 4.507 -8.240 -24.346 1.00 67.44 244 LEU A CA 1
ATOM 1920 C C . LEU A 1 244 ? 5.827 -8.982 -24.217 1.00 67.44 244 LEU A C 1
ATOM 1922 O O . LEU A 1 244 ? 6.014 -10.024 -24.855 1.00 67.44 244 LEU A O 1
ATOM 1926 N N . ASN A 1 245 ? 6.697 -8.455 -23.363 1.00 68.50 245 ASN A N 1
ATOM 1927 C CA . ASN A 1 245 ? 7.884 -9.176 -22.972 1.00 68.50 245 ASN A CA 1
ATOM 1928 C C . ASN A 1 245 ? 7.404 -10.466 -22.292 1.00 68.50 245 ASN A C 1
ATOM 1930 O O . ASN A 1 245 ? 6.750 -10.416 -21.246 1.00 68.50 245 ASN A O 1
ATOM 1934 N N . GLN A 1 246 ? 7.646 -11.620 -22.925 1.00 65.94 246 GLN A N 1
ATOM 1935 C CA . GLN A 1 246 ? 7.130 -12.911 -22.445 1.00 65.94 246 GLN A CA 1
ATOM 1936 C C . GLN A 1 246 ? 7.605 -13.233 -21.026 1.00 65.94 246 GLN A C 1
ATOM 1938 O O . GLN A 1 246 ? 6.959 -14.018 -20.328 1.00 65.94 246 GLN A O 1
ATOM 1943 N N . ASP A 1 247 ? 8.705 -12.607 -20.618 1.00 65.56 247 ASP A N 1
ATOM 1944 C CA . ASP A 1 247 ? 9.359 -12.836 -19.352 1.00 65.56 247 ASP A CA 1
ATOM 1945 C C . ASP A 1 247 ? 8.824 -11.966 -18.200 1.00 65.56 247 ASP A C 1
ATOM 1947 O O . ASP A 1 247 ? 9.165 -12.258 -17.055 1.00 65.56 247 ASP A O 1
ATOM 1951 N N . ILE A 1 248 ? 8.008 -10.938 -18.484 1.00 74.75 248 ILE A N 1
ATOM 1952 C CA . ILE A 1 248 ? 7.452 -9.986 -17.495 1.00 74.75 248 ILE A CA 1
ATOM 1953 C C . ILE A 1 248 ? 5.919 -9.953 -17.575 1.00 74.75 248 ILE A C 1
ATOM 1955 O O . ILE A 1 248 ? 5.228 -10.092 -16.569 1.00 74.75 248 ILE A O 1
ATOM 1959 N N . GLY A 1 249 ? 5.361 -9.836 -18.784 1.00 71.75 249 GLY A N 1
ATOM 1960 C CA . GLY A 1 249 ? 3.930 -9.605 -18.975 1.00 71.75 249 GLY A CA 1
ATOM 1961 C C . GLY A 1 249 ? 3.465 -8.211 -18.503 1.00 71.75 249 GLY A C 1
ATOM 1962 O O . GLY A 1 249 ? 4.287 -7.313 -18.346 1.00 71.75 249 GLY A O 1
ATOM 1963 N N . PRO A 1 250 ? 2.144 -8.010 -18.335 1.00 75.38 250 PRO A N 1
ATOM 1964 C CA . PRO A 1 250 ? 1.566 -6.760 -17.830 1.00 75.38 250 PRO A CA 1
ATOM 1965 C C . PRO A 1 250 ? 2.023 -6.442 -16.397 1.00 75.38 250 PRO A C 1
ATOM 1967 O O . PRO A 1 250 ? 1.965 -7.314 -15.521 1.00 75.38 250 PRO A O 1
ATOM 1970 N N . CYS A 1 251 ? 2.454 -5.201 -16.161 1.00 87.69 251 CYS A N 1
ATOM 1971 C CA . CYS A 1 251 ? 2.936 -4.746 -14.857 1.00 87.69 251 CYS A CA 1
ATOM 1972 C C . CYS A 1 251 ? 1.780 -4.347 -13.947 1.00 87.69 251 CYS A C 1
ATOM 1974 O O . CYS A 1 251 ? 1.127 -3.327 -14.170 1.00 87.69 251 CYS A O 1
ATOM 1976 N N . VAL A 1 252 ? 1.579 -5.114 -12.877 1.00 89.88 252 VAL A N 1
ATOM 1977 C CA . VAL A 1 252 ? 0.544 -4.833 -11.877 1.00 89.88 252 VAL A CA 1
ATOM 1978 C C . VAL A 1 252 ? 1.017 -3.740 -10.928 1.00 89.88 252 VAL A C 1
ATOM 1980 O O . VAL A 1 252 ? 0.356 -2.718 -10.778 1.00 89.88 252 VAL A O 1
ATOM 1983 N N . SER A 1 253 ? 2.200 -3.917 -10.347 1.00 92.44 253 SER A N 1
ATOM 1984 C CA . SER A 1 253 ? 2.872 -2.931 -9.501 1.00 92.44 253 SER A CA 1
ATOM 1985 C C . SER A 1 253 ? 4.376 -3.053 -9.697 1.00 92.44 253 SER A C 1
ATOM 1987 O O . SER A 1 253 ? 4.865 -4.138 -10.014 1.00 92.44 253 SER A O 1
ATOM 1989 N N . ALA A 1 254 ? 5.112 -1.969 -9.487 1.00 94.56 254 ALA A N 1
ATOM 1990 C CA . ALA A 1 254 ? 6.563 -1.971 -9.578 1.00 94.56 254 ALA A CA 1
ATOM 1991 C C . ALA A 1 254 ? 7.203 -1.186 -8.430 1.00 94.56 254 ALA A C 1
ATOM 1993 O O . ALA A 1 254 ? 6.593 -0.258 -7.902 1.00 94.56 254 ALA A O 1
ATOM 1994 N N . LEU A 1 255 ? 8.436 -1.550 -8.090 1.00 96.38 255 LEU A N 1
ATOM 1995 C CA . LEU A 1 255 ? 9.287 -0.867 -7.124 1.00 96.38 255 LEU A CA 1
ATOM 1996 C C . LEU A 1 255 ? 10.712 -0.789 -7.680 1.00 96.38 255 LEU A C 1
ATOM 1998 O O . LEU A 1 255 ? 11.326 -1.820 -7.952 1.00 96.38 255 LEU A O 1
ATOM 2002 N N . GLU A 1 256 ? 11.243 0.419 -7.850 1.00 96.31 256 GLU A N 1
ATOM 2003 C CA . GLU A 1 256 ? 12.666 0.624 -8.121 1.00 96.31 256 GLU A CA 1
ATOM 2004 C C . GLU A 1 256 ? 13.466 0.642 -6.816 1.00 96.31 256 GLU A C 1
ATOM 2006 O O . GLU A 1 256 ? 13.130 1.358 -5.871 1.00 96.31 256 GLU A O 1
ATOM 2011 N N . VAL A 1 257 ? 14.560 -0.113 -6.805 1.00 95.31 257 VAL A N 1
ATOM 2012 C CA . VAL A 1 257 ? 15.530 -0.190 -5.716 1.00 95.31 257 VAL A CA 1
ATOM 2013 C C . VAL A 1 257 ? 16.896 0.175 -6.283 1.00 95.31 257 VAL A C 1
ATOM 2015 O O . VAL A 1 257 ? 17.369 -0.444 -7.240 1.00 95.31 257 VAL A O 1
ATOM 2018 N N . ILE A 1 258 ? 17.528 1.193 -5.701 1.00 92.81 258 ILE A N 1
ATOM 2019 C CA . ILE A 1 258 ? 18.891 1.593 -6.061 1.00 92.81 258 ILE A CA 1
ATOM 2020 C C . ILE A 1 258 ? 19.849 0.862 -5.120 1.00 92.81 258 ILE A C 1
ATOM 2022 O O . ILE A 1 258 ? 19.844 1.103 -3.916 1.00 92.81 258 ILE A O 1
ATOM 2026 N N . GLU A 1 259 ? 20.649 -0.042 -5.680 1.00 91.50 259 GLU A N 1
ATOM 2027 C CA . GLU A 1 259 ? 21.618 -0.860 -4.937 1.00 91.50 259 GLU A CA 1
ATOM 2028 C C . GLU A 1 259 ? 23.003 -0.189 -4.925 1.00 91.50 259 GLU A C 1
ATOM 2030 O O . GLU A 1 259 ? 23.716 -0.249 -3.924 1.00 91.50 259 GLU A O 1
ATOM 2035 N N . ASP A 1 260 ? 23.361 0.498 -6.016 1.00 91.69 260 ASP A N 1
ATOM 2036 C CA . ASP A 1 260 ? 24.590 1.279 -6.153 1.00 91.69 260 ASP A CA 1
ATOM 2037 C C . ASP A 1 260 ? 24.270 2.707 -6.642 1.00 91.69 260 ASP A C 1
ATOM 2039 O O . ASP A 1 260 ? 24.077 2.936 -7.841 1.00 91.69 260 ASP A O 1
ATOM 2043 N N . PRO A 1 261 ? 24.187 3.694 -5.729 1.00 87.50 261 PRO A N 1
ATOM 2044 C CA . PRO A 1 261 ? 23.902 5.080 -6.092 1.00 87.50 261 PRO A CA 1
ATOM 2045 C C . PRO A 1 261 ? 25.088 5.783 -6.769 1.00 87.50 261 PRO A C 1
ATOM 2047 O O . PRO A 1 261 ? 24.897 6.851 -7.351 1.00 87.50 261 PRO A O 1
ATOM 2050 N N . ASP A 1 262 ? 26.295 5.215 -6.682 1.00 90.69 262 ASP A N 1
ATOM 2051 C CA . ASP A 1 262 ? 27.527 5.778 -7.238 1.00 90.69 262 ASP A CA 1
ATOM 2052 C C . ASP A 1 262 ? 27.929 5.101 -8.567 1.00 90.69 262 ASP A C 1
ATOM 2054 O O . ASP A 1 262 ? 29.014 5.377 -9.088 1.00 90.69 262 ASP A O 1
ATOM 2058 N N . ALA A 1 263 ? 27.064 4.241 -9.123 1.00 90.38 263 ALA A N 1
ATOM 2059 C CA . ALA A 1 263 ? 27.297 3.522 -10.373 1.00 90.38 263 ALA A CA 1
ATOM 2060 C C . ALA A 1 263 ? 27.672 4.472 -11.525 1.00 90.38 263 ALA A C 1
ATOM 2062 O O . ALA A 1 263 ? 27.025 5.497 -11.758 1.00 90.38 263 ALA A O 1
ATOM 2063 N N . GLU A 1 264 ? 28.719 4.131 -12.282 1.00 92.69 264 GLU A N 1
ATOM 2064 C CA . GLU A 1 264 ? 29.080 4.888 -13.481 1.00 92.69 264 GLU A CA 1
ATOM 2065 C C . GLU A 1 264 ? 28.190 4.498 -14.676 1.00 92.69 264 GLU A C 1
ATOM 2067 O O . GLU A 1 264 ? 27.537 3.455 -14.695 1.00 92.69 264 GLU A O 1
ATOM 2072 N N . THR A 1 265 ? 28.167 5.330 -15.726 1.00 91.44 265 THR A N 1
ATOM 2073 C CA . THR A 1 265 ? 27.367 5.045 -16.928 1.00 91.44 265 THR A CA 1
ATOM 2074 C C . THR A 1 265 ? 27.698 3.669 -17.517 1.00 91.44 265 THR A C 1
ATOM 2076 O O . THR A 1 265 ? 28.849 3.400 -17.871 1.00 91.44 265 THR A O 1
ATOM 2079 N N . GLY A 1 266 ? 26.679 2.825 -17.675 1.00 89.38 266 GLY A N 1
ATOM 2080 C CA . GLY A 1 266 ? 26.804 1.451 -18.165 1.00 89.38 266 GLY A CA 1
ATOM 2081 C C . GLY A 1 266 ? 27.004 0.395 -17.077 1.00 89.38 266 GLY A C 1
ATOM 2082 O O . GLY A 1 266 ? 26.961 -0.801 -17.385 1.00 89.38 266 GLY A O 1
ATOM 2083 N N . GLU A 1 267 ? 27.204 0.797 -15.823 1.00 92.94 267 GLU A N 1
ATOM 2084 C CA . GLU A 1 267 ? 27.302 -0.114 -14.685 1.00 92.94 267 GLU A CA 1
ATOM 2085 C C . GLU A 1 267 ? 25.914 -0.427 -14.096 1.00 92.94 267 GLU A C 1
ATOM 2087 O O . GLU A 1 267 ? 24.978 0.364 -14.254 1.00 92.94 267 GLU A O 1
ATOM 2092 N N . PRO A 1 268 ? 25.737 -1.603 -13.460 1.00 92.75 268 PRO A N 1
ATOM 2093 C CA . PRO A 1 268 ? 24.506 -1.922 -12.745 1.00 92.75 268 PRO A CA 1
ATOM 2094 C C . PRO A 1 268 ? 24.241 -0.900 -11.634 1.00 92.75 268 PRO A C 1
ATOM 2096 O O . PRO A 1 268 ? 25.093 -0.694 -10.779 1.00 92.75 268 PRO A O 1
ATOM 2099 N N . LYS A 1 269 ? 23.054 -0.295 -11.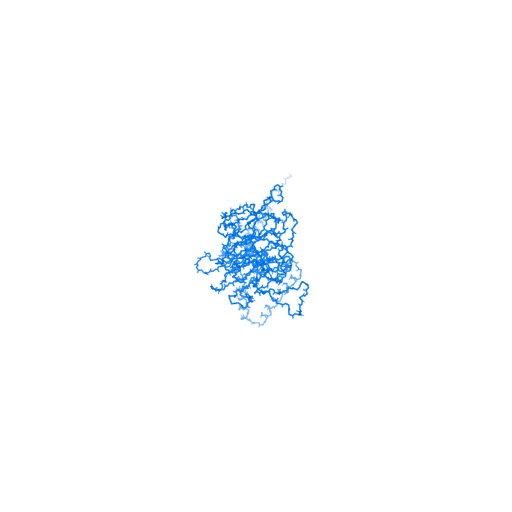651 1.00 93.94 269 LYS A N 1
ATOM 2100 C CA . LYS A 1 269 ? 22.595 0.709 -10.675 1.00 93.94 269 LYS A CA 1
ATOM 2101 C C . LYS A 1 269 ? 21.760 0.088 -9.554 1.00 93.94 269 LYS A C 1
ATOM 2103 O O . LYS A 1 269 ? 21.739 0.558 -8.420 1.00 93.94 269 LYS A O 1
ATOM 2108 N N . GLY A 1 270 ? 21.026 -0.963 -9.888 1.00 94.00 270 GLY A N 1
ATOM 2109 C CA . GLY A 1 270 ? 20.117 -1.647 -8.984 1.00 94.00 270 GLY A CA 1
ATOM 2110 C C . GLY A 1 270 ? 19.121 -2.475 -9.771 1.00 94.00 270 GLY A C 1
ATOM 2111 O O . GLY A 1 270 ? 19.481 -3.108 -10.773 1.00 94.00 270 GLY A O 1
ATOM 2112 N N . ALA A 1 271 ? 17.864 -2.459 -9.337 1.00 95.69 271 ALA A N 1
ATOM 2113 C CA . ALA A 1 271 ? 16.823 -3.226 -9.989 1.00 95.69 271 ALA A CA 1
ATOM 2114 C C . ALA A 1 271 ? 15.434 -2.596 -9.875 1.00 95.69 271 ALA A C 1
ATOM 2116 O O . ALA A 1 271 ? 15.121 -1.858 -8.947 1.00 95.69 271 ALA A O 1
ATOM 2117 N N . VAL A 1 272 ? 14.568 -2.961 -10.816 1.00 95.69 272 VAL A N 1
ATOM 2118 C CA . VAL A 1 272 ? 13.124 -2.765 -10.715 1.00 95.69 272 VAL A CA 1
ATOM 2119 C C . VAL A 1 272 ? 12.487 -4.121 -10.461 1.00 95.69 272 VAL A C 1
ATOM 2121 O O . VAL A 1 272 ? 12.637 -5.051 -11.258 1.00 95.69 272 VAL A O 1
ATOM 2124 N N . TYR A 1 273 ? 11.771 -4.223 -9.351 1.00 95.81 273 TYR A N 1
ATOM 2125 C CA . TYR A 1 273 ? 10.964 -5.377 -8.995 1.00 95.81 273 TYR A CA 1
ATOM 2126 C C . TYR A 1 273 ? 9.545 -5.158 -9.501 1.00 95.81 273 TYR A C 1
ATOM 2128 O O . TYR A 1 273 ? 8.925 -4.136 -9.217 1.00 95.81 273 TYR A O 1
ATOM 2136 N N . VAL A 1 274 ? 9.029 -6.112 -10.269 1.00 94.31 274 VAL A N 1
ATOM 2137 C CA . VAL A 1 274 ? 7.715 -6.020 -10.909 1.00 94.31 274 VAL A CA 1
ATOM 2138 C C . VAL A 1 274 ? 6.835 -7.165 -10.443 1.00 94.31 274 VAL A C 1
ATOM 2140 O O . VAL A 1 274 ? 7.185 -8.328 -10.629 1.00 94.31 274 VAL A O 1
ATOM 2143 N N . LEU A 1 275 ? 5.662 -6.836 -9.908 1.00 91.94 275 LEU A N 1
ATOM 2144 C CA . LEU A 1 275 ? 4.592 -7.795 -9.656 1.00 91.94 275 LEU A CA 1
ATOM 2145 C C . LEU A 1 275 ? 3.776 -7.990 -10.932 1.00 91.94 275 LEU A C 1
ATOM 2147 O O . LEU A 1 275 ? 3.340 -7.025 -11.568 1.00 91.94 275 LEU A O 1
ATOM 2151 N N . THR A 1 276 ? 3.555 -9.247 -11.297 1.00 89.12 276 THR A N 1
ATOM 2152 C CA . THR A 1 276 ? 2.855 -9.629 -12.527 1.00 89.12 276 THR A CA 1
ATOM 2153 C C . THR A 1 276 ? 1.481 -10.228 -12.223 1.00 89.12 276 THR A C 1
ATOM 2155 O O . THR A 1 276 ? 1.210 -10.705 -11.120 1.00 89.12 276 THR A O 1
ATOM 2158 N N . LEU A 1 277 ? 0.612 -10.313 -13.237 1.00 82.31 277 LEU A N 1
ATOM 2159 C CA . LEU A 1 277 ? -0.688 -10.998 -13.119 1.00 82.31 277 LEU A CA 1
ATOM 2160 C C . LEU A 1 277 ? -0.583 -12.508 -12.817 1.00 82.31 277 LEU A C 1
ATOM 2162 O O . LEU A 1 277 ? -1.600 -13.149 -12.557 1.00 82.31 277 LEU A O 1
ATOM 2166 N N . LYS A 1 278 ? 0.616 -13.102 -12.884 1.00 82.50 278 LYS A N 1
ATOM 2167 C CA . LYS A 1 278 ? 0.847 -14.519 -12.561 1.00 82.50 278 LYS A CA 1
ATOM 2168 C C . LYS A 1 278 ? 1.162 -14.746 -11.078 1.00 82.50 278 LYS A C 1
ATOM 2170 O O . LYS A 1 278 ? 1.475 -15.876 -10.715 1.00 82.50 278 LYS A O 1
ATOM 2175 N N . ASN A 1 279 ? 1.078 -13.706 -10.243 1.00 85.94 279 ASN A N 1
ATOM 2176 C CA . ASN A 1 279 ? 1.594 -13.701 -8.869 1.00 85.94 279 ASN A CA 1
ATOM 2177 C C . ASN A 1 279 ? 3.090 -14.042 -8.827 1.00 85.94 279 ASN A C 1
ATOM 2179 O O . ASN A 1 279 ? 3.554 -14.785 -7.963 1.00 85.94 279 ASN A O 1
ATOM 2183 N N . THR A 1 280 ? 3.836 -13.533 -9.810 1.00 89.69 280 THR A N 1
ATOM 2184 C CA . THR A 1 280 ? 5.296 -13.599 -9.811 1.00 89.69 280 THR A CA 1
ATOM 2185 C C . THR A 1 280 ? 5.883 -12.222 -9.569 1.00 89.69 280 THR A C 1
ATOM 2187 O O . THR A 1 280 ? 5.305 -11.212 -9.978 1.00 89.69 280 THR A O 1
ATOM 2190 N N . ILE A 1 281 ? 7.023 -12.195 -8.888 1.00 92.88 281 ILE A N 1
ATOM 2191 C CA . ILE A 1 281 ? 7.887 -11.030 -8.764 1.00 92.88 281 ILE A CA 1
ATOM 2192 C C . ILE A 1 281 ? 9.060 -11.227 -9.721 1.00 92.88 281 ILE A C 1
ATOM 2194 O O . ILE A 1 281 ? 9.756 -12.240 -9.673 1.00 92.88 281 ILE A O 1
ATOM 2198 N N . VAL A 1 282 ? 9.245 -10.288 -10.643 1.00 93.25 282 VAL A N 1
ATOM 2199 C CA . VAL A 1 282 ? 10.321 -10.314 -11.637 1.00 93.25 282 VAL A CA 1
ATOM 2200 C C . VAL A 1 282 ? 11.320 -9.222 -11.295 1.00 93.25 282 VAL A C 1
ATOM 2202 O O . VAL A 1 282 ? 10.941 -8.057 -11.184 1.00 93.25 282 VAL A O 1
ATOM 2205 N N . ARG A 1 283 ? 12.597 -9.588 -11.173 1.00 94.75 283 ARG A N 1
ATOM 2206 C CA . ARG A 1 283 ? 13.695 -8.635 -10.994 1.00 94.75 283 ARG A CA 1
ATOM 2207 C C . ARG A 1 283 ? 14.290 -8.255 -12.342 1.00 94.75 283 ARG A C 1
ATOM 2209 O O . ARG A 1 283 ? 14.743 -9.117 -13.106 1.00 94.75 283 ARG A O 1
ATOM 2216 N N . LEU A 1 284 ? 14.320 -6.955 -12.609 1.00 94.00 284 LEU A N 1
ATOM 2217 C CA . LEU A 1 284 ? 14.898 -6.350 -13.801 1.00 94.00 284 LEU A CA 1
ATOM 2218 C C . LEU A 1 284 ? 16.105 -5.511 -13.390 1.00 94.00 284 LEU A C 1
ATOM 2220 O O . LEU A 1 284 ? 15.936 -4.466 -12.776 1.00 94.00 284 LEU A O 1
ATOM 2224 N N . ASN A 1 285 ? 17.315 -5.942 -13.735 1.00 95.00 285 ASN A N 1
ATOM 2225 C CA . ASN A 1 285 ? 18.517 -5.164 -13.445 1.00 95.00 285 ASN A CA 1
ATOM 2226 C C . ASN A 1 285 ? 18.519 -3.886 -14.273 1.00 95.00 285 ASN A C 1
ATOM 2228 O O . ASN A 1 285 ? 18.304 -3.950 -15.489 1.00 95.00 285 ASN A O 1
ATOM 2232 N N . THR A 1 286 ? 18.810 -2.766 -13.623 1.00 95.00 286 THR A N 1
ATOM 2233 C CA . THR A 1 286 ? 18.895 -1.437 -14.231 1.00 95.00 286 THR A CA 1
ATOM 2234 C C . THR A 1 286 ? 20.348 -0.994 -14.348 1.00 95.00 286 THR A C 1
ATOM 2236 O O . THR A 1 286 ? 21.225 -1.469 -13.621 1.00 95.00 286 THR A O 1
ATOM 2239 N N . PHE A 1 287 ? 20.620 -0.111 -15.307 1.00 94.88 287 PHE A N 1
ATOM 2240 C CA . PHE A 1 287 ? 21.971 0.328 -15.646 1.00 94.88 287 PHE A CA 1
ATOM 2241 C C . PHE A 1 287 ? 22.011 1.849 -15.727 1.00 94.88 287 PHE A C 1
ATOM 2243 O O . PHE A 1 287 ? 21.189 2.448 -16.418 1.00 94.88 287 PHE A O 1
ATOM 2250 N N . GLU A 1 288 ? 22.965 2.475 -15.043 1.00 94.38 288 GLU A N 1
ATOM 2251 C CA . GLU A 1 288 ? 23.016 3.934 -14.968 1.00 94.38 288 GLU A CA 1
ATOM 2252 C C . GLU A 1 288 ? 23.299 4.542 -16.349 1.00 94.38 288 GLU A C 1
ATOM 2254 O O . GLU A 1 288 ? 24.238 4.153 -17.046 1.00 94.38 288 GLU A O 1
ATOM 2259 N N . GLY A 1 289 ? 22.477 5.509 -16.764 1.00 89.62 289 GLY A N 1
ATOM 2260 C CA . GLY A 1 289 ? 22.663 6.280 -17.999 1.00 89.62 289 GLY A CA 1
ATOM 2261 C C . GLY A 1 289 ? 22.542 5.501 -19.317 1.00 89.62 289 GLY A C 1
ATOM 2262 O O . GLY A 1 289 ? 22.800 6.076 -20.378 1.00 89.62 289 GLY A O 1
ATOM 2263 N N . GLU A 1 290 ? 22.148 4.227 -19.286 1.00 93.19 290 GLU A N 1
ATOM 2264 C CA . GLU A 1 290 ? 21.914 3.418 -20.484 1.00 93.19 290 GLU A CA 1
ATOM 2265 C C . GLU A 1 290 ? 20.446 3.506 -20.902 1.00 93.19 290 GLU A C 1
ATOM 2267 O O . GLU A 1 290 ? 19.540 3.178 -20.139 1.00 93.19 290 GLU A O 1
ATOM 2272 N N . LEU A 1 291 ? 20.204 3.917 -22.145 1.00 93.62 291 LEU A N 1
ATOM 2273 C CA . LEU A 1 291 ? 18.860 4.061 -22.702 1.00 93.62 291 LEU A CA 1
ATOM 2274 C C . LEU A 1 291 ? 18.604 3.005 -23.774 1.00 93.62 291 LEU A C 1
ATOM 2276 O O . LEU A 1 291 ? 19.510 2.600 -24.506 1.00 93.62 291 LEU A O 1
ATOM 2280 N N . VAL A 1 292 ? 17.347 2.590 -23.917 1.00 91.38 292 VAL A N 1
ATOM 2281 C CA . VAL A 1 292 ? 16.939 1.694 -25.003 1.00 91.38 292 VAL A CA 1
ATOM 2282 C C . VAL A 1 292 ? 16.930 2.458 -26.329 1.00 91.38 292 VAL A C 1
ATOM 2284 O O . VAL A 1 292 ? 16.297 3.506 -26.459 1.00 91.38 292 VAL A O 1
ATOM 2287 N N . GLU A 1 293 ? 17.586 1.911 -27.354 1.00 88.50 293 GLU A N 1
ATOM 2288 C CA . GLU A 1 293 ? 17.506 2.459 -28.709 1.00 88.50 293 GLU A CA 1
ATOM 2289 C C . GLU A 1 293 ? 16.103 2.223 -29.298 1.00 88.50 293 GLU A C 1
ATOM 2291 O O . GLU A 1 293 ? 15.741 1.101 -29.653 1.00 88.50 293 GLU A O 1
ATOM 2296 N N . SER A 1 294 ? 15.308 3.288 -29.439 1.00 87.25 294 SER A N 1
ATOM 2297 C CA . SER A 1 294 ? 13.982 3.233 -30.063 1.00 87.25 294 SER A CA 1
ATOM 2298 C C . SER A 1 294 ? 13.712 4.453 -30.941 1.00 87.25 294 SER A C 1
ATOM 2300 O O . SER A 1 294 ? 14.210 5.552 -30.708 1.00 87.25 294 SER A O 1
ATOM 2302 N N . ASN A 1 295 ? 12.879 4.271 -31.969 1.00 85.44 295 ASN A N 1
ATOM 2303 C CA . ASN A 1 295 ? 12.399 5.378 -32.804 1.00 85.44 295 ASN A CA 1
ATOM 2304 C C . ASN A 1 295 ? 11.205 6.123 -32.179 1.00 85.44 295 ASN A C 1
ATOM 2306 O O . ASN A 1 295 ? 10.760 7.122 -32.746 1.00 85.44 295 ASN A O 1
ATOM 2310 N N . TYR A 1 296 ? 10.660 5.624 -31.063 1.00 86.12 296 TYR A N 1
ATOM 2311 C CA . TYR A 1 296 ? 9.409 6.111 -30.468 1.00 86.12 296 TYR A CA 1
ATOM 2312 C C . TYR A 1 296 ? 9.577 6.718 -29.071 1.00 86.12 296 TYR A C 1
ATOM 2314 O O . TYR A 1 296 ? 8.727 7.498 -28.655 1.00 86.12 296 TYR A O 1
ATOM 2322 N N . THR A 1 297 ? 10.665 6.401 -28.371 1.00 86.00 297 THR A N 1
ATOM 2323 C CA . THR A 1 297 ? 11.040 6.964 -27.064 1.00 86.00 297 THR A CA 1
ATOM 2324 C C . THR A 1 297 ? 12.548 7.193 -27.043 1.00 86.00 297 THR A C 1
ATOM 2326 O O . THR A 1 297 ? 13.299 6.471 -27.697 1.00 86.00 297 THR A O 1
ATOM 2329 N N . ASN A 1 298 ? 12.981 8.228 -26.328 1.00 87.50 298 ASN A N 1
ATOM 2330 C CA . ASN A 1 298 ? 14.384 8.602 -26.149 1.00 87.50 298 ASN A CA 1
ATOM 2331 C C . ASN A 1 298 ? 14.761 8.793 -24.670 1.00 87.50 298 ASN A C 1
ATOM 2333 O O . ASN A 1 298 ? 15.810 9.361 -24.382 1.00 87.50 298 ASN A O 1
ATOM 2337 N N . ASP A 1 299 ? 13.879 8.385 -23.764 1.00 91.44 299 ASP A N 1
ATOM 2338 C CA . ASP A 1 299 ? 13.918 8.647 -22.326 1.00 91.44 299 ASP A CA 1
ATOM 2339 C C . ASP A 1 299 ? 13.662 7.376 -21.500 1.00 91.44 299 ASP A C 1
ATOM 2341 O O . ASP A 1 299 ? 13.439 7.463 -20.300 1.00 91.44 299 ASP A O 1
ATOM 2345 N N . THR A 1 300 ? 13.660 6.203 -22.141 1.00 93.44 300 THR A N 1
ATOM 2346 C CA . THR A 1 300 ? 13.455 4.914 -21.469 1.00 93.44 300 THR A CA 1
ATOM 2347 C C . THR A 1 300 ? 14.795 4.257 -21.171 1.00 93.44 300 THR A C 1
ATOM 2349 O O . THR A 1 300 ? 15.575 3.990 -22.091 1.00 93.44 300 THR A O 1
ATOM 2352 N N . GLU A 1 301 ? 15.036 3.968 -19.900 1.00 94.44 301 GLU A N 1
ATOM 2353 C CA . GLU A 1 301 ? 16.232 3.297 -19.408 1.00 94.44 301 GLU A CA 1
ATOM 2354 C C . GLU A 1 301 ? 16.235 1.804 -19.748 1.00 94.44 301 GLU A C 1
ATOM 2356 O O . GLU A 1 301 ? 15.199 1.130 -19.811 1.00 94.44 301 GLU A O 1
ATOM 2361 N N . LEU A 1 302 ? 17.436 1.286 -20.003 1.00 92.69 302 LEU A N 1
ATOM 2362 C CA . LEU A 1 302 ? 17.664 -0.119 -20.286 1.00 92.69 302 LEU A CA 1
ATOM 2363 C C . LEU A 1 302 ? 17.520 -0.935 -19.002 1.00 92.69 302 LEU A C 1
ATOM 2365 O O . LEU A 1 302 ? 18.184 -0.678 -18.000 1.00 92.69 302 LEU A O 1
ATOM 2369 N N . HIS A 1 303 ? 16.739 -2.008 -19.083 1.00 92.88 303 HIS A N 1
ATOM 2370 C CA . HIS A 1 303 ? 16.697 -3.036 -18.054 1.00 92.88 303 HIS A CA 1
ATOM 2371 C C . HIS A 1 303 ? 16.850 -4.429 -18.661 1.00 92.88 303 HIS A C 1
ATOM 2373 O O . HIS A 1 303 ? 16.691 -4.628 -19.872 1.00 92.88 303 HIS A O 1
ATOM 2379 N N . ARG A 1 304 ? 17.220 -5.407 -17.831 1.00 90.88 304 ARG A N 1
ATOM 2380 C CA . ARG A 1 304 ? 17.320 -6.815 -18.235 1.00 90.88 304 ARG A CA 1
ATOM 2381 C C . ARG A 1 304 ? 16.804 -7.722 -17.137 1.00 90.88 304 ARG A C 1
ATOM 2383 O O . ARG A 1 304 ? 17.221 -7.591 -15.991 1.00 90.88 304 ARG A O 1
ATOM 2390 N N . LYS A 1 305 ? 15.982 -8.707 -17.499 1.00 90.69 305 LYS A N 1
ATOM 2391 C CA . LYS A 1 305 ? 15.548 -9.734 -16.551 1.00 90.69 305 LYS A CA 1
ATOM 2392 C C . LYS A 1 305 ? 16.741 -10.469 -15.949 1.00 90.69 305 LYS A C 1
ATOM 2394 O O . LYS A 1 305 ? 17.582 -10.999 -16.677 1.00 90.69 305 LYS A O 1
ATOM 2399 N N . ALA A 1 306 ? 16.764 -10.520 -14.624 1.00 90.81 306 ALA A N 1
ATOM 2400 C CA . ALA A 1 306 ? 17.762 -11.234 -13.843 1.00 90.81 306 ALA A CA 1
ATOM 2401 C C . ALA A 1 306 ? 17.186 -12.500 -13.208 1.00 90.81 306 ALA A C 1
ATOM 2403 O O . ALA A 1 306 ? 17.804 -13.561 -13.284 1.00 90.81 306 ALA A O 1
ATOM 2404 N N . ALA A 1 307 ? 15.996 -12.398 -12.618 1.00 90.75 307 ALA A N 1
ATOM 2405 C CA . ALA A 1 307 ? 15.383 -13.475 -11.855 1.00 90.75 307 ALA A CA 1
ATOM 2406 C C . ALA A 1 307 ? 13.856 -13.309 -11.773 1.00 90.75 307 ALA A C 1
ATOM 2408 O O . ALA A 1 307 ? 13.315 -12.250 -12.096 1.00 90.75 307 ALA A O 1
ATOM 2409 N N . GLU A 1 308 ? 13.163 -14.386 -11.408 1.00 91.69 308 GLU A N 1
ATOM 2410 C CA . GLU A 1 308 ? 11.713 -14.417 -11.220 1.00 91.69 308 GLU A CA 1
ATOM 2411 C C . GLU A 1 308 ? 11.354 -15.448 -10.150 1.00 91.69 308 GLU A C 1
ATOM 2413 O O . GLU A 1 308 ? 11.856 -16.574 -10.189 1.00 91.69 308 GLU A O 1
ATOM 2418 N N . TRP A 1 309 ? 10.444 -15.066 -9.258 1.00 93.06 309 TRP A N 1
ATOM 2419 C CA . TRP A 1 309 ? 9.936 -15.907 -8.182 1.00 93.06 309 TRP A CA 1
ATOM 2420 C C . TRP A 1 309 ? 8.415 -15.867 -8.144 1.00 93.06 309 TRP A C 1
ATOM 2422 O O . TRP A 1 309 ? 7.801 -14.902 -8.595 1.00 93.06 309 TRP A O 1
ATOM 2432 N N . ILE A 1 310 ? 7.798 -16.902 -7.588 1.00 91.75 310 ILE A N 1
ATOM 2433 C CA . ILE A 1 310 ? 6.369 -16.938 -7.288 1.00 91.75 310 ILE A CA 1
ATOM 2434 C C . ILE A 1 310 ? 6.139 -16.557 -5.827 1.00 91.75 310 ILE A C 1
ATOM 2436 O O . ILE A 1 310 ? 6.844 -17.034 -4.939 1.00 91.75 310 ILE A O 1
ATOM 2440 N N . TYR A 1 311 ? 5.133 -15.723 -5.579 1.00 90.00 311 TYR A N 1
ATOM 2441 C CA . TYR A 1 311 ? 4.684 -15.385 -4.231 1.00 90.00 311 TYR A CA 1
ATOM 2442 C C . TYR A 1 311 ? 3.224 -15.834 -4.028 1.00 90.00 311 TYR A C 1
ATOM 2444 O O . TYR A 1 311 ? 2.496 -16.063 -5.003 1.00 90.00 311 TYR A O 1
ATOM 2452 N N . PRO A 1 312 ? 2.773 -16.020 -2.774 1.00 86.94 312 PRO A N 1
ATOM 2453 C CA . PRO A 1 312 ? 1.403 -16.419 -2.480 1.00 86.94 312 PRO A CA 1
ATOM 2454 C C . PRO A 1 312 ? 0.383 -15.462 -3.112 1.00 86.94 312 PRO A C 1
ATOM 2456 O O . PRO A 1 312 ? 0.560 -14.247 -3.044 1.00 86.94 312 PRO A O 1
ATOM 2459 N N . PRO A 1 313 ? -0.700 -15.978 -3.717 1.00 80.50 313 PRO A N 1
ATOM 2460 C CA . PRO A 1 313 ? -1.663 -15.137 -4.409 1.00 80.50 313 PRO A CA 1
ATOM 2461 C C . PRO A 1 313 ? -2.388 -14.217 -3.421 1.00 80.50 313 PRO A C 1
ATOM 2463 O O . PRO A 1 313 ? -3.185 -14.682 -2.607 1.00 80.50 313 PRO A O 1
ATOM 2466 N N . ILE A 1 314 ? -2.145 -12.917 -3.554 1.00 81.75 314 ILE A N 1
ATOM 2467 C CA . ILE A 1 314 ? -2.959 -11.846 -2.977 1.00 81.75 314 ILE A CA 1
ATOM 2468 C C . ILE A 1 314 ? -3.644 -11.094 -4.122 1.00 81.75 314 ILE A C 1
ATOM 2470 O O . ILE A 1 314 ? -3.079 -10.947 -5.208 1.00 81.75 314 ILE A O 1
ATOM 2474 N N . ASP A 1 315 ? -4.890 -10.670 -3.926 1.00 80.38 315 ASP A N 1
ATOM 2475 C CA . ASP A 1 315 ? -5.654 -9.964 -4.953 1.00 80.38 315 ASP A CA 1
ATOM 2476 C C . ASP A 1 315 ? -5.139 -8.534 -5.136 1.00 80.38 315 ASP A C 1
ATOM 2478 O O . ASP A 1 315 ? -5.497 -7.609 -4.408 1.00 80.38 315 ASP A O 1
ATOM 2482 N N . MET A 1 316 ? -4.308 -8.372 -6.160 1.00 74.88 316 MET A N 1
ATOM 2483 C CA . MET A 1 316 ? -3.720 -7.100 -6.570 1.00 74.88 316 MET A CA 1
ATOM 2484 C C . MET A 1 316 ? -4.588 -6.325 -7.574 1.00 74.88 316 MET A C 1
ATOM 2486 O O . MET A 1 316 ? -4.174 -5.267 -8.039 1.00 74.88 316 MET A O 1
ATOM 2490 N N . ASN A 1 317 ? -5.773 -6.830 -7.952 1.00 62.69 317 ASN A N 1
ATOM 2491 C CA . ASN A 1 317 ? -6.662 -6.107 -8.875 1.00 62.69 317 ASN A CA 1
ATOM 2492 C C . ASN A 1 317 ? -7.406 -4.948 -8.189 1.00 62.69 317 ASN A C 1
ATOM 2494 O O . ASN A 1 317 ? -8.034 -4.133 -8.867 1.00 62.69 317 ASN A O 1
ATOM 2498 N N . GLY A 1 318 ? -7.378 -4.903 -6.854 1.00 60.53 318 GLY A N 1
ATOM 2499 C CA . GLY A 1 318 ? -7.894 -3.802 -6.048 1.00 60.53 318 GLY A CA 1
ATOM 2500 C C . GLY A 1 318 ? -6.836 -2.739 -5.754 1.00 60.53 318 GLY A C 1
ATOM 2501 O O . GLY A 1 318 ? -5.660 -2.881 -6.081 1.00 60.53 318 GLY A O 1
ATOM 2502 N N . LYS A 1 319 ? -7.252 -1.660 -5.086 1.00 71.12 319 LYS A N 1
ATOM 2503 C CA . LYS A 1 319 ? -6.303 -0.692 -4.528 1.00 71.12 319 LYS A CA 1
ATOM 2504 C C . LYS A 1 319 ? -5.492 -1.359 -3.423 1.00 71.12 319 LYS A C 1
ATOM 2506 O O . LYS A 1 319 ? -6.069 -1.987 -2.534 1.00 71.12 319 LYS A O 1
ATOM 2511 N N . ALA A 1 320 ? -4.175 -1.190 -3.465 1.00 79.38 320 ALA A N 1
ATOM 2512 C CA . ALA A 1 320 ? -3.332 -1.568 -2.345 1.00 79.38 320 ALA A CA 1
ATOM 2513 C C . ALA A 1 320 ? -3.672 -0.674 -1.143 1.00 79.38 320 ALA A C 1
ATOM 2515 O O . ALA A 1 320 ? -3.706 0.549 -1.265 1.00 79.38 320 ALA A O 1
ATOM 2516 N N . LEU A 1 321 ? -3.931 -1.292 0.008 1.00 86.06 321 LEU A N 1
ATOM 2517 C CA . LEU A 1 321 ? -4.029 -0.591 1.290 1.00 86.06 321 LEU A CA 1
ATOM 2518 C C . LEU A 1 321 ? -2.653 -0.065 1.704 1.00 86.06 321 LEU A C 1
ATOM 2520 O O . LEU A 1 321 ? -2.540 1.007 2.287 1.00 86.06 321 LEU A O 1
ATOM 2524 N N . MET A 1 322 ? -1.608 -0.819 1.359 1.00 89.94 322 MET A N 1
ATOM 2525 C CA . MET A 1 322 ? -0.220 -0.440 1.559 1.00 89.94 322 MET A CA 1
ATOM 2526 C C . MET A 1 322 ? 0.632 -1.013 0.432 1.00 89.94 322 MET A C 1
ATOM 2528 O O . MET A 1 322 ? 0.458 -2.164 0.041 1.00 89.94 322 MET A O 1
ATOM 2532 N N . ASN A 1 323 ? 1.557 -0.218 -0.088 1.00 93.00 323 ASN A N 1
ATOM 2533 C CA . ASN A 1 323 ? 2.522 -0.663 -1.081 1.00 93.00 323 ASN A CA 1
ATOM 2534 C C . ASN A 1 323 ? 3.798 0.150 -0.896 1.00 93.00 323 ASN A C 1
ATOM 2536 O O . ASN A 1 323 ? 3.888 1.289 -1.360 1.00 93.00 323 ASN A O 1
ATOM 2540 N N . ARG A 1 324 ? 4.749 -0.391 -0.137 1.00 92.44 324 ARG A N 1
ATOM 2541 C CA . ARG A 1 324 ? 5.983 0.323 0.176 1.00 92.44 324 ARG A CA 1
ATOM 2542 C C . ARG A 1 324 ? 7.147 -0.611 0.433 1.00 92.44 324 ARG A C 1
ATOM 2544 O O . ARG A 1 324 ? 6.984 -1.688 1.001 1.00 92.44 324 ARG A O 1
ATOM 2551 N N . GLN A 1 325 ? 8.328 -0.144 0.085 1.00 93.69 325 GLN A N 1
ATOM 2552 C CA . GLN A 1 325 ? 9.576 -0.691 0.569 1.00 93.69 325 GLN A CA 1
ATOM 2553 C C . GLN A 1 325 ? 9.665 -0.438 2.078 1.00 93.69 325 GLN A C 1
ATOM 2555 O O . GLN A 1 325 ? 9.575 0.709 2.519 1.00 93.69 325 GLN A O 1
ATOM 2560 N N . TYR A 1 326 ? 9.743 -1.506 2.872 1.00 88.94 326 TYR A N 1
ATOM 2561 C CA . TYR A 1 326 ? 9.811 -1.382 4.329 1.00 88.94 326 TYR A CA 1
ATOM 2562 C C . TYR A 1 326 ? 11.249 -1.120 4.785 1.00 88.94 326 TYR A C 1
ATOM 2564 O O . TYR A 1 326 ? 11.482 -0.212 5.581 1.00 88.94 326 TYR A O 1
ATOM 2572 N N . ASP A 1 327 ? 12.203 -1.839 4.199 1.00 86.12 327 ASP A N 1
ATOM 2573 C CA . ASP A 1 327 ? 13.639 -1.610 4.339 1.00 86.12 327 ASP A CA 1
ATOM 2574 C C . ASP A 1 327 ? 14.371 -1.887 3.008 1.00 86.12 327 ASP A C 1
ATOM 2576 O O . ASP A 1 327 ? 13.754 -2.113 1.966 1.00 86.12 327 ASP A O 1
ATOM 2580 N N . SER A 1 328 ? 15.705 -1.853 3.010 1.00 86.69 328 SER A N 1
ATOM 2581 C CA . SER A 1 328 ? 16.513 -2.067 1.802 1.00 86.69 328 SER A CA 1
ATOM 2582 C C . SER A 1 328 ? 16.348 -3.456 1.166 1.00 86.69 328 SER A C 1
ATOM 2584 O O . SER A 1 328 ? 16.666 -3.623 -0.007 1.00 86.69 328 SER A O 1
ATOM 2586 N N . GLU A 1 329 ? 15.885 -4.445 1.929 1.00 89.19 329 GLU A N 1
ATOM 2587 C CA . GLU A 1 329 ? 15.783 -5.857 1.559 1.00 89.19 329 GLU A CA 1
ATOM 2588 C C . GLU A 1 329 ? 14.323 -6.347 1.485 1.00 89.19 329 GLU A C 1
ATOM 2590 O O . GLU A 1 329 ? 14.109 -7.465 1.032 1.00 89.19 329 GLU A O 1
ATOM 2595 N N . THR A 1 330 ? 13.311 -5.559 1.871 1.00 91.69 330 THR A N 1
ATOM 2596 C CA . THR A 1 330 ? 11.915 -6.029 1.943 1.00 91.69 330 THR A CA 1
ATOM 2597 C C . THR A 1 330 ? 10.887 -5.090 1.309 1.00 91.69 330 THR A C 1
ATOM 2599 O O . THR A 1 330 ? 10.910 -3.861 1.442 1.00 91.69 330 THR A O 1
ATOM 2602 N N . TRP A 1 331 ? 9.901 -5.694 0.642 1.00 93.50 331 TRP A N 1
ATOM 2603 C CA . TRP A 1 331 ? 8.753 -5.008 0.055 1.00 93.50 331 TRP A CA 1
ATOM 2604 C C . TRP A 1 331 ? 7.451 -5.462 0.715 1.00 93.50 331 TRP A C 1
ATOM 2606 O O . TRP A 1 331 ? 7.042 -6.617 0.599 1.00 93.50 331 TRP A O 1
ATOM 2616 N N . LEU A 1 332 ? 6.785 -4.527 1.397 1.00 93.06 332 LEU A N 1
ATOM 2617 C CA . LEU A 1 332 ? 5.508 -4.729 2.068 1.00 93.06 332 LEU A CA 1
ATOM 2618 C C . LEU A 1 332 ? 4.337 -4.318 1.170 1.00 93.06 332 LEU A C 1
ATOM 2620 O O . LEU A 1 332 ? 4.197 -3.154 0.779 1.00 93.06 332 LEU A O 1
ATOM 2624 N N . ILE A 1 333 ? 3.459 -5.278 0.899 1.00 92.38 333 ILE A N 1
ATOM 2625 C CA . ILE A 1 333 ? 2.264 -5.103 0.078 1.00 92.38 333 ILE A CA 1
ATOM 2626 C C . ILE A 1 333 ? 1.055 -5.605 0.861 1.00 92.38 333 ILE A C 1
ATOM 2628 O O . ILE A 1 333 ? 1.014 -6.749 1.306 1.00 92.38 333 ILE A O 1
ATOM 2632 N N . GLY A 1 334 ? 0.044 -4.756 1.003 1.00 92.06 334 GLY A N 1
ATOM 2633 C CA . GLY A 1 334 ? -1.213 -5.073 1.662 1.00 92.06 334 GLY A CA 1
ATOM 2634 C C . GLY A 1 334 ? -2.408 -4.743 0.787 1.00 92.06 334 GLY A C 1
ATOM 2635 O O . GLY A 1 334 ? -2.494 -3.670 0.191 1.00 92.06 334 GLY A O 1
ATOM 2636 N N . THR A 1 335 ? -3.356 -5.666 0.739 1.00 91.31 335 THR A N 1
ATOM 2637 C CA . THR A 1 335 ? -4.616 -5.568 -0.006 1.00 91.31 335 THR A CA 1
ATOM 2638 C C . THR A 1 335 ? -5.762 -5.992 0.906 1.00 91.31 335 THR A C 1
ATOM 2640 O O . THR A 1 335 ? -5.531 -6.547 1.977 1.00 91.31 335 THR A O 1
ATOM 2643 N N . ALA A 1 336 ? -7.008 -5.831 0.462 1.00 90.50 336 ALA A N 1
ATOM 2644 C CA . ALA A 1 336 ? -8.163 -6.346 1.202 1.00 90.50 336 ALA A CA 1
ATOM 2645 C C . ALA A 1 336 ? -8.110 -7.876 1.438 1.00 90.50 336 ALA A C 1
ATOM 2647 O O . ALA A 1 336 ? -8.711 -8.395 2.378 1.00 90.50 336 ALA A O 1
ATOM 2648 N N . SER A 1 337 ? -7.380 -8.609 0.591 1.00 90.44 337 SER A N 1
ATOM 2649 C CA . SER A 1 337 ? -7.276 -10.075 0.648 1.00 90.44 337 SER A CA 1
ATOM 2650 C C . SER A 1 337 ? -6.150 -10.606 1.543 1.00 90.44 337 SER A C 1
ATOM 2652 O O . SER A 1 337 ? -6.110 -11.798 1.847 1.00 90.44 337 SER A O 1
ATOM 2654 N N . GLY A 1 338 ? -5.206 -9.754 1.940 1.00 91.56 338 GLY A N 1
ATOM 2655 C CA . GLY A 1 338 ? -4.012 -10.204 2.642 1.00 91.56 338 GLY A CA 1
ATOM 2656 C C . GLY A 1 338 ? -2.850 -9.228 2.559 1.00 91.56 338 GLY A C 1
ATOM 2657 O O . GLY A 1 338 ? -2.876 -8.255 1.799 1.00 91.56 338 GLY A O 1
ATOM 2658 N N . VAL A 1 339 ? -1.822 -9.535 3.341 1.00 92.50 339 VAL A N 1
ATOM 2659 C CA . VAL A 1 339 ? -0.570 -8.794 3.449 1.00 92.50 339 VAL A CA 1
ATOM 2660 C C . VAL A 1 339 ? 0.594 -9.742 3.210 1.00 92.50 339 VAL A C 1
ATOM 2662 O O . VAL A 1 339 ? 0.611 -10.864 3.717 1.00 92.50 339 VAL A O 1
ATOM 2665 N N . VAL A 1 340 ? 1.568 -9.293 2.433 1.00 92.00 340 VAL A N 1
ATOM 2666 C CA . VAL A 1 340 ? 2.798 -10.028 2.160 1.00 92.00 340 VAL A CA 1
ATOM 2667 C C . VAL A 1 340 ? 3.988 -9.087 2.298 1.00 92.00 340 VAL A C 1
ATOM 2669 O O . VAL A 1 340 ? 3.962 -7.960 1.803 1.00 92.00 340 VAL A O 1
ATOM 2672 N N . MET A 1 341 ? 5.025 -9.554 2.984 1.00 92.56 341 MET A N 1
ATOM 2673 C CA . MET A 1 341 ? 6.334 -8.914 3.034 1.00 92.56 341 MET A CA 1
ATOM 2674 C C . MET A 1 341 ? 7.320 -9.826 2.313 1.00 92.56 341 MET A C 1
ATOM 2676 O O . MET A 1 341 ? 7.643 -10.908 2.804 1.00 92.56 341 MET A O 1
ATOM 2680 N N . ILE A 1 342 ? 7.708 -9.411 1.110 1.00 92.88 342 ILE A N 1
ATOM 2681 C CA . ILE A 1 342 ? 8.550 -10.183 0.194 1.00 92.88 342 ILE A CA 1
ATOM 2682 C C . ILE A 1 342 ? 9.994 -9.712 0.348 1.00 92.88 342 ILE A C 1
ATOM 2684 O O . ILE A 1 342 ? 10.246 -8.507 0.297 1.00 92.88 342 ILE A O 1
ATOM 2688 N N . GLU A 1 343 ? 10.931 -10.645 0.488 1.00 92.88 343 GLU A N 1
ATOM 2689 C CA . GLU A 1 343 ? 12.362 -10.347 0.435 1.00 92.88 343 GLU A CA 1
ATOM 2690 C C . GLU A 1 343 ? 12.790 -10.042 -1.010 1.00 92.88 343 GLU A C 1
ATOM 2692 O O . GLU A 1 343 ? 12.454 -10.744 -1.968 1.00 92.88 343 GLU A O 1
ATOM 2697 N N . LEU A 1 344 ? 13.545 -8.964 -1.175 1.00 92.81 344 LEU A N 1
ATOM 2698 C CA . LEU A 1 344 ? 14.064 -8.455 -2.437 1.00 92.81 344 LEU A CA 1
ATOM 2699 C C . LEU A 1 344 ? 15.346 -9.202 -2.807 1.00 92.81 344 LEU A C 1
ATOM 2701 O O . LEU A 1 344 ? 16.461 -8.691 -2.710 1.00 92.81 344 LEU A O 1
ATOM 2705 N N . GLU A 1 345 ? 15.175 -10.456 -3.209 1.00 91.12 345 GLU A N 1
ATOM 2706 C CA . GLU A 1 345 ? 16.276 -11.340 -3.575 1.00 91.12 345 GLU A CA 1
ATOM 2707 C C . GLU A 1 345 ? 16.954 -10.904 -4.885 1.00 91.12 345 GLU A C 1
ATOM 2709 O O . GLU A 1 345 ? 16.311 -10.517 -5.861 1.00 91.12 345 GLU A O 1
ATOM 2714 N N . GLU A 1 346 ? 18.281 -11.034 -4.963 1.00 89.94 346 GLU A N 1
ATOM 2715 C CA . GLU A 1 346 ? 19.021 -10.691 -6.186 1.00 89.94 346 GLU A CA 1
ATOM 2716 C C . GLU A 1 346 ? 19.062 -11.832 -7.215 1.00 89.94 346 GLU A C 1
ATOM 2718 O O . GLU A 1 346 ? 19.189 -11.587 -8.423 1.00 89.94 346 GLU A O 1
ATOM 2723 N N . THR A 1 347 ? 18.996 -13.085 -6.747 1.00 87.19 347 THR A N 1
ATOM 2724 C CA . THR A 1 347 ? 19.198 -14.290 -7.565 1.00 87.19 347 THR A CA 1
ATOM 2725 C C . THR A 1 347 ? 18.176 -15.371 -7.248 1.00 87.19 347 THR A C 1
ATOM 2727 O O . THR A 1 347 ? 18.028 -15.735 -6.088 1.00 87.19 347 THR A O 1
ATOM 2730 N N . ALA A 1 348 ? 17.550 -15.944 -8.277 1.00 85.19 348 ALA A N 1
ATOM 2731 C CA . ALA A 1 348 ? 16.665 -17.095 -8.120 1.00 85.19 348 ALA A CA 1
ATOM 2732 C C . ALA A 1 348 ? 17.442 -18.421 -8.064 1.00 85.19 348 ALA A C 1
ATOM 2734 O O . ALA A 1 348 ? 18.481 -18.607 -8.713 1.00 85.19 348 ALA A O 1
ATOM 2735 N N . GLY A 1 349 ? 16.897 -19.372 -7.319 1.00 79.50 349 GLY A N 1
ATOM 2736 C CA . GLY A 1 349 ? 17.345 -20.746 -7.211 1.00 79.50 349 GLY A CA 1
ATOM 2737 C C . GLY A 1 349 ? 17.294 -21.507 -8.537 1.00 79.50 349 GLY A C 1
ATOM 2738 O O . GLY A 1 349 ? 16.478 -21.277 -9.429 1.00 79.50 349 GLY A O 1
ATOM 2739 N N . SER A 1 350 ? 18.199 -22.477 -8.682 1.00 76.94 350 SER A N 1
ATOM 2740 C CA . SER A 1 350 ? 18.220 -23.365 -9.846 1.00 76.94 350 SER A CA 1
ATOM 2741 C C . SER A 1 350 ? 17.290 -24.563 -9.650 1.00 76.94 350 SER A C 1
ATOM 2743 O O . SER A 1 350 ? 17.343 -25.211 -8.602 1.00 76.94 350 SER A O 1
ATOM 2745 N N . TYR A 1 351 ? 16.552 -24.962 -10.689 1.00 78.69 351 TYR A N 1
ATOM 2746 C CA . TYR A 1 351 ? 15.756 -26.192 -10.669 1.00 78.69 351 TYR A CA 1
ATOM 2747 C C . TYR A 1 351 ? 16.608 -27.435 -10.342 1.00 78.69 351 TYR A C 1
ATOM 2749 O O . TYR A 1 351 ? 17.396 -27.912 -11.160 1.00 78.69 351 TYR A O 1
ATOM 2757 N N . GLY A 1 352 ? 16.415 -28.004 -9.148 1.00 71.06 352 GLY A N 1
ATOM 2758 C CA . GLY A 1 352 ? 17.182 -29.159 -8.657 1.00 71.06 352 GLY A CA 1
ATOM 2759 C C . GLY A 1 352 ? 16.742 -30.527 -9.204 1.00 71.06 352 GLY A C 1
ATOM 2760 O O . GLY A 1 352 ? 17.382 -31.538 -8.914 1.00 71.06 352 GLY A O 1
ATOM 2761 N N . GLY A 1 353 ? 15.649 -30.591 -9.976 1.00 73.06 353 GLY A N 1
ATOM 2762 C CA . GLY A 1 353 ? 15.001 -31.843 -10.398 1.00 73.06 353 GLY A CA 1
ATOM 2763 C C . GLY A 1 353 ? 15.509 -32.465 -11.707 1.00 73.06 353 GLY A C 1
ATOM 2764 O O . GLY A 1 353 ? 15.002 -33.512 -12.113 1.00 73.06 353 GLY A O 1
ATOM 2765 N N . GLY A 1 354 ? 16.489 -31.860 -12.390 1.00 73.06 354 GLY A N 1
ATOM 2766 C CA . GLY A 1 354 ? 17.028 -32.375 -13.654 1.00 73.06 354 GLY A CA 1
ATOM 2767 C C . GLY A 1 354 ? 17.708 -31.312 -14.520 1.00 73.06 354 GLY A C 1
ATOM 2768 O O . GLY A 1 354 ? 18.000 -30.217 -14.063 1.00 73.06 354 GLY A O 1
ATOM 2769 N N . SER A 1 355 ? 17.975 -31.640 -15.791 1.00 70.62 355 SER A N 1
ATOM 2770 C CA . SER A 1 355 ? 18.683 -30.744 -16.727 1.00 70.62 355 SER A CA 1
ATOM 2771 C C . SER A 1 355 ? 17.811 -29.642 -17.342 1.00 70.62 355 SER A C 1
ATOM 2773 O O . SER A 1 355 ? 18.355 -28.731 -17.956 1.00 70.62 355 SER A O 1
ATOM 2775 N N . ILE A 1 356 ? 16.481 -29.753 -17.252 1.00 75.06 356 ILE A N 1
ATOM 2776 C CA . ILE A 1 356 ? 15.518 -28.806 -17.832 1.00 75.06 356 ILE A CA 1
ATOM 2777 C C . ILE A 1 356 ? 14.381 -28.629 -16.822 1.00 75.06 356 ILE A C 1
ATOM 2779 O O . ILE A 1 356 ? 13.780 -29.624 -16.413 1.00 75.06 356 ILE A O 1
ATOM 2783 N N . ALA A 1 357 ? 14.107 -27.385 -16.426 1.00 74.25 357 ALA A N 1
ATOM 2784 C CA . ALA A 1 357 ? 12.955 -27.049 -15.597 1.00 74.25 357 ALA A CA 1
ATOM 2785 C C . ALA A 1 357 ? 11.645 -27.289 -16.377 1.00 74.25 357 ALA A C 1
ATOM 2787 O O . ALA A 1 357 ? 11.596 -27.015 -17.582 1.00 74.25 357 ALA A O 1
ATOM 2788 N N . PRO A 1 358 ? 10.587 -27.821 -15.742 1.00 78.88 358 PRO A N 1
ATOM 2789 C CA . PRO A 1 358 ? 9.265 -27.885 -16.347 1.00 78.88 358 PRO A CA 1
ATOM 2790 C C . PRO A 1 358 ? 8.786 -26.496 -16.802 1.00 78.88 358 PRO A C 1
ATOM 2792 O O . PRO A 1 358 ? 9.165 -25.496 -16.190 1.00 78.88 358 PRO A O 1
ATOM 2795 N N . PRO A 1 359 ? 7.931 -26.415 -17.837 1.00 72.88 359 PRO A N 1
ATOM 2796 C CA . PRO A 1 359 ? 7.211 -25.181 -18.138 1.00 72.88 359 PRO A CA 1
ATOM 2797 C C . PRO A 1 359 ? 6.466 -24.689 -16.888 1.00 72.88 359 PRO A C 1
ATOM 2799 O O . PRO A 1 359 ? 5.857 -25.512 -16.206 1.00 72.88 359 PRO A O 1
ATOM 2802 N N . GLU A 1 360 ? 6.520 -23.382 -16.613 1.00 72.50 360 GLU A N 1
ATOM 2803 C CA . GLU A 1 360 ? 5.882 -22.735 -15.446 1.00 72.50 360 GLU A CA 1
ATOM 2804 C C . GLU A 1 360 ? 6.437 -23.170 -14.078 1.00 72.50 360 GLU A C 1
ATOM 2806 O O . GLU A 1 360 ? 5.777 -23.014 -13.053 1.00 72.50 360 GLU A O 1
ATOM 2811 N N . TRP A 1 361 ? 7.656 -23.717 -14.038 1.00 79.94 361 TRP A N 1
ATOM 2812 C CA . TRP A 1 361 ? 8.388 -23.816 -12.780 1.00 79.94 361 TRP A CA 1
ATOM 2813 C C . TRP A 1 361 ? 8.986 -22.454 -12.418 1.00 79.94 361 TRP A C 1
ATOM 2815 O O . TRP A 1 361 ? 9.708 -21.866 -13.225 1.00 79.94 361 TRP A O 1
ATOM 2825 N N . TYR A 1 362 ? 8.710 -22.008 -11.197 1.00 80.88 362 TYR A N 1
ATOM 2826 C CA . TYR A 1 362 ? 9.236 -20.787 -10.599 1.00 80.88 362 TYR A CA 1
ATOM 2827 C C . TYR A 1 362 ? 9.900 -21.132 -9.270 1.00 80.88 362 TYR A C 1
ATOM 2829 O O . TYR A 1 362 ? 9.491 -22.094 -8.611 1.00 80.88 362 TYR A O 1
ATOM 2837 N N . ASP A 1 363 ? 10.919 -20.363 -8.903 1.00 87.94 363 ASP A N 1
ATOM 2838 C CA . ASP A 1 363 ? 11.449 -20.401 -7.545 1.00 87.94 363 ASP A CA 1
ATOM 2839 C C . ASP A 1 363 ? 10.466 -19.716 -6.589 1.00 87.94 363 ASP A C 1
ATOM 2841 O O . ASP A 1 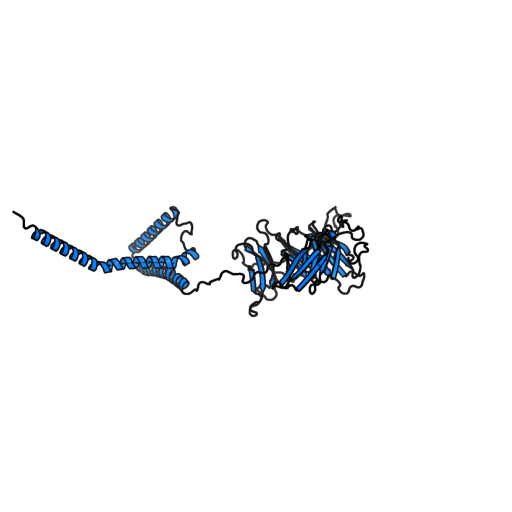363 ? 9.731 -18.824 -7.010 1.00 87.94 363 ASP A O 1
ATOM 2845 N N . GLU A 1 364 ? 10.397 -20.149 -5.334 1.00 90.31 364 GLU A N 1
ATOM 2846 C CA . GLU A 1 364 ? 9.511 -19.523 -4.343 1.00 90.31 364 GLU A CA 1
ATOM 2847 C C . GLU A 1 364 ? 10.201 -18.287 -3.765 1.00 90.31 364 GLU A C 1
ATOM 2849 O O . GLU A 1 364 ? 11.371 -18.360 -3.404 1.00 90.31 364 GLU A O 1
ATOM 2854 N N . ALA A 1 365 ? 9.489 -17.159 -3.701 1.00 91.50 365 ALA A N 1
ATOM 2855 C CA . ALA A 1 365 ? 10.023 -15.948 -3.088 1.00 91.50 365 ALA A CA 1
ATOM 2856 C C . ALA A 1 365 ? 10.182 -16.156 -1.579 1.00 91.50 365 ALA A C 1
ATOM 2858 O O . ALA A 1 365 ? 9.281 -16.705 -0.931 1.00 91.50 365 ALA A O 1
ATOM 2859 N N . SER A 1 366 ? 11.293 -15.687 -1.019 1.00 91.19 366 SER A N 1
ATOM 2860 C CA . SER A 1 366 ? 11.474 -15.640 0.432 1.00 91.19 366 SER A CA 1
ATOM 2861 C C . SER A 1 366 ? 10.548 -14.576 1.037 1.00 91.19 366 SER A C 1
ATOM 2863 O O . SER A 1 366 ? 10.388 -13.483 0.490 1.00 91.19 366 SER A O 1
ATOM 2865 N N . LEU A 1 367 ? 9.861 -14.922 2.129 1.00 90.12 367 LEU A N 1
ATOM 2866 C CA . LEU A 1 367 ? 8.856 -14.070 2.770 1.00 90.12 367 LEU A CA 1
ATOM 2867 C C . LEU A 1 367 ? 9.177 -13.924 4.252 1.00 90.12 367 LEU A C 1
ATOM 2869 O O . LEU A 1 367 ? 9.300 -14.935 4.945 1.00 90.12 367 LEU A O 1
ATOM 2873 N N . GLU A 1 368 ? 9.179 -12.690 4.749 1.00 88.81 368 GLU A N 1
ATOM 2874 C CA . GLU A 1 368 ? 9.257 -12.423 6.191 1.00 88.81 368 GLU A CA 1
ATOM 2875 C C . GLU A 1 368 ? 7.876 -12.446 6.857 1.00 88.81 368 GLU A C 1
ATOM 2877 O O . GLU A 1 368 ? 7.730 -12.739 8.047 1.00 88.81 368 GLU A O 1
ATOM 2882 N N . TRP A 1 369 ? 6.832 -12.142 6.080 1.00 88.81 369 TRP A N 1
ATOM 2883 C CA . TRP A 1 369 ? 5.462 -12.118 6.566 1.00 88.81 369 TRP A CA 1
ATOM 2884 C C . TRP A 1 369 ? 4.465 -12.518 5.488 1.00 88.81 369 TRP A C 1
ATOM 2886 O O . TRP A 1 369 ? 4.525 -12.054 4.347 1.00 88.81 369 TRP A O 1
ATOM 2896 N N . LEU A 1 370 ? 3.493 -13.333 5.884 1.00 90.62 370 LEU A N 1
ATOM 2897 C CA . LEU A 1 370 ? 2.308 -13.625 5.097 1.00 90.62 370 LEU A CA 1
ATOM 2898 C C . LEU A 1 370 ? 1.095 -13.662 6.019 1.00 90.62 370 LEU A C 1
ATOM 2900 O O . LEU A 1 370 ? 1.019 -14.479 6.938 1.00 90.62 370 LEU A O 1
ATOM 2904 N N . TYR A 1 371 ? 0.119 -12.822 5.711 1.00 91.00 371 TYR A N 1
ATOM 2905 C CA . TYR A 1 371 ? -1.198 -12.831 6.317 1.00 91.00 371 TYR A CA 1
ATOM 2906 C C . TYR A 1 371 ? -2.256 -12.884 5.217 1.00 91.00 371 TYR A C 1
ATOM 2908 O O . TYR A 1 371 ? -2.193 -12.136 4.246 1.00 91.00 371 TYR A O 1
ATOM 2916 N N . VAL A 1 372 ? -3.235 -13.772 5.351 1.00 90.75 372 VAL A N 1
ATOM 2917 C CA . VAL A 1 372 ? -4.330 -13.916 4.385 1.00 90.75 372 VAL A CA 1
ATOM 2918 C C . VAL A 1 372 ? -5.628 -13.735 5.146 1.00 90.75 372 VAL A C 1
ATOM 2920 O O . VAL A 1 372 ? -5.867 -14.459 6.113 1.00 90.75 372 VAL A O 1
ATOM 2923 N N . SER A 1 373 ? -6.448 -12.778 4.717 1.00 89.81 373 SER A N 1
ATOM 2924 C CA . SER A 1 373 ? -7.724 -12.508 5.372 1.00 89.81 373 SER A CA 1
ATOM 2925 C C . SER A 1 373 ? -8.761 -13.575 5.041 1.00 89.81 373 SER A C 1
ATOM 2927 O O . SER A 1 373 ? -8.704 -14.267 4.017 1.00 89.81 373 SER A O 1
ATOM 2929 N N . GLU A 1 374 ? -9.746 -13.718 5.924 1.00 88.81 374 GLU A N 1
ATOM 2930 C CA . GLU A 1 374 ? -10.892 -14.568 5.644 1.00 88.81 374 GLU A CA 1
ATOM 2931 C C . GLU A 1 374 ? -11.775 -13.934 4.561 1.00 88.81 374 GLU A C 1
ATOM 2933 O O . GLU A 1 374 ? -12.027 -12.732 4.550 1.00 88.81 374 GLU A O 1
ATOM 2938 N N . ALA A 1 375 ? -12.322 -14.750 3.658 1.00 85.94 375 ALA A N 1
ATOM 2939 C CA . ALA A 1 375 ? -13.123 -14.249 2.536 1.00 85.94 375 ALA A CA 1
ATOM 2940 C C . ALA A 1 375 ? -14.398 -13.485 2.962 1.00 85.94 375 ALA A C 1
ATOM 2942 O O . ALA A 1 375 ? -14.952 -12.721 2.177 1.00 85.94 375 ALA A O 1
ATOM 2943 N N . ASN A 1 376 ? -14.897 -13.733 4.174 1.00 90.19 376 ASN A N 1
ATOM 2944 C CA . ASN A 1 376 ? -16.044 -13.060 4.789 1.00 90.19 376 ASN A CA 1
ATOM 2945 C C . ASN A 1 376 ? -15.648 -11.922 5.740 1.00 90.19 376 ASN A C 1
ATOM 2947 O O . ASN A 1 376 ? -16.553 -11.305 6.294 1.00 90.19 376 ASN A O 1
ATOM 2951 N N . ASN A 1 377 ? -14.350 -11.686 5.947 1.00 90.44 377 ASN A N 1
ATOM 2952 C CA . ASN A 1 377 ? -13.835 -10.625 6.803 1.00 90.44 377 ASN A CA 1
ATOM 2953 C C . ASN A 1 377 ? -12.546 -10.016 6.209 1.00 90.44 377 ASN A C 1
ATOM 2955 O O . ASN A 1 377 ? -11.446 -10.244 6.729 1.00 90.44 377 ASN A O 1
ATOM 2959 N N . PRO A 1 378 ? -12.648 -9.309 5.067 1.00 91.44 378 PRO A N 1
ATOM 2960 C CA . PRO A 1 378 ? -11.480 -8.759 4.396 1.00 91.44 378 PRO A CA 1
ATOM 2961 C C . PRO A 1 378 ? -10.825 -7.652 5.230 1.00 91.44 378 PRO A C 1
ATOM 2963 O O . PRO A 1 378 ? -11.423 -7.082 6.143 1.00 91.44 378 PRO A O 1
ATOM 2966 N N . ILE A 1 379 ? -9.578 -7.343 4.883 1.00 92.38 379 ILE A N 1
ATOM 2967 C CA . ILE A 1 379 ? -8.820 -6.256 5.496 1.00 92.38 379 ILE A CA 1
ATOM 2968 C C . ILE A 1 379 ? -9.417 -4.929 5.035 1.00 92.38 379 ILE A C 1
ATOM 2970 O O . ILE A 1 379 ? -9.561 -4.689 3.834 1.00 92.38 379 ILE A O 1
ATOM 2974 N N . SER A 1 380 ? -9.717 -4.054 5.986 1.00 91.44 380 SER A N 1
ATOM 2975 C CA . SER A 1 380 ? -10.212 -2.700 5.739 1.00 91.44 380 SER A CA 1
ATOM 2976 C C . SER A 1 380 ? -9.172 -1.623 6.063 1.00 91.44 380 SER A C 1
ATOM 2978 O O . SER A 1 380 ? -9.199 -0.557 5.451 1.00 91.44 380 SER A O 1
ATOM 2980 N N . ALA A 1 381 ? -8.215 -1.912 6.951 1.00 90.88 381 ALA A N 1
ATOM 2981 C CA . ALA A 1 381 ? -7.104 -1.024 7.280 1.00 90.88 381 ALA A CA 1
ATOM 2982 C C . ALA A 1 381 ? -5.804 -1.807 7.507 1.00 90.88 381 ALA A C 1
ATOM 2984 O O . ALA A 1 381 ? -5.808 -2.912 8.040 1.00 90.88 381 ALA A O 1
ATOM 2985 N N . LEU A 1 382 ? -4.675 -1.210 7.133 1.00 91.81 382 LEU A N 1
ATOM 2986 C CA . LEU A 1 382 ? -3.341 -1.731 7.414 1.00 91.81 382 LEU A CA 1
ATOM 2987 C C . LEU A 1 382 ? -2.423 -0.554 7.713 1.00 91.81 382 LEU A C 1
ATOM 2989 O O . LEU A 1 382 ? -2.361 0.391 6.927 1.00 91.81 382 LEU A O 1
ATOM 2993 N N . ASN A 1 383 ? -1.689 -0.623 8.819 1.00 90.31 383 ASN A N 1
ATOM 2994 C CA . ASN A 1 383 ? -0.610 0.317 9.080 1.00 90.31 383 ASN A CA 1
ATOM 2995 C C . ASN A 1 383 ? 0.507 -0.328 9.903 1.00 90.31 383 ASN A C 1
ATOM 2997 O O . ASN A 1 383 ? 0.309 -1.341 10.573 1.00 90.31 383 ASN A O 1
ATOM 3001 N N . VAL A 1 384 ? 1.684 0.282 9.851 1.00 88.62 384 VAL A N 1
ATOM 3002 C CA . VAL A 1 384 ? 2.821 -0.059 10.697 1.00 88.62 384 VAL A CA 1
ATOM 3003 C C . VAL A 1 384 ? 3.040 1.095 11.662 1.00 88.62 384 VAL A C 1
ATOM 3005 O O . VAL A 1 384 ? 3.250 2.230 11.236 1.00 88.62 384 VAL A O 1
ATOM 3008 N N . VAL A 1 385 ? 2.963 0.797 12.950 1.00 86.31 385 VAL A N 1
ATOM 3009 C CA . VAL A 1 385 ? 2.893 1.775 14.033 1.00 86.31 385 VAL A CA 1
ATOM 3010 C C . VAL A 1 385 ? 3.926 1.472 15.108 1.00 86.31 385 VAL A C 1
ATOM 3012 O O . VAL A 1 385 ? 4.375 0.335 15.247 1.00 86.31 385 VAL A O 1
ATOM 3015 N N . SER A 1 386 ? 4.288 2.476 15.896 1.00 83.94 386 SER A N 1
ATOM 3016 C CA . SER A 1 386 ? 5.109 2.259 17.086 1.00 83.94 386 SER A CA 1
ATOM 3017 C C . SER A 1 386 ? 4.329 1.477 18.144 1.00 83.94 386 SER A C 1
ATOM 3019 O O . SER A 1 386 ? 3.118 1.649 18.309 1.00 83.94 386 SER A O 1
ATOM 3021 N N . SER A 1 387 ? 5.024 0.619 18.886 1.00 82.12 387 SER A N 1
ATOM 3022 C CA . SER A 1 387 ? 4.436 -0.138 19.985 1.00 82.12 387 SER A CA 1
ATOM 3023 C C . SER A 1 387 ? 4.068 0.784 21.151 1.00 82.12 387 SER A C 1
ATOM 3025 O O . SER A 1 387 ? 4.928 1.494 21.668 1.00 82.12 387 SER A O 1
ATOM 3027 N N . PRO A 1 388 ? 2.829 0.714 21.672 1.00 77.38 388 PRO A N 1
ATOM 3028 C CA . PRO A 1 388 ? 2.440 1.472 22.858 1.00 77.38 388 PRO A CA 1
ATOM 3029 C C . PRO A 1 388 ? 3.019 0.883 24.159 1.00 77.38 388 PRO A C 1
ATOM 3031 O O . PRO A 1 388 ? 2.779 1.413 25.244 1.00 77.38 388 PRO A O 1
ATOM 3034 N N . TRP A 1 389 ? 3.727 -0.255 24.098 1.00 74.69 389 TRP A N 1
ATOM 3035 C CA . TRP A 1 389 ? 4.245 -0.959 25.279 1.00 74.69 389 TRP A CA 1
ATOM 3036 C C . TRP A 1 389 ? 5.765 -0.859 25.460 1.00 74.69 389 TRP A C 1
ATOM 3038 O O . TRP A 1 389 ? 6.276 -1.401 26.446 1.00 74.69 389 TRP A O 1
ATOM 3048 N N . GLY A 1 390 ? 6.484 -0.200 24.550 1.00 66.38 390 GLY A N 1
ATOM 3049 C CA . GLY A 1 390 ? 7.927 -0.001 24.648 1.00 66.38 390 GLY A CA 1
ATOM 3050 C C . GLY A 1 390 ? 8.502 0.776 23.466 1.00 66.38 390 GLY A C 1
ATOM 3051 O O . GLY A 1 390 ? 8.021 0.647 22.347 1.00 66.38 390 GLY A O 1
ATOM 3052 N N . ASP A 1 391 ? 9.560 1.540 23.737 1.00 63.28 391 ASP A N 1
ATOM 3053 C CA . ASP A 1 391 ? 10.051 2.614 22.862 1.00 63.28 391 ASP A CA 1
ATOM 3054 C C . ASP A 1 391 ? 10.722 2.143 21.550 1.00 63.28 391 ASP A C 1
ATOM 3056 O O . ASP A 1 391 ? 10.949 2.964 20.667 1.00 63.28 391 ASP A O 1
ATOM 3060 N N . ASP A 1 392 ? 11.023 0.845 21.401 1.00 71.50 392 ASP A N 1
ATOM 3061 C CA . ASP A 1 392 ? 11.808 0.308 20.271 1.00 71.50 392 ASP A CA 1
ATOM 3062 C C . ASP A 1 392 ? 11.086 -0.797 19.465 1.00 71.50 392 ASP A C 1
ATOM 3064 O O . ASP A 1 392 ? 11.654 -1.344 18.520 1.00 71.50 392 ASP A O 1
ATOM 3068 N N . GLU A 1 393 ? 9.857 -1.174 19.834 1.00 78.56 393 GLU A N 1
ATOM 3069 C CA . GLU A 1 393 ? 9.092 -2.202 19.112 1.00 78.56 393 GLU A CA 1
ATOM 3070 C C . GLU A 1 393 ? 8.185 -1.552 18.059 1.00 78.56 393 GLU A C 1
ATOM 3072 O O . GLU A 1 393 ? 7.496 -0.573 18.339 1.00 78.56 393 GLU A O 1
ATOM 3077 N N . ILE A 1 394 ? 8.141 -2.125 16.856 1.00 84.62 394 ILE A N 1
ATOM 3078 C CA . ILE A 1 394 ? 7.233 -1.710 15.783 1.00 84.62 394 ILE A CA 1
ATOM 3079 C C . ILE A 1 394 ? 6.165 -2.792 15.619 1.00 84.62 394 ILE A C 1
ATOM 3081 O O . ILE A 1 394 ? 6.447 -3.985 15.729 1.00 84.62 394 ILE A O 1
ATOM 3085 N N . LEU A 1 395 ? 4.928 -2.384 15.363 1.00 88.19 395 LEU A N 1
ATOM 3086 C CA . LEU A 1 395 ? 3.798 -3.275 15.155 1.00 88.19 395 LEU A CA 1
ATOM 3087 C C . LEU A 1 395 ? 3.248 -3.102 13.744 1.00 88.19 395 LEU A C 1
ATOM 3089 O O . LEU A 1 395 ? 2.926 -1.987 13.344 1.00 88.19 395 LEU A O 1
ATOM 3093 N N . ALA A 1 396 ? 3.058 -4.195 13.012 1.00 90.25 396 ALA A N 1
ATOM 3094 C CA . ALA A 1 396 ? 2.085 -4.203 11.925 1.00 90.25 396 ALA A CA 1
ATOM 3095 C C . ALA A 1 396 ? 0.704 -4.471 12.508 1.00 90.25 396 ALA A C 1
ATOM 3097 O O . ALA A 1 396 ? 0.517 -5.456 13.216 1.00 90.25 396 ALA A O 1
ATOM 3098 N N . MET A 1 397 ? -0.255 -3.607 12.200 1.00 91.25 397 MET A N 1
ATOM 3099 C CA . MET A 1 397 ? -1.638 -3.742 12.635 1.00 91.25 397 MET A CA 1
ATOM 3100 C C . MET A 1 397 ? -2.556 -3.834 11.423 1.00 91.25 397 MET A C 1
ATOM 3102 O O . MET A 1 397 ? -2.503 -2.993 10.522 1.00 91.25 397 MET A O 1
ATOM 3106 N N . VAL A 1 398 ? -3.399 -4.859 11.421 1.00 92.62 398 VAL A N 1
ATOM 3107 C CA . VAL A 1 398 ? -4.394 -5.144 10.390 1.00 92.62 398 VAL A CA 1
ATOM 3108 C C . VAL A 1 398 ? -5.766 -5.002 11.026 1.00 92.62 398 VAL A C 1
ATOM 3110 O O . VAL A 1 398 ? -6.044 -5.631 12.040 1.00 92.62 398 VAL A O 1
ATOM 3113 N N . GLY A 1 399 ? -6.609 -4.158 10.444 1.00 92.06 399 GLY A N 1
ATOM 3114 C CA . GLY A 1 399 ? -8.002 -3.987 10.835 1.00 92.06 399 GLY A CA 1
ATOM 3115 C C . GLY A 1 399 ? -8.941 -4.609 9.809 1.00 92.06 399 GLY A C 1
ATOM 3116 O O . GLY A 1 399 ? -8.693 -4.524 8.602 1.00 92.06 399 GLY A O 1
ATOM 3117 N N . HIS A 1 400 ? -10.022 -5.206 10.295 1.00 92.88 400 HIS A N 1
ATOM 3118 C CA . HIS A 1 400 ? -10.985 -5.961 9.502 1.00 92.88 400 HIS A CA 1
ATOM 3119 C C . HIS A 1 400 ? -12.356 -5.287 9.402 1.00 92.88 400 HIS A C 1
ATOM 3121 O O . HIS A 1 400 ? -12.692 -4.381 10.170 1.00 92.88 400 HIS A O 1
ATOM 3127 N N . GLU A 1 401 ? -13.174 -5.754 8.452 1.00 91.56 401 GLU A N 1
ATOM 3128 C CA . GLU A 1 401 ? -14.525 -5.230 8.222 1.00 91.56 401 GLU A CA 1
ATOM 3129 C C . GLU A 1 401 ? -15.501 -5.433 9.394 1.00 91.56 401 GLU A C 1
ATOM 3131 O O . GLU A 1 401 ? -16.474 -4.684 9.518 1.00 91.56 401 GLU A O 1
ATOM 3136 N N . ASP A 1 402 ? -15.284 -6.430 10.247 1.00 89.56 402 ASP A N 1
ATOM 3137 C CA . ASP A 1 402 ? -16.128 -6.686 11.417 1.00 89.56 402 ASP A CA 1
ATOM 3138 C C . ASP A 1 402 ? -15.717 -5.908 12.678 1.00 89.56 402 ASP A C 1
ATOM 3140 O O . ASP A 1 402 ? -16.521 -5.802 13.611 1.00 89.56 402 ASP A O 1
ATOM 3144 N N . GLY A 1 403 ? -14.529 -5.301 12.670 1.00 87.31 403 GLY A N 1
ATOM 3145 C CA . GLY A 1 403 ? -13.948 -4.572 13.797 1.00 87.31 403 GLY A CA 1
ATOM 3146 C C . GLY A 1 403 ? -12.813 -5.320 14.494 1.00 87.31 403 GLY A C 1
ATOM 3147 O O . GLY A 1 403 ? -12.223 -4.781 15.433 1.00 87.31 403 GLY A O 1
ATOM 3148 N N . GLU A 1 404 ? -12.484 -6.537 14.051 1.00 90.06 404 GLU A N 1
ATOM 3149 C CA . GLU A 1 404 ? -11.319 -7.262 14.545 1.00 90.06 404 GLU A CA 1
ATOM 3150 C C . GLU A 1 404 ? -10.024 -6.548 14.140 1.00 90.06 404 GLU A C 1
ATOM 3152 O O . GLU A 1 404 ? -9.911 -5.944 13.067 1.00 90.06 404 GLU A O 1
ATOM 3157 N N . ILE A 1 405 ? -9.043 -6.588 15.040 1.00 90.38 405 ILE A N 1
ATOM 3158 C CA . ILE A 1 405 ? -7.720 -6.020 14.817 1.00 90.38 405 ILE A CA 1
ATOM 3159 C C . ILE A 1 405 ? -6.689 -7.029 15.271 1.00 90.38 405 ILE A C 1
ATOM 3161 O O . ILE A 1 405 ? -6.583 -7.328 16.467 1.00 90.38 405 ILE A O 1
ATOM 3165 N N . ASP A 1 406 ? -5.892 -7.458 14.310 1.00 90.19 406 ASP A N 1
ATOM 3166 C CA . ASP A 1 406 ? -4.729 -8.286 14.532 1.00 90.19 406 ASP A CA 1
ATOM 3167 C C . ASP A 1 406 ? -3.476 -7.409 14.537 1.00 90.19 406 ASP A C 1
ATOM 3169 O O . ASP A 1 406 ? -3.346 -6.447 13.774 1.00 90.19 406 ASP A O 1
ATOM 3173 N N . ALA A 1 407 ? -2.534 -7.734 15.415 1.00 90.00 407 ALA A N 1
ATOM 3174 C CA . ALA A 1 407 ? -1.265 -7.033 15.515 1.00 90.00 407 ALA A CA 1
ATOM 3175 C C . ALA A 1 407 ? -0.114 -8.034 15.531 1.00 90.00 407 ALA A C 1
ATOM 3177 O O . ALA A 1 407 ? -0.212 -9.107 16.127 1.00 90.00 407 ALA A O 1
ATOM 3178 N N . TRP A 1 408 ? 1.002 -7.662 14.918 1.00 89.94 408 TRP A N 1
ATOM 3179 C CA . TRP A 1 408 ? 2.227 -8.445 14.901 1.00 89.94 408 TRP A CA 1
ATOM 3180 C C . TRP A 1 408 ? 3.414 -7.568 15.250 1.00 89.94 408 TRP A C 1
ATOM 3182 O O . TRP A 1 408 ? 3.530 -6.453 14.750 1.00 89.94 408 TRP A O 1
ATOM 3192 N N . VAL A 1 409 ? 4.317 -8.094 16.070 1.00 87.19 409 VAL A N 1
ATOM 3193 C CA . VAL A 1 409 ? 5.601 -7.466 16.359 1.00 87.19 409 VAL A CA 1
ATOM 3194 C C . VAL A 1 409 ? 6.514 -7.659 15.156 1.00 87.19 409 VAL A C 1
ATOM 3196 O O . VAL A 1 409 ? 6.842 -8.792 14.792 1.00 87.19 409 VAL A O 1
ATOM 3199 N N . MET A 1 410 ? 6.909 -6.539 14.558 1.00 79.75 410 MET A N 1
ATOM 3200 C CA . MET A 1 410 ? 7.975 -6.458 13.568 1.00 79.75 410 MET A CA 1
ATOM 3201 C C . MET A 1 410 ? 9.302 -6.574 14.320 1.00 79.75 410 MET A C 1
ATOM 3203 O O . MET A 1 410 ? 9.735 -5.622 14.972 1.00 79.75 410 MET A O 1
ATOM 3207 N N . ASP A 1 411 ? 9.916 -7.759 14.298 1.00 66.94 411 ASP A N 1
ATOM 3208 C CA . ASP A 1 411 ? 11.267 -7.926 14.834 1.00 66.94 411 ASP A CA 1
ATOM 3209 C C . ASP A 1 411 ? 12.272 -7.332 13.838 1.00 66.94 411 ASP A C 1
ATOM 3211 O O . ASP A 1 411 ? 12.205 -7.580 12.640 1.00 66.94 411 ASP A O 1
ATOM 3215 N N . SER A 1 412 ? 13.210 -6.536 14.345 1.00 54.44 412 SER A N 1
ATOM 3216 C CA . SER A 1 412 ? 14.350 -6.032 13.565 1.00 54.44 412 SER A CA 1
ATOM 3217 C C . SER A 1 412 ? 15.429 -7.099 13.346 1.00 54.44 412 SER A C 1
ATOM 3219 O O . SER A 1 412 ? 16.378 -6.896 12.584 1.00 54.44 412 SER A O 1
ATOM 3221 N N . ASN A 1 413 ? 15.319 -8.233 14.042 1.00 48.12 413 ASN A N 1
ATOM 3222 C CA . ASN A 1 413 ? 16.170 -9.386 13.833 1.00 48.12 413 ASN A CA 1
ATOM 3223 C C . ASN A 1 413 ? 15.598 -10.216 12.674 1.00 48.12 413 ASN A C 1
ATOM 3225 O O . ASN A 1 413 ? 14.439 -10.616 12.685 1.00 48.12 413 ASN A O 1
ATOM 3229 N N . LYS A 1 414 ? 16.442 -10.424 11.659 1.00 49.22 414 LYS A N 1
ATOM 3230 C CA . LYS A 1 414 ? 16.199 -11.060 10.351 1.00 49.22 414 LYS A CA 1
ATOM 3231 C C . LYS A 1 414 ? 15.729 -12.532 10.391 1.00 49.22 414 LYS A C 1
ATOM 3233 O O . LYS A 1 414 ? 16.102 -13.325 9.528 1.00 49.22 414 LYS A O 1
ATOM 3238 N N . ASP A 1 415 ? 15.009 -12.967 11.422 1.00 49.50 415 ASP A N 1
ATOM 3239 C CA . ASP A 1 415 ? 14.513 -14.339 11.571 1.00 49.50 415 ASP A CA 1
ATOM 3240 C C . ASP A 1 415 ? 13.258 -14.621 10.724 1.00 49.50 415 ASP A C 1
ATOM 3242 O O . ASP A 1 415 ? 12.782 -15.760 10.711 1.00 49.50 415 ASP A O 1
ATOM 3246 N N . GLY A 1 416 ? 12.758 -13.615 9.993 1.00 51.34 416 GLY A N 1
ATOM 3247 C CA . GLY A 1 416 ? 11.785 -13.775 8.910 1.00 51.34 416 GLY A CA 1
ATOM 3248 C C . GLY A 1 416 ? 10.420 -14.290 9.363 1.00 51.34 416 GLY A C 1
ATOM 3249 O O . GLY A 1 416 ? 9.730 -14.959 8.598 1.00 51.34 416 GLY A O 1
ATOM 3250 N N . ASN A 1 417 ? 10.042 -14.069 10.626 1.00 60.47 417 ASN A N 1
ATOM 3251 C CA . ASN A 1 417 ? 8.720 -14.458 11.092 1.00 60.47 417 ASN A CA 1
ATOM 3252 C C . ASN A 1 417 ? 8.201 -13.494 12.154 1.00 60.47 417 ASN A C 1
ATOM 3254 O O . ASN A 1 417 ? 8.616 -13.530 13.316 1.00 60.47 417 ASN A O 1
ATOM 3258 N N . LEU A 1 418 ? 7.256 -12.651 11.752 1.00 76.38 418 LEU A N 1
ATOM 3259 C CA . LEU A 1 418 ? 6.589 -11.744 12.670 1.00 76.38 418 LEU A CA 1
ATOM 3260 C C . LEU A 1 418 ? 5.788 -12.535 13.706 1.00 76.38 418 LEU A C 1
ATOM 3262 O O . LEU A 1 418 ? 5.069 -13.490 13.394 1.00 76.38 418 LEU A O 1
ATOM 3266 N N . THR A 1 419 ? 5.887 -12.115 14.965 1.00 81.88 419 THR A N 1
ATOM 3267 C CA . THR A 1 419 ? 5.171 -12.773 16.061 1.00 81.88 419 THR A CA 1
ATOM 3268 C C . THR A 1 419 ? 3.882 -12.030 16.367 1.00 81.88 419 THR A C 1
ATOM 3270 O O . THR A 1 419 ? 3.880 -10.818 16.543 1.00 81.88 419 THR A O 1
ATOM 3273 N N . GLU A 1 420 ? 2.769 -12.758 16.422 1.00 84.69 420 GLU A N 1
ATOM 3274 C CA . GLU A 1 420 ? 1.465 -12.195 16.785 1.00 84.69 420 GLU A CA 1
ATOM 3275 C C . GLU A 1 420 ? 1.518 -11.551 18.185 1.00 84.69 420 GLU A C 1
ATOM 3277 O O . GLU A 1 420 ? 1.927 -12.182 19.171 1.00 84.69 420 GLU A O 1
ATOM 3282 N N . GLU A 1 421 ? 1.079 -10.299 18.275 1.00 85.12 421 GLU A N 1
ATOM 3283 C CA . GLU A 1 421 ? 1.092 -9.484 19.482 1.00 85.12 421 GLU A CA 1
ATOM 3284 C C . GLU A 1 421 ? -0.176 -9.703 20.315 1.00 85.12 421 GLU A C 1
ATOM 3286 O O . GLU A 1 421 ? -1.236 -9.124 20.093 1.00 85.12 421 GLU A O 1
ATOM 3291 N N . LYS A 1 422 ? -0.045 -10.531 21.352 1.00 83.19 422 LYS A N 1
ATOM 3292 C CA . LYS A 1 422 ? -1.166 -10.973 22.201 1.00 83.19 422 LYS A CA 1
ATOM 3293 C C . LYS A 1 422 ? -1.534 -9.998 23.319 1.00 83.19 422 LYS A C 1
ATOM 3295 O O . LYS A 1 422 ? -2.502 -10.237 24.052 1.00 83.19 422 LYS A O 1
ATOM 3300 N N . ARG A 1 423 ? -0.731 -8.951 23.541 1.00 79.94 423 ARG A N 1
ATOM 3301 C CA . ARG A 1 423 ? -1.042 -7.870 24.489 1.00 79.94 423 ARG A CA 1
ATOM 3302 C C . ARG A 1 423 ? -2.149 -6.982 23.940 1.00 79.94 423 ARG A C 1
ATOM 3304 O O . ARG A 1 423 ? -2.952 -6.499 24.742 1.00 79.94 423 ARG A O 1
ATOM 3311 N N . PHE A 1 424 ? -2.225 -6.821 22.616 1.00 77.00 424 PHE A N 1
ATOM 3312 C CA . PHE A 1 424 ? -3.357 -6.166 21.982 1.00 77.00 424 PHE A CA 1
ATOM 3313 C C . PHE A 1 424 ? -4.592 -7.060 22.123 1.00 77.00 424 PHE A C 1
ATOM 3315 O O . PHE A 1 424 ? -4.609 -8.205 21.686 1.00 77.00 424 PHE A O 1
ATOM 3322 N N . LYS A 1 425 ? -5.622 -6.559 22.804 1.00 71.81 425 LYS A N 1
ATOM 3323 C CA . LYS A 1 425 ? -6.887 -7.277 23.015 1.00 71.81 425 LYS A CA 1
ATOM 3324 C C . LYS A 1 425 ? -8.030 -6.486 22.401 1.00 71.81 425 LYS A C 1
ATOM 3326 O O . LYS A 1 425 ? -8.974 -6.136 23.104 1.00 71.81 425 LYS A O 1
ATOM 3331 N N . GLY A 1 426 ? -7.878 -6.183 21.110 1.00 62.28 426 GLY A N 1
ATOM 3332 C CA . GLY A 1 426 ? -8.869 -5.475 20.304 1.00 62.28 426 GLY A CA 1
ATOM 3333 C C . GLY A 1 426 ? -10.218 -6.181 20.353 1.00 62.28 42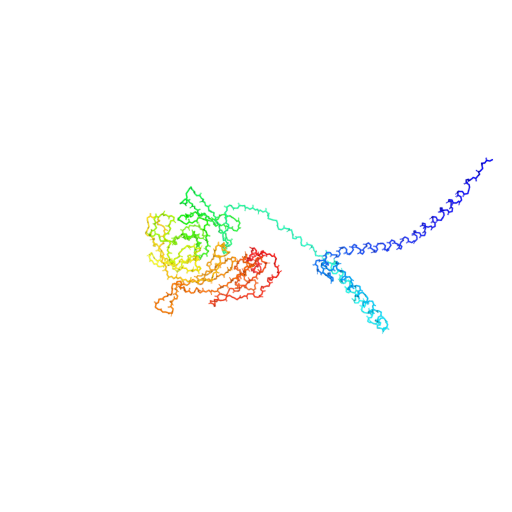6 GLY A C 1
ATOM 3334 O O . GLY A 1 426 ? -11.167 -5.579 20.840 1.00 62.28 426 GLY A O 1
ATOM 3335 N N . GLY A 1 427 ? -10.269 -7.472 19.999 1.00 65.88 427 GLY A N 1
ATOM 3336 C CA . GLY A 1 427 ? -11.469 -8.318 20.103 1.00 65.88 427 GLY A CA 1
ATOM 3337 C C . GLY A 1 427 ? -12.758 -7.578 19.725 1.00 65.88 427 GLY A C 1
ATOM 3338 O O . GLY A 1 427 ? -12.791 -6.848 18.744 1.00 65.88 427 GLY A O 1
ATOM 3339 N N . ASP A 1 428 ? -13.778 -7.677 20.580 1.00 64.38 428 ASP A N 1
ATOM 3340 C CA . ASP A 1 428 ? -15.091 -7.040 20.383 1.00 64.38 428 ASP A CA 1
ATOM 3341 C C . ASP A 1 428 ? -15.128 -5.535 20.761 1.00 64.38 428 ASP A C 1
ATOM 3343 O O . ASP A 1 428 ? -16.199 -4.990 21.040 1.00 64.38 428 ASP A O 1
ATOM 3347 N N . SER A 1 429 ? -13.978 -4.858 20.880 1.00 75.62 429 SER A N 1
ATOM 3348 C CA . SER A 1 429 ? -13.930 -3.450 21.323 1.00 75.62 429 SER A CA 1
ATOM 3349 C C . SER A 1 429 ? -14.413 -2.474 20.251 1.00 75.62 429 SER A C 1
ATOM 3351 O O . SER A 1 429 ? -14.844 -1.370 20.588 1.00 75.62 429 SER A O 1
ATOM 3353 N N . PHE A 1 430 ? -14.357 -2.878 18.983 1.00 82.38 430 PHE A N 1
ATOM 3354 C CA . PHE A 1 430 ? -14.828 -2.103 17.842 1.00 82.38 430 PHE A CA 1
ATOM 3355 C C . PHE A 1 430 ? -15.986 -2.838 17.166 1.00 82.38 430 PHE A C 1
ATOM 3357 O O . PHE A 1 430 ? -16.091 -4.061 17.226 1.00 82.38 430 PHE A O 1
ATOM 3364 N N . THR A 1 431 ? -16.891 -2.080 16.551 1.00 81.12 431 THR A N 1
ATOM 3365 C CA . THR A 1 431 ? -18.025 -2.638 15.807 1.00 81.12 431 THR A CA 1
ATOM 3366 C C . THR A 1 431 ? -18.058 -2.049 14.409 1.00 81.12 431 THR A C 1
ATOM 3368 O O . THR A 1 431 ? -18.262 -0.841 14.268 1.00 81.12 431 THR A O 1
ATOM 3371 N N . GLY A 1 432 ? -17.954 -2.906 13.394 1.00 82.69 432 GLY A N 1
ATOM 3372 C CA . GLY A 1 432 ? -17.913 -2.485 11.993 1.00 82.69 432 GLY A CA 1
ATOM 3373 C C . GLY A 1 432 ? -16.486 -2.246 11.495 1.00 82.69 432 GLY A C 1
ATOM 3374 O O . GLY A 1 432 ? -15.539 -2.496 12.235 1.00 82.69 432 GLY A O 1
ATOM 3375 N N . PRO A 1 433 ? -16.323 -1.786 10.245 1.00 88.25 433 PRO A N 1
ATOM 3376 C CA . PRO A 1 433 ? -15.029 -1.811 9.583 1.00 88.25 433 PRO A CA 1
ATOM 3377 C C . PRO A 1 433 ? -14.052 -0.855 10.244 1.00 88.25 433 PRO A C 1
ATOM 3379 O O . PRO A 1 433 ? -14.372 0.320 10.422 1.00 88.25 433 PRO A O 1
ATOM 3382 N N . ILE A 1 434 ? -12.847 -1.345 10.527 1.00 89.88 434 ILE A N 1
ATOM 3383 C CA . ILE A 1 434 ? -11.739 -0.484 10.933 1.00 89.88 434 ILE A CA 1
ATOM 3384 C C . ILE A 1 434 ? -11.326 0.338 9.719 1.00 89.88 434 ILE A C 1
ATOM 3386 O O . ILE A 1 434 ? -10.857 -0.211 8.721 1.00 89.88 434 ILE A O 1
ATOM 3390 N N . VAL A 1 435 ? -11.527 1.648 9.775 1.00 86.75 435 VAL A N 1
ATOM 3391 C CA . VAL A 1 435 ? -11.251 2.546 8.648 1.00 86.75 435 VAL A CA 1
ATOM 3392 C C . VAL A 1 435 ? -9.857 3.148 8.725 1.00 86.75 435 VAL A C 1
ATOM 3394 O O . VAL A 1 435 ? -9.322 3.581 7.704 1.00 86.75 435 VAL A O 1
ATOM 3397 N N . PHE A 1 436 ? -9.264 3.198 9.919 1.00 83.44 436 PHE A N 1
ATOM 3398 C CA . PHE A 1 436 ? -7.968 3.832 10.114 1.00 83.44 436 PHE A CA 1
ATOM 3399 C C . PHE A 1 436 ? -7.232 3.284 11.335 1.00 83.44 436 PHE A C 1
ATOM 3401 O O . PHE A 1 436 ? -7.829 3.068 12.387 1.00 83.44 436 PHE A O 1
ATOM 3408 N N . ILE A 1 437 ? -5.917 3.108 11.198 1.00 87.25 437 ILE A N 1
ATOM 3409 C CA . ILE A 1 437 ? -4.997 2.768 12.286 1.00 87.25 437 ILE A CA 1
ATOM 3410 C C . ILE A 1 437 ? -3.774 3.671 12.142 1.00 87.25 437 ILE A C 1
ATOM 3412 O O . ILE A 1 437 ? -3.223 3.765 11.046 1.00 87.25 437 ILE A O 1
ATOM 3416 N N . ALA A 1 438 ? -3.332 4.324 13.212 1.00 83.12 438 ALA A N 1
ATOM 3417 C CA . ALA A 1 438 ? -2.095 5.104 13.227 1.00 83.12 438 ALA A CA 1
ATOM 3418 C C . ALA A 1 438 ? -1.511 5.223 14.637 1.00 83.12 438 ALA A C 1
ATOM 3420 O O . ALA A 1 438 ? -2.225 5.042 15.619 1.00 83.12 438 ALA A O 1
ATOM 3421 N N . SER A 1 439 ? -0.231 5.579 14.739 1.00 80.75 439 SER A N 1
ATOM 3422 C CA . SER A 1 439 ? 0.392 5.995 15.999 1.00 80.75 439 SER A CA 1
ATOM 3423 C C . SER A 1 439 ? 0.837 7.447 15.933 1.00 80.75 439 SER A C 1
ATOM 3425 O O . SER A 1 439 ? 1.540 7.833 14.997 1.00 80.75 439 SER A O 1
ATOM 3427 N N . TYR A 1 440 ? 0.452 8.237 16.933 1.00 71.44 440 TYR A N 1
ATOM 3428 C CA . TYR A 1 440 ? 0.863 9.631 17.069 1.00 71.44 440 TYR A CA 1
ATOM 3429 C C . TYR A 1 440 ? 1.141 9.970 18.533 1.00 71.44 440 TYR A C 1
ATOM 3431 O O . TYR A 1 440 ? 0.291 9.748 19.391 1.00 71.44 440 TYR A O 1
ATOM 3439 N N . ASP A 1 441 ? 2.278 10.605 18.802 1.00 68.75 441 ASP A N 1
ATOM 3440 C CA . ASP A 1 441 ? 2.550 11.290 20.068 1.00 68.75 441 ASP A CA 1
ATOM 3441 C C . ASP A 1 441 ? 1.983 12.725 20.029 1.00 68.75 441 ASP A C 1
ATOM 3443 O O . ASP A 1 441 ? 2.646 13.690 19.622 1.00 68.75 441 ASP A O 1
ATOM 3447 N N . ILE A 1 442 ? 0.700 12.867 20.382 1.00 64.38 442 ILE A N 1
ATOM 3448 C CA . ILE A 1 442 ? 0.017 14.171 20.392 1.00 64.38 442 ILE A CA 1
ATOM 3449 C C . ILE A 1 442 ? 0.394 14.985 21.639 1.00 64.38 442 ILE A C 1
ATOM 3451 O O . ILE A 1 442 ? 0.493 16.217 21.559 1.00 64.38 442 ILE A O 1
ATOM 3455 N N . ASP A 1 443 ? 0.602 14.329 22.785 1.00 68.50 443 ASP A N 1
ATOM 3456 C CA . ASP A 1 443 ? 0.812 14.993 24.076 1.00 68.50 443 ASP A CA 1
ATOM 3457 C C . ASP A 1 443 ? 2.288 15.318 24.380 1.00 68.50 443 ASP A C 1
ATOM 3459 O O . ASP A 1 443 ? 2.556 16.211 25.190 1.00 68.50 443 ASP A O 1
ATOM 3463 N N . ARG A 1 444 ? 3.236 14.694 23.664 1.00 62.94 444 ARG A N 1
ATOM 3464 C CA . ARG A 1 444 ? 4.699 14.795 23.833 1.00 62.94 444 ARG A CA 1
ATOM 3465 C C . ARG A 1 444 ? 5.210 14.408 25.214 1.00 62.94 444 ARG A C 1
ATOM 3467 O O . ARG A 1 444 ? 6.351 14.736 25.557 1.00 62.94 444 ARG A O 1
ATOM 3474 N N . GLU A 1 445 ? 4.379 13.776 26.033 1.00 57.94 445 GLU A N 1
ATOM 3475 C CA . GLU A 1 445 ? 4.695 13.475 27.425 1.00 57.94 445 GLU A CA 1
ATOM 3476 C C . GLU A 1 445 ? 4.595 11.979 27.754 1.00 57.94 445 GLU A C 1
ATOM 3478 O O . GLU A 1 445 ? 5.228 11.576 28.732 1.00 57.94 445 GLU A O 1
ATOM 3483 N N . ASN A 1 446 ? 3.913 11.145 26.947 1.00 58.97 446 ASN A N 1
ATOM 3484 C CA . ASN A 1 446 ? 3.701 9.721 27.270 1.00 58.97 446 ASN A CA 1
ATOM 3485 C C . ASN A 1 446 ? 3.980 8.697 26.150 1.00 58.97 446 ASN A C 1
ATOM 3487 O O . ASN A 1 446 ? 3.567 7.543 26.280 1.00 58.97 446 ASN A O 1
ATOM 3491 N N . GLY A 1 447 ? 4.747 9.063 25.122 1.00 64.69 447 GLY A N 1
ATOM 3492 C CA . GLY A 1 447 ? 5.087 8.156 24.020 1.00 64.69 447 GLY A CA 1
ATOM 3493 C C . GLY A 1 447 ? 3.981 8.073 22.966 1.00 64.69 447 GLY A C 1
ATOM 3494 O O . GLY A 1 447 ? 3.001 8.811 23.020 1.00 64.69 447 GLY A O 1
ATOM 3495 N N . ASP A 1 448 ? 4.156 7.196 21.981 1.00 69.00 448 ASP A N 1
ATOM 3496 C CA . ASP A 1 448 ? 3.234 7.106 20.849 1.00 69.00 448 ASP A CA 1
ATOM 3497 C C . ASP A 1 448 ? 1.881 6.492 21.262 1.00 69.00 448 ASP A C 1
ATOM 3499 O O . ASP A 1 448 ? 1.800 5.351 21.725 1.00 69.00 448 ASP A O 1
ATOM 3503 N N . GLU A 1 449 ? 0.792 7.240 21.063 1.00 73.75 449 GLU A N 1
ATOM 3504 C CA . GLU A 1 449 ? -0.576 6.760 21.273 1.00 73.75 449 GLU A CA 1
ATOM 3505 C C . GLU A 1 449 ? -1.099 6.092 19.997 1.00 73.75 449 GLU A C 1
ATOM 3507 O O . GLU A 1 449 ? -0.960 6.637 18.900 1.00 73.75 449 GLU A O 1
ATOM 3512 N N . VAL A 1 450 ? -1.739 4.924 20.128 1.00 81.19 450 VAL A N 1
ATOM 3513 C CA . VAL A 1 450 ? -2.369 4.224 18.997 1.00 81.19 450 VAL A CA 1
ATOM 3514 C C . VAL A 1 450 ? -3.812 4.700 18.826 1.00 81.19 450 VAL A C 1
ATOM 3516 O O . VAL A 1 450 ? -4.638 4.576 19.731 1.00 81.19 450 VAL A O 1
ATOM 3519 N N . TRP A 1 451 ? -4.113 5.200 17.632 1.00 80.44 451 TRP A N 1
ATOM 3520 C CA . TRP A 1 451 ? -5.412 5.699 17.201 1.00 80.44 451 TRP A CA 1
ATOM 3521 C C . TRP A 1 451 ? -6.044 4.717 16.225 1.00 80.44 451 TRP A C 1
ATOM 3523 O O . TRP A 1 451 ? -5.438 4.351 15.219 1.00 80.44 451 TRP A O 1
ATOM 3533 N N . ILE A 1 452 ? -7.271 4.305 16.529 1.00 84.06 452 ILE A N 1
ATOM 3534 C CA . ILE A 1 452 ? -8.058 3.366 15.731 1.00 84.06 452 ILE A CA 1
ATOM 3535 C C . ILE A 1 452 ? -9.446 3.975 15.556 1.00 84.06 452 ILE A C 1
ATOM 3537 O O . ILE A 1 452 ? -10.034 4.431 16.543 1.00 84.06 452 ILE A O 1
ATOM 3541 N N . ALA A 1 453 ? -9.943 3.996 14.321 1.00 78.00 453 ALA A N 1
ATOM 3542 C CA . ALA A 1 453 ? -11.260 4.525 13.976 1.00 78.00 453 ALA A CA 1
ATOM 3543 C C . ALA A 1 453 ? -12.072 3.540 13.141 1.00 78.00 453 ALA A C 1
ATOM 3545 O O . ALA A 1 453 ? -11.460 2.834 12.301 1.00 78.00 453 ALA A O 1
#

Radius of gyration: 39.41 Å; chains: 1; bounding box: 136×57×100 Å